Protein AF-A0AAX4K5G9-F1 (afdb_monomer_lite)

pLDDT: mean 80.0, std 15.15, range [26.92, 95.81]

InterPro domains:
  IPR011527 ABC transporter type 1, transmembrane domain [PF00664] (179-402)
  IPR011527 ABC transporter type 1, transmembrane domain [PS50929] (178-400)
  IPR036640 ABC transporter type 1, transmembrane domain superfamily [G3DSA:1.20.1560.10] (157-413)
  IPR036640 ABC transporter type 1, transmembrane domain superfamily [SSF90123] (156-400)
  IPR050173 ATP-binding cassette transporter C-like [PTHR24223] (24-399)

Secondary structure (DSSP, 8-state):
---TT--PPPPPTTTTTTPBPTTTTS-HHHHHHTGGGHHHHHHHHHS---GGGSPBPPTTTSHHHHHHHHHHHHHHHS-GGGS---HHHHHHHHHHHHHH---------------TT--TTPPPHHHHHHH-HHHHHHHHTTS-EEETTEEE---HHHHHHHHHHHHHHHHHHHHHHHHHHHHTHHHHHHHHHHHHHHHHHHHHHHHTT---TT-PPPPHHHHHHHHHHHHHHHHHHHHHHHHHHHHHHHHHHHHHHHHHHHHHHHHTT--HHHHHHS-HHHHHHIIIIIHHHHHHHHHTTTHHHHHHHHHHHHHHHHHHHHGGGHHHHHHHHHHHHHHHHHHHHHHHHHHHHHHHHHHHHHHHHHHHHHTHHHHHHTTTHHHHHHHHHHHHHHHHHHHHHHHGGGHHHHTTSS-EEEEETTEEEEEE-HHHHHHSTT-HHHHHHHTTT--HHHHHHHHH--

Sequence (462 aa):
MPIPFYKPSEAPEAVFQGQVFPLAHANPFSQFLYTWITPLLKVGYSRPLQIEDLWSLDDESKCLTHAKRLQDHFMRRMPPSRRIKDEAKNTIEDQVVNAATEKPDVSPSEKKTHNKHLKLGEPDPEHIKLYGAKKAQKIAYDKLAIEDGREYDMSLWYSIYHSVWPQYWSAVAICTTAQALRVTAPLVTKQLLEYLTTAHSYYTSSKNGGSPPLGIPKSAGYGIGLAMALFVKQFLASLLAFKGDQIQSLMGSEMKNAMVDLVARKSMKLSGKSRNEMNNGRLFTLVSSDCMIVGWTLGGLASLIVDPITLIAGIALLIYNLGYSALVGVAVLAVAAPAQGWFVKLFYNYSDQKEQYTDTRVRLLTEILNNVRAVKLYAYERFFGDKVADIRREELKKIFGYNSHRIQTILYYDRILVLDQGRLKEFDTPLNLFDQKGSIFRSLCDTKHIQREDIIKIKEQS

Organism: NCBI:txid1295534

Structure (mmCIF, N/CA/C/O backbone):
data_AF-A0AAX4K5G9-F1
#
_entry.id   AF-A0AAX4K5G9-F1
#
loop_
_atom_site.group_PDB
_atom_site.id
_atom_site.type_symbol
_atom_site.label_atom_id
_atom_site.label_alt_id
_atom_site.label_comp_id
_atom_site.label_asym_id
_atom_site.label_entity_id
_atom_site.label_seq_id
_atom_site.pdbx_PDB_ins_code
_atom_site.Cartn_x
_atom_site.Cartn_y
_atom_site.Cartn_z
_atom_site.occupancy
_atom_site.B_iso_or_equiv
_atom_site.auth_seq_id
_atom_site.auth_comp_id
_atom_site.auth_asym_id
_atom_site.auth_atom_id
_atom_site.pdbx_PDB_model_num
ATOM 1 N N . MET A 1 1 ? 4.538 -27.233 -2.834 1.00 49.69 1 MET A N 1
ATOM 2 C CA . MET A 1 1 ? 5.240 -28.429 -3.347 1.00 49.69 1 MET A CA 1
ATOM 3 C C . MET A 1 1 ? 6.606 -28.484 -2.689 1.00 49.69 1 MET A C 1
ATOM 5 O O . MET A 1 1 ? 7.288 -27.466 -2.738 1.00 49.69 1 MET A O 1
ATOM 9 N N . PRO A 1 2 ? 6.992 -29.596 -2.049 1.00 58.75 2 PRO A N 1
ATOM 10 C CA . PRO A 1 2 ? 8.349 -29.754 -1.540 1.00 58.75 2 PRO A CA 1
ATOM 11 C C . PRO A 1 2 ? 9.336 -29.803 -2.715 1.00 58.75 2 PRO A C 1
ATOM 13 O O . PRO A 1 2 ? 9.109 -30.508 -3.698 1.00 58.75 2 PRO A O 1
ATOM 16 N N . ILE A 1 3 ? 10.411 -29.021 -2.631 1.00 70.31 3 ILE A N 1
ATOM 17 C CA . ILE A 1 3 ? 11.505 -29.019 -3.606 1.00 70.31 3 ILE A CA 1
ATOM 18 C C . ILE A 1 3 ? 12.233 -30.372 -3.491 1.00 70.31 3 ILE A C 1
ATOM 20 O O . ILE A 1 3 ? 12.735 -30.674 -2.406 1.00 70.31 3 ILE A O 1
ATOM 24 N N . PRO A 1 4 ? 12.345 -31.177 -4.568 1.00 73.38 4 PRO A N 1
ATOM 25 C CA . PRO A 1 4 ? 12.853 -32.555 -4.495 1.00 73.38 4 PRO A CA 1
ATOM 26 C C . PRO A 1 4 ? 14.260 -32.693 -3.893 1.00 73.38 4 PRO A C 1
ATOM 28 O O . PRO A 1 4 ? 14.581 -33.718 -3.297 1.00 73.38 4 PRO A O 1
ATOM 31 N N . PHE A 1 5 ? 15.091 -31.657 -4.033 1.00 76.44 5 PHE A N 1
ATOM 32 C CA . PHE A 1 5 ? 16.508 -31.672 -3.659 1.00 76.44 5 PHE A CA 1
ATOM 33 C C . PHE A 1 5 ? 16.829 -30.898 -2.372 1.00 76.44 5 PHE A C 1
ATOM 35 O O . PHE A 1 5 ? 17.976 -30.906 -1.936 1.00 76.44 5 PHE A O 1
ATOM 42 N N . TYR A 1 6 ? 15.852 -30.222 -1.758 1.00 72.12 6 TYR A N 1
ATOM 43 C CA . TYR A 1 6 ? 16.081 -29.399 -0.568 1.00 72.12 6 TYR A CA 1
ATOM 44 C C . TYR A 1 6 ? 15.232 -29.893 0.603 1.00 72.12 6 TYR A C 1
ATOM 46 O O . TYR A 1 6 ? 14.053 -29.556 0.728 1.00 72.12 6 TYR A O 1
ATOM 54 N N . LYS A 1 7 ? 15.865 -30.700 1.460 1.00 71.06 7 LYS A N 1
ATOM 55 C CA . LYS A 1 7 ? 15.352 -31.105 2.773 1.00 71.06 7 LYS A CA 1
ATOM 56 C C . LYS A 1 7 ? 16.075 -30.267 3.834 1.00 71.06 7 LYS A C 1
ATOM 58 O O . LYS A 1 7 ? 17.191 -30.628 4.205 1.00 71.06 7 LYS A O 1
ATOM 63 N N . PRO A 1 8 ? 15.532 -29.111 4.247 1.00 68.81 8 PRO A N 1
ATOM 64 C CA . PRO A 1 8 ? 16.135 -28.334 5.323 1.00 68.81 8 PRO A CA 1
ATOM 65 C C . PRO A 1 8 ? 16.138 -29.169 6.608 1.00 68.81 8 PRO A C 1
ATOM 67 O O . PRO A 1 8 ? 15.186 -29.900 6.876 1.00 68.81 8 PRO A O 1
ATOM 70 N N . SER A 1 9 ? 17.198 -29.054 7.405 1.00 73.69 9 SER A N 1
ATOM 71 C CA . SER A 1 9 ? 17.161 -29.493 8.801 1.00 73.69 9 SER A CA 1
ATOM 72 C C . SER A 1 9 ? 16.092 -28.694 9.546 1.00 73.69 9 SER A C 1
ATOM 74 O O . SER A 1 9 ? 15.952 -27.494 9.291 1.00 73.69 9 SER A O 1
ATOM 76 N N . GLU A 1 10 ? 15.364 -29.332 10.459 1.00 73.00 10 GLU A N 1
ATOM 77 C CA . GLU A 1 10 ? 14.395 -28.641 11.311 1.00 73.00 10 GLU A CA 1
ATOM 78 C C . GLU A 1 10 ? 15.106 -27.519 12.076 1.00 73.00 10 GLU A C 1
ATOM 80 O O . GLU A 1 10 ? 16.080 -27.749 12.796 1.00 73.00 10 GLU A O 1
ATOM 85 N N . ALA A 1 11 ? 14.680 -26.278 11.836 1.00 77.50 11 ALA A N 1
ATOM 86 C CA . ALA A 1 11 ? 15.246 -25.128 12.520 1.00 77.50 11 ALA A CA 1
ATOM 87 C C . ALA A 1 11 ? 14.803 -25.132 13.994 1.00 77.50 11 ALA A C 1
ATOM 89 O O . ALA A 1 11 ? 13.640 -25.462 14.259 1.00 77.50 11 ALA A O 1
ATOM 90 N N . PRO A 1 12 ? 15.681 -24.734 14.938 1.00 78.19 12 PRO A N 1
ATOM 91 C CA . PRO A 1 12 ? 15.337 -24.690 16.357 1.00 78.19 12 PRO A CA 1
ATOM 92 C C . PRO A 1 12 ? 14.115 -23.795 16.614 1.00 78.19 12 PRO A C 1
ATOM 94 O O . PRO A 1 12 ? 13.772 -22.930 15.805 1.00 78.19 12 PRO A O 1
ATOM 97 N N . GLU A 1 13 ? 13.419 -24.016 17.724 1.00 76.31 13 GLU A N 1
ATOM 98 C CA . GLU A 1 13 ? 12.356 -23.110 18.169 1.00 76.31 13 GLU A CA 1
ATOM 99 C C . GLU A 1 13 ? 12.951 -21.753 18.579 1.00 76.31 13 GLU A C 1
ATOM 101 O O . GLU A 1 13 ? 14.076 -21.694 19.078 1.00 76.31 13 GLU A O 1
ATOM 106 N N . ALA A 1 14 ? 12.218 -20.662 18.333 1.00 78.06 14 ALA A N 1
ATOM 107 C CA . ALA A 1 14 ? 12.590 -19.301 18.725 1.00 78.06 14 ALA A CA 1
ATOM 108 C C . ALA A 1 14 ? 13.931 -18.796 18.140 1.00 78.06 14 ALA A C 1
ATOM 110 O O . ALA A 1 14 ? 14.704 -18.106 18.806 1.00 78.06 14 ALA A O 1
ATOM 111 N N . VAL A 1 15 ? 14.207 -19.108 16.863 1.00 77.38 15 VAL A N 1
ATOM 112 C CA . VAL A 1 15 ? 15.506 -18.852 16.188 1.00 77.38 15 VAL A CA 1
ATOM 113 C C . VAL A 1 15 ? 16.000 -17.406 16.327 1.00 77.38 15 VAL A C 1
ATOM 115 O O . VAL A 1 15 ? 17.203 -17.164 16.434 1.00 77.38 15 VAL A O 1
ATOM 118 N N . PHE A 1 16 ? 15.080 -16.441 16.290 1.00 82.81 16 PHE A N 1
ATOM 119 C CA . PHE A 1 16 ? 15.391 -15.010 16.252 1.00 82.81 16 PHE A CA 1
ATOM 120 C C . PHE A 1 16 ? 14.976 -14.260 17.525 1.00 82.81 16 PHE A C 1
ATOM 122 O O . PHE A 1 16 ? 15.022 -13.028 17.560 1.00 82.81 16 PHE A O 1
ATOM 129 N N . GLN A 1 17 ? 14.604 -14.978 18.587 1.00 82.12 17 GLN A N 1
ATOM 130 C CA . GLN A 1 17 ? 14.167 -14.365 19.835 1.00 82.12 17 GLN A CA 1
ATOM 131 C C . GLN A 1 17 ? 15.283 -13.503 20.446 1.00 82.12 17 GLN A C 1
ATOM 133 O O . GLN A 1 17 ? 16.421 -13.937 20.615 1.00 82.12 17 GLN A O 1
ATOM 138 N N . GLY A 1 18 ? 14.961 -12.246 20.760 1.00 78.75 18 GLY A N 1
ATOM 139 C CA . GLY A 1 18 ? 15.912 -11.276 21.316 1.00 78.75 18 GLY A CA 1
ATOM 140 C C . GLY A 1 18 ? 16.840 -10.615 20.290 1.00 78.75 18 GLY A C 1
ATOM 141 O O . GLY A 1 18 ? 17.545 -9.672 20.645 1.00 78.75 18 GLY A O 1
ATOM 142 N N . GLN A 1 19 ? 16.815 -11.038 19.022 1.00 84.19 19 GLN A N 1
ATOM 143 C CA . GLN A 1 19 ? 17.548 -10.361 17.954 1.00 84.19 19 GLN A CA 1
ATOM 144 C C . GLN A 1 19 ? 16.740 -9.184 17.406 1.00 84.19 19 GLN A C 1
ATOM 146 O O . GLN A 1 19 ? 15.564 -9.324 17.057 1.00 84.19 19 GLN A O 1
ATOM 151 N N . VAL A 1 20 ? 17.401 -8.030 17.301 1.00 83.81 20 VAL A N 1
ATOM 152 C CA . VAL A 1 20 ? 16.815 -6.813 16.732 1.00 83.81 20 VAL A CA 1
ATOM 153 C C . VAL A 1 20 ? 16.615 -6.987 15.232 1.00 83.81 20 VAL A C 1
ATOM 155 O O . VAL A 1 20 ? 17.412 -7.632 14.546 1.00 83.81 20 VAL A O 1
ATOM 158 N N . PHE A 1 21 ? 15.553 -6.373 14.719 1.00 83.94 21 PHE A N 1
ATOM 159 C CA . PHE A 1 21 ? 15.225 -6.352 13.305 1.00 83.94 21 PHE A CA 1
ATOM 160 C C . PHE A 1 21 ? 16.446 -5.981 12.434 1.00 83.94 21 PHE A C 1
ATOM 162 O O . PHE A 1 21 ? 16.995 -4.878 12.550 1.00 83.94 21 PHE A O 1
ATOM 169 N N . PRO A 1 22 ? 16.886 -6.877 11.530 1.00 81.38 22 PRO A N 1
ATOM 170 C CA . PRO A 1 22 ? 18.180 -6.750 10.866 1.00 81.38 22 PRO A CA 1
ATOM 171 C C . PRO A 1 22 ? 18.232 -5.622 9.831 1.00 81.38 22 PRO A C 1
ATOM 173 O O . PRO A 1 22 ? 19.322 -5.266 9.397 1.00 81.38 22 PRO A O 1
ATOM 176 N N . LEU A 1 23 ? 17.099 -5.025 9.436 1.00 79.00 23 LEU A N 1
ATOM 177 C CA . LEU A 1 23 ? 17.069 -3.953 8.432 1.00 79.00 23 LEU A CA 1
ATOM 178 C C . LEU A 1 23 ? 17.911 -2.733 8.841 1.00 79.00 23 LEU A C 1
ATOM 180 O O . LEU A 1 23 ? 18.553 -2.145 7.976 1.00 79.00 23 LEU A O 1
ATOM 184 N N . ALA A 1 24 ? 17.936 -2.385 10.132 1.00 72.25 24 ALA A N 1
ATOM 185 C CA . ALA A 1 24 ? 18.699 -1.242 10.641 1.00 72.25 24 ALA A CA 1
ATOM 186 C C . ALA A 1 24 ? 20.222 -1.467 10.573 1.00 72.25 24 ALA A C 1
ATOM 188 O O . ALA A 1 24 ? 20.979 -0.535 10.321 1.00 72.25 24 ALA A O 1
ATOM 189 N N . HIS A 1 25 ? 20.663 -2.717 10.738 1.00 77.56 25 HIS A N 1
ATOM 190 C CA . HIS A 1 25 ? 22.078 -3.093 10.825 1.00 77.56 25 HIS A CA 1
ATOM 191 C C . HIS A 1 25 ? 22.611 -3.754 9.540 1.00 77.56 25 HIS A C 1
ATOM 193 O O . HIS A 1 25 ? 23.798 -4.057 9.434 1.00 77.56 25 HIS A O 1
ATOM 199 N N . ALA A 1 26 ? 21.748 -4.013 8.554 1.00 80.50 26 ALA A N 1
ATOM 200 C CA . ALA A 1 26 ? 22.118 -4.682 7.315 1.00 80.50 26 ALA A CA 1
ATOM 201 C C . ALA A 1 26 ? 22.903 -3.757 6.375 1.00 80.50 26 ALA A C 1
ATOM 203 O O . ALA A 1 26 ? 22.551 -2.593 6.188 1.00 80.50 26 ALA A O 1
ATOM 204 N N . ASN A 1 27 ? 23.903 -4.320 5.687 1.00 89.25 27 ASN A N 1
ATOM 205 C CA . ASN A 1 27 ? 24.620 -3.635 4.610 1.00 89.25 27 ASN A CA 1
ATOM 206 C C . ASN A 1 27 ? 23.641 -3.093 3.551 1.00 89.25 27 ASN A C 1
ATOM 208 O O . ASN A 1 27 ? 22.678 -3.795 3.223 1.00 89.25 27 ASN A O 1
ATOM 212 N N . PRO A 1 28 ? 23.909 -1.931 2.922 1.00 82.75 28 PRO A N 1
ATOM 213 C CA . PRO A 1 28 ? 23.023 -1.346 1.911 1.00 82.75 28 PRO A CA 1
ATOM 214 C C . PRO A 1 28 ? 22.636 -2.331 0.799 1.00 82.75 28 PRO A C 1
ATOM 216 O O . PRO A 1 28 ? 21.476 -2.414 0.413 1.00 82.75 28 PRO A O 1
ATOM 219 N N . PHE A 1 29 ? 23.577 -3.166 0.349 1.00 84.69 29 PHE A N 1
ATOM 220 C CA . PHE A 1 29 ? 23.314 -4.221 -0.635 1.00 84.69 29 PHE A CA 1
ATOM 221 C C . PHE A 1 29 ? 22.258 -5.233 -0.160 1.00 84.69 29 PHE A C 1
ATOM 223 O O . PHE A 1 29 ? 21.347 -5.584 -0.908 1.00 84.69 29 PHE A O 1
ATOM 230 N N . SER A 1 30 ? 22.338 -5.647 1.108 1.00 86.06 30 SER A N 1
ATOM 231 C CA . SER A 1 30 ? 21.359 -6.546 1.722 1.00 86.06 30 SER A CA 1
ATOM 232 C C . SER A 1 30 ? 20.001 -5.869 1.899 1.00 86.06 30 SER A C 1
ATOM 234 O O . SER A 1 30 ? 18.969 -6.510 1.710 1.00 86.06 30 SER A O 1
ATOM 236 N N . GLN A 1 31 ? 19.984 -4.563 2.189 1.00 84.31 31 GLN A N 1
ATOM 237 C CA . GLN A 1 31 ? 18.749 -3.782 2.268 1.00 84.31 31 GLN A CA 1
ATOM 238 C C . GLN A 1 31 ? 18.044 -3.656 0.908 1.00 84.31 31 GLN A C 1
ATOM 240 O O . GLN A 1 31 ? 16.818 -3.704 0.871 1.00 84.31 31 GLN A O 1
ATOM 245 N N . PHE A 1 32 ? 18.790 -3.503 -0.194 1.00 84.19 32 PHE A N 1
ATOM 246 C CA . PHE A 1 32 ? 18.225 -3.388 -1.547 1.00 84.19 32 PHE A CA 1
ATOM 247 C C . PHE A 1 32 ? 17.776 -4.730 -2.134 1.00 84.19 32 PHE A C 1
ATOM 249 O O . PHE A 1 32 ? 16.744 -4.787 -2.796 1.00 84.19 32 PHE A O 1
ATOM 256 N N . LEU A 1 33 ? 18.532 -5.806 -1.901 1.00 86.56 33 LEU A N 1
ATOM 257 C CA . LEU A 1 33 ? 18.201 -7.147 -2.401 1.00 86.56 33 LEU A CA 1
ATOM 258 C C . LEU A 1 33 ? 17.346 -7.973 -1.438 1.00 86.56 33 LEU A C 1
ATOM 260 O O . LEU A 1 33 ? 17.056 -9.132 -1.721 1.00 86.56 33 LEU A O 1
ATOM 264 N N . TYR A 1 34 ? 16.960 -7.398 -0.297 1.00 89.38 34 TYR A N 1
ATOM 265 C CA . TYR A 1 34 ? 16.183 -8.067 0.746 1.00 89.38 34 TYR A CA 1
ATOM 266 C C . TYR A 1 34 ? 16.820 -9.371 1.250 1.00 89.38 34 TYR A C 1
ATOM 268 O O . TYR A 1 34 ? 16.138 -10.227 1.805 1.00 89.38 34 TYR A O 1
ATOM 276 N N . THR A 1 35 ? 18.141 -9.541 1.121 1.00 89.00 35 THR A N 1
ATOM 277 C CA . THR A 1 35 ? 18.803 -10.804 1.490 1.00 89.00 35 THR A CA 1
ATOM 278 C C . THR A 1 35 ? 18.712 -11.099 2.986 1.00 89.00 35 THR A C 1
ATOM 280 O O . THR A 1 35 ? 18.764 -12.265 3.377 1.00 89.00 35 THR A O 1
ATOM 283 N N . TRP A 1 36 ? 18.503 -10.069 3.812 1.00 88.75 36 TRP A N 1
ATOM 284 C CA . TRP A 1 36 ? 18.298 -10.186 5.257 1.00 88.75 36 TRP A CA 1
ATOM 285 C C . TRP A 1 36 ? 17.057 -11.008 5.649 1.00 88.75 36 TRP A C 1
ATOM 287 O O . TRP A 1 36 ? 17.045 -11.556 6.746 1.00 88.75 36 TRP A O 1
ATOM 297 N N . ILE A 1 37 ? 16.041 -11.147 4.781 1.00 90.44 37 ILE A N 1
ATOM 298 C CA . ILE A 1 37 ? 14.832 -11.941 5.085 1.00 90.44 37 ILE A CA 1
ATOM 299 C C . ILE A 1 37 ? 15.023 -13.443 4.816 1.00 90.44 37 ILE A C 1
ATOM 301 O O . ILE A 1 37 ? 14.268 -14.277 5.315 1.00 90.44 37 ILE A O 1
ATOM 305 N N . THR A 1 38 ? 16.056 -13.810 4.048 1.00 89.94 38 THR A N 1
ATOM 306 C CA . THR A 1 38 ? 16.335 -15.196 3.629 1.00 89.94 38 THR A CA 1
ATOM 307 C C . THR A 1 38 ? 16.377 -16.199 4.791 1.00 89.94 38 THR A C 1
ATOM 309 O O . THR A 1 38 ? 15.820 -17.286 4.633 1.00 89.94 38 THR A O 1
ATOM 312 N N . PRO A 1 39 ? 16.992 -15.895 5.954 1.00 88.69 39 PRO A N 1
ATOM 313 C CA . PRO A 1 39 ? 16.995 -16.807 7.096 1.00 88.69 39 PRO A CA 1
ATOM 314 C C . PRO A 1 39 ? 15.583 -17.139 7.595 1.00 88.69 39 PRO A C 1
ATOM 316 O O . PRO A 1 39 ? 15.283 -18.308 7.813 1.00 88.69 39 PRO A O 1
ATOM 319 N N . LEU A 1 40 ? 14.690 -16.148 7.684 1.00 89.31 40 LEU A N 1
ATOM 320 C CA . LEU A 1 40 ? 13.302 -16.354 8.110 1.00 89.31 40 LEU A CA 1
ATOM 321 C C . LEU A 1 40 ? 12.511 -17.185 7.093 1.00 89.31 40 LEU A C 1
ATOM 323 O O . LEU A 1 40 ? 11.775 -18.092 7.476 1.00 89.31 40 LEU A O 1
ATOM 327 N N . LEU A 1 41 ? 12.705 -16.934 5.793 1.00 89.81 41 LEU A N 1
ATOM 328 C CA . LEU A 1 41 ? 12.069 -17.730 4.736 1.00 89.81 41 LEU A CA 1
ATOM 329 C C . LEU A 1 41 ? 12.506 -19.201 4.778 1.00 89.81 41 LEU A C 1
ATOM 331 O O . LEU A 1 41 ? 11.690 -20.089 4.539 1.00 89.81 41 LEU A O 1
ATOM 335 N N . LYS A 1 42 ? 13.773 -19.474 5.115 1.00 88.00 42 LYS A N 1
ATOM 336 C CA . LYS A 1 42 ? 14.269 -20.846 5.301 1.00 88.00 42 LYS A CA 1
ATOM 337 C C . LYS A 1 42 ? 13.596 -21.539 6.487 1.00 88.00 42 LYS A C 1
ATOM 339 O O . LYS A 1 42 ? 13.195 -22.692 6.346 1.00 88.00 42 LYS A O 1
ATOM 344 N N . VAL A 1 43 ? 13.423 -20.839 7.612 1.00 87.62 43 VAL A N 1
ATOM 345 C CA . VAL A 1 43 ? 12.694 -21.369 8.779 1.00 87.62 43 VAL A CA 1
ATOM 346 C C . VAL A 1 43 ? 11.242 -21.669 8.404 1.00 87.62 43 VAL A C 1
ATOM 348 O O . VAL A 1 43 ? 10.800 -22.797 8.602 1.00 87.62 43 VAL A O 1
ATOM 351 N N . GLY A 1 44 ? 10.547 -20.725 7.760 1.00 89.12 44 GLY A N 1
ATOM 352 C CA . GLY A 1 44 ? 9.155 -20.898 7.329 1.00 89.12 44 GLY A CA 1
ATOM 353 C C . GLY A 1 44 ? 8.941 -21.994 6.278 1.00 89.12 44 GLY A C 1
ATOM 354 O O . GLY A 1 44 ? 7.853 -22.557 6.185 1.00 89.12 44 GLY A O 1
ATOM 355 N N . TYR A 1 45 ? 9.974 -22.325 5.496 1.00 87.81 45 TYR A N 1
ATOM 356 C CA . TYR A 1 45 ? 9.951 -23.480 4.596 1.00 87.81 45 TYR A CA 1
ATOM 357 C C . TYR A 1 45 ? 10.130 -24.810 5.348 1.00 87.81 45 TYR A C 1
ATOM 359 O O . TYR A 1 45 ? 9.569 -25.821 4.932 1.00 87.81 45 TYR A O 1
ATOM 367 N N . SER A 1 46 ? 10.895 -24.820 6.445 1.00 86.62 46 SER A N 1
ATOM 368 C CA . SER A 1 46 ? 11.117 -26.017 7.268 1.00 86.62 46 SER A CA 1
ATOM 369 C C . SER A 1 46 ? 9.929 -26.355 8.174 1.00 86.62 46 SER A C 1
ATOM 371 O O . SER A 1 46 ? 9.543 -27.517 8.262 1.00 86.62 46 SER A O 1
ATOM 373 N N . ARG A 1 47 ? 9.322 -25.348 8.816 1.00 86.62 47 ARG A N 1
ATOM 374 C CA . ARG A 1 47 ? 8.177 -25.502 9.721 1.00 86.62 47 ARG A CA 1
ATOM 375 C C . ARG A 1 47 ? 7.293 -24.249 9.720 1.00 86.62 47 ARG A C 1
ATOM 377 O O . ARG A 1 47 ? 7.780 -23.169 9.384 1.00 86.62 47 ARG A O 1
ATOM 384 N N . PRO A 1 48 ? 6.012 -24.356 10.118 1.00 89.19 48 PRO A N 1
ATOM 385 C CA . PRO A 1 48 ? 5.164 -23.187 10.330 1.00 89.19 48 PRO A CA 1
ATOM 386 C C . PRO A 1 48 ? 5.806 -22.209 11.323 1.00 89.19 48 PRO A C 1
ATOM 388 O O . PRO A 1 48 ? 6.277 -22.618 12.386 1.00 89.19 48 PRO A O 1
ATOM 391 N N . LEU A 1 49 ? 5.828 -20.925 10.959 1.00 89.31 49 LEU A N 1
ATOM 392 C CA . LEU A 1 49 ? 6.385 -19.861 11.795 1.00 89.31 49 LEU A CA 1
ATOM 393 C C . LEU A 1 49 ? 5.513 -19.636 13.031 1.00 89.31 49 LEU A C 1
ATOM 395 O O . LEU A 1 49 ? 4.286 -19.566 12.922 1.00 89.31 49 LEU A O 1
ATOM 399 N N . GLN A 1 50 ? 6.160 -19.474 14.182 1.00 89.94 50 GLN A N 1
ATOM 400 C CA . GLN A 1 50 ? 5.526 -19.068 15.432 1.00 89.94 50 GLN A CA 1
ATOM 401 C C . GLN A 1 50 ? 5.877 -17.607 15.762 1.00 89.94 50 GLN A C 1
ATOM 403 O O . GLN A 1 50 ? 6.719 -16.993 15.104 1.00 89.94 50 GLN A O 1
ATOM 408 N N . ILE A 1 51 ? 5.207 -17.014 16.753 1.00 87.00 51 ILE A N 1
ATOM 409 C CA . ILE A 1 51 ? 5.411 -15.598 17.113 1.00 87.00 51 ILE A CA 1
ATOM 410 C C . ILE A 1 51 ? 6.814 -15.399 17.706 1.00 87.00 51 ILE A C 1
ATOM 412 O O . ILE A 1 51 ? 7.452 -14.375 17.476 1.00 87.00 51 ILE A O 1
ATOM 416 N N . GLU A 1 52 ? 7.309 -16.408 18.415 1.00 87.25 52 GLU A N 1
ATOM 417 C CA . GLU A 1 52 ? 8.614 -16.472 19.068 1.00 87.25 52 GLU A CA 1
ATOM 418 C C . GLU A 1 52 ? 9.775 -16.496 18.058 1.00 87.25 52 GLU A C 1
ATOM 420 O O . GLU A 1 52 ? 10.901 -16.135 18.396 1.00 87.25 52 GLU A O 1
ATOM 425 N N . ASP A 1 53 ? 9.501 -16.875 16.805 1.00 86.81 53 ASP A N 1
ATOM 426 C CA . ASP A 1 53 ? 10.477 -16.873 15.713 1.00 86.81 53 ASP A CA 1
ATOM 427 C C . ASP A 1 53 ? 10.648 -15.496 15.064 1.00 86.81 53 ASP A C 1
ATOM 429 O O . ASP A 1 53 ? 11.449 -15.345 14.146 1.00 86.81 53 ASP A O 1
ATOM 433 N N . LEU A 1 54 ? 9.880 -14.486 15.466 1.00 88.38 54 LEU A N 1
ATOM 434 C CA . LEU A 1 54 ? 9.956 -13.163 14.857 1.00 88.38 54 LEU A CA 1
ATOM 435 C C . LEU A 1 54 ? 11.014 -12.294 15.542 1.00 88.38 54 LEU A C 1
ATOM 437 O O . LEU A 1 54 ? 11.222 -12.350 16.753 1.00 88.38 54 LEU A O 1
ATOM 441 N N . TRP A 1 55 ? 11.656 -11.436 14.749 1.00 89.81 55 TRP A N 1
ATOM 442 C CA . TRP A 1 55 ? 12.568 -10.419 15.269 1.00 89.81 55 TRP A CA 1
ATOM 443 C C . TRP A 1 55 ? 11.846 -9.420 16.170 1.00 89.81 55 TRP A C 1
ATOM 445 O O . TRP A 1 55 ? 10.694 -9.048 15.923 1.00 89.81 55 TRP A O 1
ATOM 455 N N . SER A 1 56 ? 12.564 -8.906 17.167 1.00 87.12 56 SER A N 1
ATOM 456 C CA . SER A 1 56 ? 12.094 -7.764 17.941 1.00 87.12 56 SER A CA 1
ATOM 457 C C . SER A 1 56 ? 12.266 -6.470 17.140 1.00 87.12 56 SER A C 1
ATOM 459 O O . SER A 1 56 ? 13.228 -6.287 16.390 1.00 87.12 56 SER A O 1
ATOM 461 N N . LEU A 1 57 ? 11.304 -5.556 17.277 1.00 85.00 57 LEU A N 1
ATOM 462 C CA . LEU A 1 57 ? 11.400 -4.229 16.674 1.00 85.00 57 LEU A CA 1
ATOM 463 C C . LEU A 1 57 ? 12.470 -3.398 17.385 1.00 85.00 57 LEU A C 1
ATOM 465 O O . LEU A 1 57 ? 12.566 -3.421 18.615 1.00 85.00 57 LEU A O 1
ATOM 469 N N . ASP A 1 58 ? 13.216 -2.632 16.593 1.00 83.62 58 ASP A N 1
ATOM 470 C CA . ASP A 1 58 ? 14.166 -1.640 17.087 1.00 83.62 58 ASP A CA 1
ATOM 471 C C . ASP A 1 58 ? 13.470 -0.529 17.891 1.00 83.62 58 ASP A C 1
ATOM 473 O O . ASP A 1 58 ? 12.291 -0.238 17.667 1.00 83.62 58 ASP A O 1
ATOM 477 N N . ASP A 1 59 ? 14.197 0.106 18.813 1.00 81.19 59 ASP A N 1
ATOM 478 C CA . ASP A 1 59 ? 13.673 1.176 19.669 1.00 81.19 59 ASP A CA 1
ATOM 479 C C . ASP A 1 59 ? 13.128 2.371 18.870 1.00 81.19 59 ASP A C 1
ATOM 481 O O . ASP A 1 59 ? 12.130 2.982 19.280 1.00 81.19 59 ASP A O 1
ATOM 485 N N . GLU A 1 60 ? 13.708 2.680 17.706 1.00 80.19 60 GLU A N 1
ATOM 486 C CA . GLU A 1 60 ? 13.196 3.743 16.840 1.00 80.19 60 GLU A CA 1
ATOM 487 C C . GLU A 1 60 ? 11.893 3.357 16.137 1.00 80.19 60 GLU A C 1
ATOM 489 O O . GLU A 1 60 ? 11.006 4.201 16.013 1.00 80.19 60 GLU A O 1
ATOM 494 N N . SER A 1 61 ? 11.760 2.088 15.738 1.00 78.81 61 SER A N 1
ATOM 495 C CA . SER A 1 61 ? 10.579 1.533 15.059 1.00 78.81 61 SER A CA 1
ATOM 496 C C . SER A 1 61 ? 9.456 1.124 16.021 1.00 78.81 61 SER A C 1
ATOM 498 O O . SER A 1 61 ? 8.394 0.655 15.597 1.00 78.81 61 SER A O 1
ATOM 500 N N . LYS A 1 62 ? 9.658 1.270 17.338 1.00 86.62 62 LYS A N 1
ATOM 501 C CA . LYS A 1 62 ? 8.619 0.989 18.335 1.00 86.62 62 LYS A CA 1
ATOM 502 C C . LYS A 1 62 ? 7.465 1.977 18.207 1.00 86.62 62 LYS A C 1
ATOM 504 O O . LYS A 1 62 ? 7.642 3.190 18.107 1.00 86.62 62 LYS A O 1
ATOM 509 N N . CYS A 1 63 ? 6.252 1.445 18.353 1.00 88.25 63 CYS A N 1
ATOM 510 C CA . CYS A 1 63 ? 5.006 2.212 18.316 1.00 88.25 63 CYS A CA 1
ATOM 511 C C . CYS A 1 63 ? 5.031 3.441 19.246 1.00 88.25 63 CYS A C 1
ATOM 513 O O . CYS A 1 63 ? 4.618 4.528 18.851 1.00 88.25 63 CYS A O 1
ATOM 515 N N . LEU A 1 64 ? 5.594 3.295 20.453 1.00 88.44 64 LEU A N 1
ATOM 516 C CA . LEU A 1 64 ? 5.688 4.375 21.437 1.00 88.44 64 LEU A CA 1
ATOM 517 C C . LEU A 1 64 ? 6.484 5.583 20.919 1.00 88.44 64 LEU A C 1
ATOM 519 O O . LEU A 1 64 ? 6.116 6.723 21.199 1.00 88.44 64 LEU A O 1
ATOM 523 N N . THR A 1 65 ? 7.563 5.346 20.175 1.00 88.88 65 THR A N 1
ATOM 524 C CA . THR A 1 65 ? 8.430 6.401 19.639 1.00 88.88 65 THR A CA 1
ATOM 525 C C . THR A 1 65 ? 7.685 7.213 18.582 1.00 88.88 65 THR A C 1
ATOM 527 O O . THR A 1 65 ? 7.649 8.443 18.654 1.00 88.88 65 THR A O 1
ATOM 530 N N . HIS A 1 66 ? 7.001 6.539 17.654 1.00 89.50 66 HIS A N 1
ATOM 531 C CA . HIS A 1 66 ? 6.176 7.198 16.638 1.00 89.50 66 HIS A CA 1
ATOM 532 C C . HIS A 1 66 ? 4.951 7.903 17.238 1.00 89.50 66 HIS A C 1
ATOM 534 O O . HIS A 1 66 ? 4.643 9.027 16.845 1.00 89.50 66 HIS A O 1
ATOM 540 N N . ALA A 1 67 ? 4.293 7.298 18.234 1.00 91.19 67 ALA A N 1
ATOM 541 C CA . ALA A 1 67 ? 3.176 7.907 18.953 1.00 91.19 67 ALA A CA 1
ATOM 542 C C . ALA A 1 67 ? 3.594 9.196 19.673 1.00 91.19 67 ALA A C 1
ATOM 544 O O . ALA A 1 67 ? 2.913 10.212 19.540 1.00 91.19 67 ALA A O 1
ATOM 545 N N . LYS A 1 68 ? 4.746 9.193 20.361 1.00 91.19 68 LYS A N 1
ATOM 546 C CA . LYS A 1 68 ? 5.317 10.394 20.994 1.00 91.19 68 LYS A CA 1
ATOM 547 C C . LYS A 1 68 ? 5.643 11.481 19.970 1.00 91.19 68 LYS A C 1
ATOM 549 O O . LYS A 1 68 ? 5.200 12.610 20.142 1.00 91.19 68 LYS A O 1
ATOM 554 N N . ARG A 1 69 ? 6.332 11.144 18.869 1.00 90.44 69 ARG A N 1
ATOM 555 C CA . ARG A 1 69 ? 6.638 12.107 17.789 1.00 90.44 69 ARG A CA 1
ATOM 556 C C . ARG A 1 69 ? 5.363 12.753 17.233 1.00 90.44 69 ARG A C 1
ATOM 558 O O . ARG A 1 69 ? 5.288 13.978 17.129 1.00 90.44 69 ARG A O 1
ATOM 565 N N . LEU A 1 70 ? 4.342 11.950 16.928 1.00 92.19 70 LEU A N 1
ATOM 566 C CA . LEU A 1 70 ? 3.049 12.446 16.451 1.00 92.19 70 LEU A CA 1
ATOM 567 C C . LEU A 1 70 ? 2.359 13.329 17.501 1.00 92.19 70 LEU A C 1
ATOM 569 O O . LEU A 1 70 ? 1.851 14.400 17.163 1.00 92.19 70 LEU A O 1
ATOM 573 N N . GLN A 1 71 ? 2.368 12.908 18.767 1.00 90.38 71 GLN A N 1
ATOM 574 C CA . GLN A 1 71 ? 1.803 13.668 19.876 1.00 90.38 71 GLN A CA 1
ATOM 575 C C . GLN A 1 71 ? 2.496 15.023 20.035 1.00 90.38 71 GLN A C 1
ATOM 577 O O . GLN A 1 71 ? 1.803 16.027 20.142 1.00 90.38 71 GLN A O 1
ATOM 582 N N . ASP A 1 72 ? 3.824 15.090 19.973 1.00 89.44 72 ASP A N 1
ATOM 583 C CA . ASP A 1 72 ? 4.577 16.344 20.080 1.00 89.44 72 ASP A CA 1
ATOM 584 C C . ASP A 1 72 ? 4.227 17.308 18.938 1.00 89.44 72 ASP A C 1
ATOM 586 O O . ASP A 1 72 ? 3.967 18.495 19.158 1.00 89.44 72 ASP A O 1
ATOM 590 N N . HIS A 1 73 ? 4.159 16.802 17.701 1.00 89.06 73 HIS A N 1
ATOM 591 C CA . HIS A 1 73 ? 3.732 17.592 16.542 1.00 89.06 73 HIS A CA 1
ATOM 592 C C . HIS A 1 73 ? 2.267 18.036 16.627 1.00 89.06 73 HIS A C 1
ATOM 594 O O . HIS A 1 73 ? 1.922 19.107 16.120 1.00 89.06 73 HIS A O 1
ATOM 600 N N . PHE A 1 74 ? 1.401 17.246 17.258 1.00 88.88 74 PHE A N 1
ATOM 601 C CA . PHE A 1 74 ? 0.015 17.622 17.518 1.00 88.88 74 PHE A CA 1
ATOM 602 C C . PHE A 1 74 ? -0.088 18.676 18.627 1.00 88.88 74 PHE A C 1
ATOM 604 O O . PHE A 1 74 ? -0.714 19.713 18.427 1.00 88.88 74 PHE A O 1
ATOM 611 N N . MET A 1 75 ? 0.613 18.498 19.748 1.00 85.62 75 MET A N 1
ATOM 612 C CA . MET A 1 75 ? 0.606 19.429 20.884 1.00 85.62 75 MET A CA 1
ATOM 613 C C . MET A 1 75 ? 1.181 20.801 20.527 1.00 85.62 75 MET A C 1
ATOM 615 O O . MET A 1 75 ? 0.656 21.816 20.981 1.00 85.62 75 MET A O 1
ATOM 619 N N . ARG A 1 76 ? 2.194 20.868 19.650 1.00 83.62 76 ARG A N 1
ATOM 620 C CA . ARG A 1 76 ? 2.696 22.146 19.107 1.00 83.62 76 ARG A CA 1
ATOM 621 C C . ARG A 1 76 ? 1.613 22.950 18.380 1.00 83.62 76 ARG A C 1
ATOM 623 O 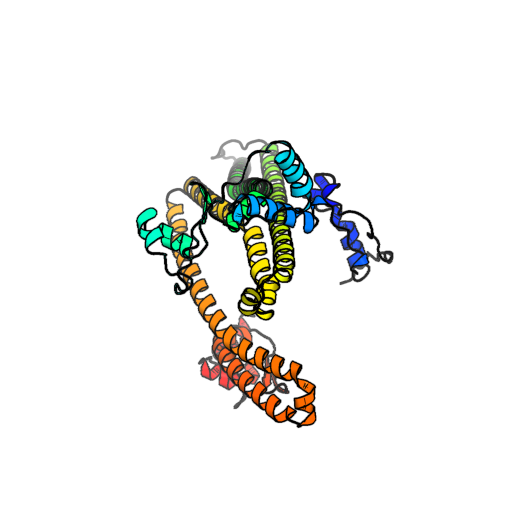O . ARG A 1 76 ? 1.653 24.177 18.416 1.00 83.62 76 ARG A O 1
ATOM 630 N N . ARG A 1 77 ? 0.648 22.271 17.749 1.00 82.31 77 ARG A N 1
ATOM 631 C CA . ARG A 1 77 ? -0.485 22.878 17.028 1.00 82.31 77 ARG A CA 1
ATOM 632 C C . ARG A 1 77 ? -1.709 23.121 17.903 1.00 82.31 77 ARG A C 1
ATOM 634 O O . ARG A 1 77 ? -2.627 23.804 17.459 1.00 82.31 77 ARG A O 1
ATOM 641 N N . MET A 1 78 ? -1.732 22.573 19.114 1.00 80.56 78 MET A N 1
ATOM 642 C CA . MET A 1 78 ? -2.789 22.840 20.080 1.00 80.56 78 MET A CA 1
ATOM 643 C C . MET A 1 78 ? -2.545 24.186 20.777 1.00 80.56 78 MET A C 1
ATOM 645 O O . MET A 1 78 ? -1.383 24.518 21.068 1.00 80.56 78 MET A O 1
ATOM 649 N N . PRO A 1 79 ? -3.622 24.934 21.078 1.00 79.12 79 PRO A N 1
ATOM 650 C CA . PRO A 1 79 ? -3.535 26.132 21.902 1.00 79.12 79 PRO A CA 1
ATOM 651 C C . PRO A 1 79 ? -2.971 25.799 23.298 1.00 79.12 79 PRO A C 1
ATOM 653 O O . PRO A 1 79 ? -3.215 24.688 23.791 1.00 79.12 79 PRO A O 1
ATOM 656 N N . PRO A 1 80 ? -2.219 26.716 23.942 1.00 76.81 80 PRO A N 1
ATOM 657 C CA . PRO A 1 80 ? -1.601 26.486 25.250 1.00 76.81 80 PRO A CA 1
ATOM 658 C C . PRO A 1 80 ? -2.569 25.954 26.313 1.00 76.81 80 PRO A C 1
ATOM 660 O O . PRO A 1 80 ? -2.198 25.053 27.065 1.00 76.81 80 PRO A O 1
ATOM 663 N N . SER A 1 81 ? -3.822 26.423 26.321 1.00 73.81 81 SER A N 1
ATOM 664 C CA . SER A 1 81 ? -4.849 26.007 27.288 1.00 73.81 81 SER A CA 1
ATOM 665 C C . SER A 1 81 ? -5.215 24.514 27.224 1.00 73.81 81 SER A C 1
ATOM 667 O O . SER A 1 81 ? -5.616 23.923 28.229 1.00 73.81 81 SER A O 1
ATOM 669 N N . ARG A 1 82 ? -5.072 23.885 26.048 1.00 72.69 82 ARG A N 1
ATOM 670 C CA . ARG A 1 82 ? -5.485 22.496 25.773 1.00 72.69 82 ARG A CA 1
ATOM 671 C C . ARG A 1 82 ? -4.318 21.514 25.703 1.00 72.69 82 ARG A C 1
ATOM 673 O O . ARG A 1 82 ? -4.545 20.321 25.480 1.00 72.69 82 ARG A O 1
ATOM 680 N N . ARG A 1 83 ? -3.077 21.989 25.849 1.00 78.75 83 ARG A N 1
ATOM 681 C CA . ARG A 1 83 ? -1.899 21.115 25.903 1.00 78.75 83 ARG A CA 1
ATOM 682 C C . ARG A 1 83 ? -1.954 20.267 27.167 1.00 78.75 83 ARG A C 1
ATOM 684 O O . ARG A 1 83 ? -2.393 20.721 28.222 1.00 78.75 83 ARG A O 1
ATOM 691 N N . ILE A 1 84 ? -1.516 19.016 27.052 1.00 67.62 84 ILE A N 1
ATOM 692 C CA . ILE A 1 84 ? -1.331 18.165 28.227 1.00 67.62 84 ILE A CA 1
ATOM 693 C C . ILE A 1 84 ? -0.254 18.836 29.081 1.00 67.62 84 ILE A C 1
ATOM 695 O O . ILE A 1 84 ? 0.857 19.054 28.605 1.00 67.62 84 ILE A O 1
ATOM 699 N N . LYS A 1 85 ? -0.607 19.216 30.310 1.00 63.94 85 LYS A N 1
ATOM 700 C CA . LYS A 1 85 ? 0.358 19.707 31.292 1.00 63.94 85 LYS A CA 1
ATOM 701 C C . LYS A 1 85 ? 1.163 18.499 31.762 1.00 63.94 85 LYS A C 1
ATOM 703 O O . LYS A 1 85 ? 0.606 17.613 32.406 1.00 63.94 85 LYS A O 1
ATOM 708 N N . ASP A 1 86 ? 2.431 18.427 31.379 1.00 54.38 86 ASP A N 1
ATOM 709 C CA . ASP A 1 86 ? 3.329 17.388 31.872 1.00 54.38 86 ASP A CA 1
ATOM 710 C C . ASP A 1 86 ? 3.601 17.653 33.358 1.00 54.38 86 ASP A C 1
ATOM 712 O O . ASP A 1 86 ? 4.332 18.578 33.709 1.00 54.38 86 ASP A O 1
ATOM 716 N N . GLU A 1 87 ? 3.019 16.834 34.238 1.00 45.75 87 GLU A N 1
ATOM 717 C CA . GLU A 1 87 ? 3.170 16.946 35.700 1.00 45.75 87 GLU A CA 1
ATOM 718 C C . GLU A 1 87 ? 4.648 16.989 36.145 1.00 45.75 87 GLU A C 1
ATOM 720 O O . GLU A 1 87 ? 4.967 17.624 37.144 1.00 45.75 87 GLU A O 1
ATOM 725 N N . ALA A 1 88 ? 5.568 16.398 35.369 1.00 45.50 88 ALA A N 1
ATOM 726 C CA . ALA A 1 88 ? 7.004 16.365 35.659 1.00 45.50 88 ALA A CA 1
ATOM 727 C C . ALA A 1 88 ? 7.773 17.657 35.306 1.00 45.50 88 ALA A C 1
ATOM 729 O O . ALA A 1 88 ? 8.864 17.876 35.829 1.00 45.50 88 ALA A O 1
ATOM 730 N N . LYS A 1 89 ? 7.242 18.512 34.420 1.00 46.38 89 LYS A N 1
ATOM 731 C CA . LYS A 1 89 ? 7.884 19.787 34.038 1.00 46.38 89 LYS A CA 1
ATOM 732 C C . LYS A 1 89 ? 7.458 20.934 34.954 1.00 46.38 89 LYS A C 1
ATOM 734 O O . LYS A 1 89 ? 8.266 21.803 35.276 1.00 46.38 89 LYS A O 1
ATOM 739 N N . ASN A 1 90 ? 6.223 20.858 35.444 1.00 44.88 90 ASN A N 1
ATOM 740 C CA . ASN A 1 90 ? 5.650 21.831 36.365 1.00 44.88 90 ASN A CA 1
ATOM 741 C C . ASN A 1 90 ? 6.367 21.856 37.719 1.00 44.88 90 ASN A C 1
ATOM 743 O O . ASN A 1 90 ? 6.502 22.922 38.291 1.00 44.88 90 ASN A O 1
ATOM 747 N N . THR A 1 91 ? 6.924 20.746 38.220 1.00 44.56 91 THR A N 1
ATOM 748 C CA . THR A 1 91 ? 7.681 20.798 39.488 1.00 44.56 91 THR A CA 1
ATOM 749 C C . THR A 1 91 ? 8.898 21.723 39.401 1.00 44.56 91 THR A C 1
ATOM 751 O O . THR A 1 91 ? 9.264 22.328 40.399 1.00 44.56 91 THR A O 1
ATOM 754 N N . ILE A 1 92 ? 9.505 21.869 38.219 1.00 48.44 92 ILE A N 1
ATOM 755 C CA . ILE A 1 92 ? 10.686 22.717 38.021 1.00 48.44 92 ILE A CA 1
ATOM 756 C C . ILE A 1 92 ? 10.259 24.143 37.653 1.00 48.44 92 ILE A C 1
ATOM 758 O O . ILE A 1 92 ? 10.780 25.095 38.225 1.00 48.44 92 ILE A O 1
ATOM 762 N N . GLU A 1 93 ? 9.288 24.316 36.750 1.00 44.19 93 GLU A N 1
ATOM 763 C CA . GLU A 1 93 ? 8.802 25.651 36.365 1.00 44.19 93 GLU A CA 1
ATOM 764 C C . GLU A 1 93 ? 8.011 26.339 37.493 1.00 44.19 93 GLU A C 1
ATOM 766 O O . GLU A 1 93 ? 8.260 27.512 37.756 1.00 44.19 93 GLU A O 1
ATOM 771 N N . ASP A 1 94 ? 7.162 25.626 38.242 1.00 45.22 94 ASP A N 1
ATOM 772 C CA . ASP A 1 94 ? 6.437 26.198 39.386 1.00 45.22 94 ASP A CA 1
ATOM 773 C C . ASP A 1 94 ? 7.388 26.519 40.551 1.00 45.22 94 ASP A C 1
ATOM 775 O O . ASP A 1 94 ? 7.163 27.485 41.273 1.00 45.22 94 ASP A O 1
ATOM 779 N N . GLN A 1 95 ? 8.489 25.778 40.734 1.00 49.69 95 GLN A N 1
ATOM 780 C CA . GLN A 1 95 ? 9.511 26.131 41.733 1.00 49.69 95 GLN A CA 1
ATOM 781 C C . GLN A 1 95 ? 10.325 27.367 41.326 1.00 49.69 95 GLN A C 1
ATOM 783 O O . GLN A 1 95 ? 10.650 28.189 42.180 1.00 49.69 95 GLN A O 1
ATOM 788 N N . VAL A 1 96 ? 10.623 27.534 40.034 1.00 51.22 96 VAL A N 1
ATOM 789 C CA . VAL A 1 96 ? 11.375 28.692 39.517 1.00 51.22 96 VAL A CA 1
ATOM 790 C C . VAL A 1 96 ? 10.506 29.955 39.467 1.00 51.22 96 VAL A C 1
ATOM 792 O O . VAL A 1 96 ? 10.985 31.036 39.805 1.00 51.22 96 VAL A O 1
ATOM 795 N N . VAL A 1 97 ? 9.224 29.836 39.107 1.00 49.25 97 VAL A N 1
ATOM 796 C CA . VAL A 1 97 ? 8.279 30.967 39.057 1.00 49.25 97 VAL A CA 1
ATOM 797 C C . VAL A 1 97 ? 7.845 31.396 40.464 1.00 49.25 97 VAL A C 1
ATOM 799 O O . VAL A 1 97 ? 7.800 32.594 40.744 1.00 49.25 97 VAL A O 1
ATOM 802 N N . ASN A 1 98 ? 7.632 30.459 41.395 1.00 46.31 98 ASN A N 1
ATOM 803 C CA . ASN A 1 98 ? 7.308 30.810 42.785 1.00 46.31 98 ASN A CA 1
ATOM 804 C C . ASN A 1 98 ? 8.503 31.400 43.558 1.00 46.31 98 ASN A C 1
ATOM 806 O O . ASN A 1 98 ? 8.292 32.114 44.531 1.00 46.31 98 ASN A O 1
ATOM 810 N N . ALA A 1 99 ? 9.747 31.173 43.116 1.00 44.09 99 ALA A N 1
ATOM 811 C CA . ALA A 1 99 ? 10.930 31.827 43.687 1.00 44.09 99 ALA A CA 1
ATOM 812 C C . ALA A 1 99 ? 11.157 33.263 43.167 1.00 44.09 99 ALA A C 1
ATOM 814 O O . ALA A 1 99 ? 11.894 34.028 43.787 1.00 44.09 99 ALA A O 1
ATOM 815 N N . ALA A 1 100 ? 10.548 33.640 42.036 1.00 44.19 100 ALA A N 1
ATOM 816 C CA . ALA A 1 100 ? 10.805 34.915 41.359 1.00 44.19 100 ALA A CA 1
ATOM 817 C C . ALA A 1 100 ? 9.724 35.992 41.583 1.00 44.19 100 ALA A C 1
ATOM 819 O O . ALA A 1 100 ? 9.923 37.140 41.185 1.00 44.19 100 ALA A O 1
ATOM 820 N N . THR A 1 101 ? 8.600 35.668 42.229 1.00 37.12 101 THR A N 1
ATOM 821 C CA . THR A 1 101 ? 7.477 36.608 42.383 1.00 37.12 101 THR A CA 1
ATOM 822 C C . THR A 1 101 ? 6.816 36.513 43.757 1.00 37.12 101 THR A C 1
ATOM 824 O O . THR A 1 101 ? 5.821 35.823 43.936 1.00 37.12 101 THR A O 1
ATOM 827 N N . GLU A 1 102 ? 7.323 37.285 44.721 1.00 36.28 102 GLU A N 1
ATOM 828 C CA . GLU A 1 102 ? 6.534 37.756 45.866 1.00 36.28 102 GLU A CA 1
ATOM 829 C C . GLU A 1 102 ? 6.134 39.220 45.631 1.00 36.28 102 GLU A C 1
ATOM 831 O O . GLU A 1 102 ? 6.976 40.116 45.726 1.00 36.28 102 GLU A O 1
ATOM 836 N N . LYS A 1 103 ? 4.854 39.457 45.293 1.00 27.50 103 LYS A N 1
ATOM 837 C CA . LYS A 1 103 ? 4.036 40.660 45.592 1.00 27.50 103 LYS A CA 1
ATOM 838 C C . LYS A 1 103 ? 2.584 40.473 45.088 1.00 27.50 103 LYS A C 1
ATOM 840 O O . LYS A 1 103 ? 2.348 39.586 44.273 1.00 27.50 103 LYS A O 1
ATOM 845 N N . PRO A 1 104 ? 1.607 41.229 45.632 1.00 28.64 104 PRO A N 1
ATOM 846 C CA . PRO A 1 104 ? 0.380 40.649 46.174 1.00 28.64 104 PRO A CA 1
ATOM 847 C C . PRO A 1 104 ? -0.794 40.569 45.194 1.00 28.64 104 PRO A C 1
ATOM 849 O O . PRO A 1 104 ? -0.865 41.309 44.215 1.00 28.64 104 PRO A O 1
ATOM 852 N N . ASP A 1 105 ? -1.717 39.677 45.563 1.00 30.78 105 ASP A N 1
ATOM 853 C CA . ASP A 1 105 ? -3.069 39.437 45.053 1.00 30.78 105 ASP A CA 1
ATOM 854 C C . ASP A 1 105 ? -3.650 40.515 44.129 1.00 30.78 105 ASP A C 1
ATOM 856 O O . ASP A 1 105 ? -4.148 41.556 44.562 1.00 30.78 105 ASP A O 1
ATOM 860 N N . VAL A 1 106 ? -3.718 40.175 42.842 1.00 26.92 106 VAL A N 1
ATOM 861 C CA . VAL A 1 106 ? -4.717 40.722 41.925 1.00 26.92 106 VAL A CA 1
ATOM 862 C C . VAL A 1 106 ? -5.421 39.543 41.267 1.00 26.92 106 VAL A C 1
ATOM 864 O O . VAL A 1 106 ? -4.868 38.852 40.418 1.00 26.92 106 VAL A O 1
ATOM 867 N N . SER A 1 107 ? -6.661 39.314 41.693 1.00 30.39 107 SER A N 1
ATOM 868 C CA . SER A 1 107 ? -7.601 38.389 41.061 1.00 30.39 107 SER A CA 1
ATOM 869 C C . SER A 1 107 ? -7.827 38.776 39.591 1.00 30.39 107 SER A C 1
ATOM 871 O O . SER A 1 107 ? -8.329 39.877 39.336 1.00 30.39 107 SER A O 1
ATOM 873 N N . PRO A 1 108 ? -7.531 37.905 38.606 1.00 29.67 108 PRO A N 1
ATOM 874 C CA . PRO A 1 108 ? -7.999 38.102 37.248 1.00 29.67 108 PRO A CA 1
ATOM 875 C C . PRO A 1 108 ? -9.433 37.579 37.165 1.00 29.67 108 PRO A C 1
ATOM 877 O O . PRO A 1 108 ? -9.713 36.380 37.115 1.00 29.67 108 PRO A O 1
ATOM 880 N N . SER A 1 109 ? -10.360 38.525 37.163 1.00 30.77 109 SER A N 1
ATOM 881 C CA . SER A 1 109 ? -11.752 38.316 36.799 1.00 30.77 109 SER A CA 1
ATOM 882 C C . SER A 1 109 ? -11.851 38.086 35.288 1.00 30.77 109 SER A C 1
ATOM 884 O O . SER A 1 109 ? -12.009 39.026 34.516 1.00 30.77 109 SER A O 1
ATOM 886 N N . GLU A 1 110 ? -11.795 36.828 34.847 1.00 28.48 110 GLU A N 1
ATOM 887 C CA . GLU A 1 110 ? -12.108 36.473 33.459 1.00 28.48 110 GLU A CA 1
ATOM 888 C C . GLU A 1 110 ? -13.514 35.878 33.328 1.00 28.48 110 GLU A C 1
ATOM 890 O O . GLU A 1 110 ? -13.860 34.810 33.841 1.00 28.48 110 GLU A O 1
ATOM 895 N N . LYS A 1 111 ? -14.349 36.651 32.629 1.00 27.92 111 LYS A N 1
ATOM 896 C CA . LYS A 1 111 ? -15.752 36.400 32.314 1.00 27.92 111 LYS A CA 1
ATOM 897 C C . LYS A 1 111 ? -15.907 35.108 31.508 1.00 27.92 111 LYS A C 1
ATOM 899 O O . LYS A 1 111 ? -15.706 35.087 30.299 1.00 27.92 111 LYS A O 1
ATOM 904 N N . LYS A 1 112 ? -16.372 34.039 32.156 1.00 31.62 112 LYS A N 1
ATOM 905 C CA . LYS A 1 112 ? -16.997 32.903 31.466 1.00 31.62 112 LYS A CA 1
ATOM 906 C C . LYS A 1 112 ? -18.425 33.266 31.065 1.00 31.62 112 LYS A C 1
ATOM 908 O O . LYS A 1 112 ? -19.371 32.928 31.773 1.00 31.62 112 LYS A O 1
ATOM 913 N N . THR A 1 113 ? -18.605 33.894 29.909 1.00 29.22 113 THR A N 1
ATOM 914 C CA . THR A 1 113 ? -19.912 33.927 29.236 1.00 29.22 113 THR A CA 1
ATOM 915 C C . THR A 1 113 ? -20.076 32.637 28.430 1.00 29.22 113 THR A C 1
ATOM 917 O O . THR A 1 113 ? -20.008 32.617 27.209 1.00 29.22 113 THR A O 1
ATOM 920 N N . HIS A 1 114 ? -20.265 31.505 29.114 1.00 36.00 114 HIS A N 1
ATOM 921 C CA . HIS A 1 114 ? -20.798 30.320 28.444 1.00 36.00 114 HIS A CA 1
ATOM 922 C C . HIS A 1 114 ? -22.305 30.519 28.265 1.00 36.00 114 HIS A C 1
ATOM 924 O O . HIS A 1 114 ? -23.090 30.227 29.168 1.00 36.00 114 HIS A O 1
ATOM 930 N N . ASN A 1 115 ? -22.714 31.010 27.093 1.00 36.31 115 ASN A N 1
ATOM 931 C CA . ASN A 1 115 ? -24.112 30.952 26.681 1.00 36.31 115 ASN A CA 1
ATOM 932 C C . ASN A 1 115 ? -24.525 29.478 26.566 1.00 36.31 115 ASN A C 1
ATOM 934 O O . ASN A 1 115 ? -24.131 28.752 25.656 1.00 36.31 115 ASN A O 1
ATOM 938 N N . LYS A 1 116 ? -25.320 29.030 27.539 1.00 42.28 116 LYS A N 1
ATOM 939 C CA . LYS A 1 116 ? -25.691 27.633 27.817 1.00 42.28 116 LYS A CA 1
ATOM 940 C C . LYS A 1 116 ? -26.607 26.978 26.762 1.00 42.28 116 LYS A C 1
ATOM 942 O O . LYS A 1 116 ? -27.140 25.904 27.024 1.00 42.28 116 LYS A O 1
ATOM 947 N N . HIS A 1 117 ? -26.794 27.596 25.592 1.00 38.91 117 HIS A N 1
ATOM 948 C CA . HIS A 1 117 ? -27.813 27.204 24.608 1.00 38.91 117 HIS A CA 1
ATOM 949 C C . HIS A 1 117 ? -27.343 27.048 23.152 1.00 38.91 117 HIS A C 1
ATOM 951 O O . HIS A 1 117 ? -28.175 26.716 22.311 1.00 38.91 117 HIS A O 1
ATOM 957 N N . LEU A 1 118 ? -26.056 27.209 22.825 1.00 45.84 118 LEU A N 1
ATOM 958 C CA . LEU A 1 118 ? -25.597 26.968 21.449 1.00 45.84 118 LEU A CA 1
ATOM 959 C C . LEU A 1 118 ? -25.438 25.465 21.158 1.00 45.84 118 LEU A C 1
ATOM 961 O O . LEU A 1 118 ? -24.756 24.744 21.893 1.00 45.84 118 LEU A O 1
ATOM 965 N N . LYS A 1 119 ? -26.062 24.987 20.075 1.00 47.62 119 LYS A N 1
ATOM 966 C CA . LYS A 1 119 ? -25.863 23.623 19.561 1.00 47.62 119 LYS A CA 1
ATOM 967 C C . LYS A 1 119 ? -24.480 23.515 18.905 1.00 47.62 119 LYS A C 1
ATOM 969 O O . LYS A 1 119 ? -23.984 24.470 18.313 1.00 47.62 119 LYS A O 1
ATOM 974 N N . LEU A 1 120 ? -23.860 22.336 18.992 1.00 47.94 120 LEU A N 1
ATOM 975 C CA . LEU A 1 120 ? -22.559 22.049 18.376 1.00 47.94 120 LEU A CA 1
ATOM 976 C C . LEU A 1 120 ? -22.610 22.351 16.861 1.00 47.94 120 LEU A C 1
ATOM 978 O O . LEU A 1 120 ? -23.355 21.693 16.136 1.00 47.94 120 LEU A O 1
ATOM 982 N N . GLY A 1 121 ? -21.834 23.338 16.394 1.00 53.56 121 GLY A N 1
ATOM 983 C CA . GLY A 1 121 ? -21.767 23.755 14.985 1.00 53.56 121 GLY A CA 1
ATOM 984 C C . GLY A 1 121 ? -22.430 25.097 14.638 1.00 53.56 121 GLY A C 1
ATOM 985 O O . GLY A 1 121 ? -22.264 25.558 13.508 1.00 53.56 121 GLY A O 1
ATOM 986 N N . GLU A 1 122 ? -23.128 25.754 15.569 1.00 53.84 122 GLU A N 1
ATOM 987 C CA . GLU A 1 122 ? -23.618 27.126 15.370 1.00 53.84 122 GLU A CA 1
ATOM 988 C C . GLU A 1 122 ? -22.523 28.142 15.760 1.00 53.84 122 GLU A C 1
ATOM 990 O O . GLU A 1 122 ? -22.003 28.075 16.874 1.00 53.84 122 GLU A O 1
ATOM 995 N N . PRO A 1 123 ? -22.106 29.052 14.858 1.00 57.97 123 PRO A N 1
ATOM 996 C CA . PRO A 1 123 ? -21.093 30.053 15.171 1.00 57.97 123 PRO A CA 1
ATOM 997 C C . PRO A 1 123 ? -21.613 31.101 16.151 1.00 57.97 123 PRO A C 1
ATOM 999 O O . PRO A 1 123 ? -22.666 31.693 15.928 1.00 57.97 123 PRO A O 1
ATOM 1002 N N . ASP A 1 124 ? -20.842 31.347 17.213 1.00 63.94 124 ASP A N 1
ATOM 1003 C CA . ASP A 1 124 ? -21.143 32.387 18.198 1.00 63.94 124 ASP A CA 1
ATOM 1004 C C . ASP A 1 124 ? -21.282 33.754 17.490 1.00 63.94 124 ASP A C 1
ATOM 1006 O O . ASP A 1 124 ? -20.370 34.139 16.740 1.00 63.94 124 ASP A O 1
ATOM 1010 N N . PRO A 1 125 ? -22.395 34.493 17.680 1.00 56.75 125 PRO A N 1
ATOM 1011 C CA . PRO A 1 125 ? -22.608 35.799 17.057 1.00 56.75 125 PRO A CA 1
ATOM 1012 C C . PRO A 1 125 ? -21.456 36.789 17.280 1.00 56.75 125 PRO A C 1
ATOM 1014 O O . PRO A 1 125 ? -21.154 37.594 16.394 1.00 56.75 125 PRO A O 1
ATOM 1017 N N . GLU A 1 126 ? -20.766 36.706 18.421 1.00 60.47 126 GLU A N 1
ATOM 1018 C CA . GLU A 1 126 ? -19.600 37.546 18.715 1.00 60.47 126 GLU A CA 1
ATOM 1019 C C . GLU A 1 126 ? -18.386 37.177 17.847 1.00 60.47 126 GLU A C 1
ATOM 1021 O O . GLU A 1 126 ? -17.725 38.057 17.287 1.00 60.47 126 GLU A O 1
ATOM 1026 N N . HIS A 1 127 ? -18.139 35.882 17.624 1.00 62.22 127 HIS A N 1
ATOM 1027 C CA . HIS A 1 127 ? -17.071 35.415 16.738 1.00 62.22 127 HIS A CA 1
ATOM 1028 C C . HIS A 1 127 ? -17.329 35.770 15.266 1.00 62.22 127 HIS A C 1
ATOM 1030 O O . HIS A 1 127 ? -16.376 36.052 14.535 1.00 62.22 127 HIS A O 1
ATOM 1036 N N . ILE A 1 128 ? -18.594 35.810 14.823 1.00 60.50 128 ILE A N 1
ATOM 1037 C CA . ILE A 1 128 ? -18.965 36.257 13.466 1.00 60.50 128 ILE A CA 1
ATOM 1038 C C . ILE A 1 128 ? -18.597 37.729 13.265 1.00 60.50 128 ILE A C 1
ATOM 1040 O O . ILE A 1 128 ? -18.078 38.087 12.206 1.00 60.50 128 ILE A O 1
ATOM 1044 N N . LYS A 1 129 ? -18.829 38.568 14.281 1.00 66.50 129 LYS A N 1
ATOM 1045 C CA . LYS A 1 129 ? -18.537 40.006 14.238 1.00 66.50 129 LYS A CA 1
ATOM 1046 C C . LYS A 1 129 ? -17.033 40.307 14.271 1.00 66.50 129 LYS A C 1
ATOM 1048 O O . LYS A 1 129 ? -16.600 41.256 13.628 1.00 66.50 129 LYS A O 1
ATOM 1053 N N . LEU A 1 130 ? -16.250 39.496 14.987 1.00 64.62 130 LEU A N 1
ATOM 1054 C CA . LEU A 1 130 ? -14.801 39.678 15.154 1.00 64.62 130 LEU A CA 1
ATOM 1055 C C . LEU A 1 130 ? -13.960 39.080 14.012 1.00 64.62 130 LEU A C 1
ATOM 1057 O O . LEU A 1 130 ? -12.999 39.704 13.574 1.00 64.62 130 LEU A O 1
ATOM 1061 N N . TYR A 1 131 ? -14.305 37.885 13.518 1.00 63.03 131 TYR A N 1
ATOM 1062 C CA . TYR A 1 131 ? -13.455 37.117 12.588 1.00 63.03 131 TYR A CA 1
ATOM 1063 C C . TYR A 1 131 ? -14.119 36.817 11.232 1.00 63.03 131 TYR A C 1
ATOM 1065 O O . TYR A 1 131 ? -13.485 36.251 10.336 1.00 63.03 131 TYR A O 1
ATOM 1073 N N . GLY A 1 132 ? -15.390 37.191 11.063 1.00 72.38 132 GLY A N 1
ATOM 1074 C CA . GLY A 1 132 ? -16.196 36.8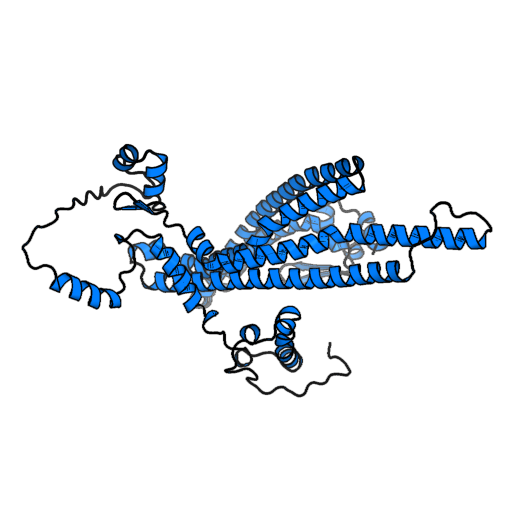87 9.884 1.00 72.38 132 GLY A CA 1
ATOM 1075 C C . GLY A 1 132 ? -16.803 35.478 9.913 1.00 72.38 132 GLY A C 1
ATOM 1076 O O . GLY A 1 132 ? -16.279 34.549 10.532 1.00 72.38 132 GLY A O 1
ATOM 1077 N N . ALA A 1 133 ? -17.911 35.295 9.187 1.00 65.62 133 ALA A N 1
ATOM 1078 C CA . ALA A 1 133 ? -18.742 34.086 9.245 1.00 65.62 133 ALA A CA 1
ATOM 1079 C C . ALA A 1 133 ? -17.975 32.774 8.976 1.00 65.62 133 ALA A C 1
ATOM 1081 O O . ALA A 1 133 ? -18.175 31.784 9.674 1.00 65.62 133 ALA A O 1
ATOM 1082 N N . LYS A 1 134 ? -17.039 32.768 8.013 1.00 66.69 134 LYS A N 1
ATOM 1083 C CA . LYS A 1 134 ? -16.254 31.570 7.658 1.00 66.69 134 LYS A CA 1
ATOM 1084 C C . LYS A 1 134 ? -15.261 31.147 8.748 1.00 66.69 134 LYS A C 1
ATOM 1086 O O . LYS A 1 134 ? -15.041 29.950 8.924 1.00 66.69 134 LYS A O 1
ATOM 1091 N N . LYS A 1 135 ? -14.643 32.094 9.465 1.00 62.25 135 LYS A N 1
ATOM 1092 C CA . LYS A 1 135 ? -13.710 31.784 10.564 1.00 62.25 135 LYS A CA 1
ATOM 1093 C C . LYS A 1 135 ? -14.469 31.435 11.841 1.00 62.25 135 LYS A C 1
ATOM 1095 O O . LYS A 1 135 ? -14.140 30.436 12.468 1.00 62.25 135 LYS A O 1
ATOM 1100 N N . ALA A 1 136 ? -15.547 32.157 12.143 1.00 59.78 136 ALA A N 1
ATOM 1101 C CA . ALA A 1 136 ? -16.443 31.844 13.256 1.00 59.78 136 ALA A CA 1
ATOM 1102 C C . ALA A 1 136 ? -17.025 30.427 13.153 1.00 59.78 136 ALA A C 1
ATOM 1104 O O . ALA A 1 136 ? -17.082 29.706 14.142 1.00 59.78 136 ALA A O 1
ATOM 1105 N N . GLN A 1 137 ? -17.372 29.984 11.942 1.00 65.75 137 GLN A N 1
ATOM 1106 C CA . GLN A 1 137 ? -17.839 28.620 11.704 1.00 65.75 137 GLN A CA 1
ATOM 1107 C C . GLN A 1 137 ? -16.738 27.571 11.941 1.00 65.75 137 GLN A C 1
ATOM 1109 O O . GLN A 1 137 ? -17.006 26.515 12.505 1.00 65.75 137 GLN A O 1
ATOM 1114 N N . LYS A 1 138 ? -15.480 27.849 11.567 1.00 63.16 138 LYS A N 1
ATOM 1115 C CA . LYS A 1 138 ? -14.347 26.954 11.874 1.00 63.16 138 LYS A CA 1
ATOM 1116 C C . LYS A 1 138 ? -14.061 26.866 13.377 1.00 63.16 138 LYS A C 1
ATOM 1118 O O . LYS A 1 138 ? -13.735 25.780 13.848 1.00 63.16 138 LYS A O 1
ATOM 1123 N N . ILE A 1 139 ? -14.229 27.970 14.103 1.00 63.34 139 ILE A N 1
ATOM 1124 C CA . ILE A 1 139 ? -14.138 28.021 15.570 1.00 63.34 139 ILE A CA 1
ATOM 1125 C C . ILE A 1 139 ? -15.289 27.219 16.200 1.00 63.34 139 ILE A C 1
ATOM 1127 O O . ILE A 1 139 ? -15.063 26.421 17.102 1.00 63.34 139 ILE A O 1
ATOM 1131 N N . ALA A 1 140 ? -16.506 27.327 15.657 1.00 57.25 140 ALA A N 1
ATOM 1132 C CA . ALA A 1 140 ? -17.683 26.582 16.118 1.00 57.25 140 ALA A CA 1
ATOM 1133 C C . ALA A 1 140 ? -17.574 25.061 15.929 1.00 57.25 140 ALA A C 1
ATOM 1135 O O . ALA A 1 140 ? -18.097 24.291 16.733 1.00 57.25 140 ALA A O 1
ATOM 1136 N N . TYR A 1 141 ? -16.886 24.623 14.869 1.00 61.19 141 TYR A N 1
ATOM 1137 C CA . TYR A 1 141 ? -16.545 23.215 14.640 1.00 61.19 141 TYR A CA 1
ATOM 1138 C C . TYR A 1 141 ? -15.280 22.759 15.388 1.00 61.19 141 TYR A C 1
ATOM 1140 O O . TYR A 1 141 ? -14.820 21.644 15.146 1.00 61.19 141 TYR A O 1
ATOM 1148 N N . ASP A 1 142 ? -14.705 23.604 16.251 1.00 61.84 142 ASP A N 1
ATOM 1149 C CA . ASP A 1 142 ? -13.479 23.337 17.016 1.00 61.84 142 ASP A CA 1
ATOM 1150 C C . ASP A 1 142 ? -12.263 22.977 16.134 1.00 61.84 142 ASP A C 1
ATOM 1152 O O . ASP A 1 142 ? -11.337 22.282 16.546 1.00 61.84 142 ASP A O 1
ATOM 1156 N N . LYS A 1 143 ? -12.276 23.446 14.877 1.00 61.62 143 LYS A N 1
ATOM 1157 C CA . LYS A 1 143 ? -11.202 23.245 13.888 1.00 61.62 143 LYS A CA 1
ATOM 1158 C C . LYS A 1 143 ? -10.154 24.356 13.920 1.00 61.62 143 LYS A C 1
ATOM 1160 O O . LYS A 1 143 ? -9.113 24.216 13.291 1.00 61.62 143 LYS A O 1
ATOM 1165 N N . LEU A 1 144 ? -10.457 25.466 14.585 1.00 67.25 144 LEU A N 1
ATOM 1166 C CA . LEU A 1 144 ? -9.580 26.619 14.738 1.00 67.25 144 LEU A CA 1
ATOM 1167 C C . LEU A 1 144 ? -9.764 27.164 16.153 1.00 67.25 144 LEU A C 1
ATOM 1169 O O . LEU A 1 144 ? -10.879 27.529 16.518 1.00 67.25 144 LEU A O 1
ATOM 1173 N N . ALA A 1 145 ? -8.687 27.248 16.925 1.00 65.38 145 ALA A N 1
ATOM 1174 C CA . ALA A 1 145 ? -8.672 27.984 18.183 1.00 65.38 145 ALA A CA 1
ATOM 1175 C C . ALA A 1 145 ? -7.864 29.270 18.000 1.00 65.38 145 ALA A C 1
ATOM 1177 O O . ALA A 1 145 ? -6.808 29.253 17.371 1.00 65.38 145 ALA A O 1
ATOM 1178 N N . ILE A 1 146 ? -8.360 30.385 18.530 1.00 68.88 146 ILE A N 1
ATOM 1179 C CA . ILE A 1 146 ? -7.629 31.654 18.559 1.00 68.88 146 ILE A CA 1
ATOM 1180 C C . ILE A 1 146 ? -7.383 31.976 20.028 1.00 68.88 146 ILE A C 1
ATOM 1182 O O . ILE A 1 146 ? -8.326 32.255 20.762 1.00 68.88 146 ILE A O 1
ATOM 1186 N N . GLU A 1 147 ? -6.124 31.905 20.448 1.00 66.56 147 GLU A N 1
ATOM 1187 C CA . GLU A 1 147 ? -5.663 32.281 21.790 1.00 66.56 147 GLU A CA 1
ATOM 1188 C C . GLU A 1 147 ? -4.480 33.244 21.628 1.00 66.56 147 GLU A C 1
ATOM 1190 O O . GLU A 1 147 ? -3.669 33.075 20.714 1.00 66.56 147 GLU A O 1
ATOM 1195 N N . ASP A 1 148 ? -4.416 34.291 22.456 1.00 61.03 148 ASP A N 1
ATOM 1196 C CA . ASP A 1 148 ? -3.338 35.296 22.464 1.00 61.03 148 ASP A CA 1
ATOM 1197 C C . ASP A 1 148 ? -3.015 35.913 21.085 1.00 61.03 148 ASP A C 1
ATOM 1199 O O . ASP A 1 148 ? -1.862 36.171 20.735 1.00 61.03 148 ASP A O 1
ATOM 1203 N N . GLY A 1 149 ? -4.040 36.110 20.247 1.00 60.28 149 GLY A N 1
ATOM 1204 C CA . GLY A 1 149 ? -3.889 36.678 18.902 1.00 60.28 149 GLY A CA 1
ATOM 1205 C C . GLY A 1 149 ? -3.226 35.754 17.870 1.00 60.28 149 GLY A C 1
ATOM 1206 O O . GLY A 1 149 ? -2.952 36.201 16.756 1.00 60.28 149 GLY A O 1
ATOM 1207 N N . ARG A 1 150 ? -2.981 34.475 18.194 1.00 65.06 150 ARG A N 1
ATOM 1208 C CA . ARG A 1 150 ? -2.449 33.463 17.265 1.00 65.06 150 ARG A CA 1
ATOM 1209 C C . ARG A 1 150 ? -3.520 32.445 16.882 1.00 65.06 150 ARG A C 1
ATOM 1211 O O . ARG A 1 150 ? -4.293 31.984 17.717 1.00 65.06 150 ARG A O 1
ATOM 1218 N N . GLU A 1 151 ? -3.548 32.089 15.599 1.00 74.19 151 GLU A N 1
ATOM 1219 C CA . GLU A 1 151 ? -4.453 31.076 15.049 1.00 74.19 151 GLU A CA 1
ATOM 1220 C C . GLU A 1 151 ? -3.832 29.670 15.189 1.00 74.19 151 GLU A C 1
ATOM 1222 O O . GLU A 1 151 ? -2.698 29.434 14.768 1.00 74.19 151 GLU A O 1
ATOM 1227 N N . TYR A 1 152 ? -4.577 28.729 15.777 1.00 75.94 152 TYR A N 1
ATOM 1228 C CA . TYR A 1 152 ? -4.188 27.332 15.981 1.00 75.94 152 TYR A CA 1
ATOM 1229 C C . TYR A 1 152 ? -5.129 26.398 15.208 1.00 75.94 152 TYR A C 1
ATOM 1231 O O . TYR A 1 152 ? -6.266 26.163 15.614 1.00 75.94 152 TYR A O 1
ATOM 1239 N N . ASP A 1 153 ? -4.639 25.827 14.105 1.00 68.75 153 ASP A N 1
ATOM 1240 C CA . ASP A 1 153 ? -5.435 25.008 13.174 1.00 68.75 153 ASP A CA 1
ATOM 1241 C C . ASP A 1 153 ? -5.751 23.575 13.658 1.00 68.75 153 ASP A C 1
ATOM 1243 O O . ASP A 1 153 ? -6.391 22.832 12.917 1.00 68.75 153 ASP A O 1
ATOM 1247 N N . MET A 1 154 ? -5.263 23.144 14.837 1.00 76.88 154 MET A N 1
ATOM 1248 C CA . MET A 1 154 ? -5.547 21.844 15.500 1.00 76.88 154 MET A CA 1
ATOM 1249 C C . MET A 1 154 ? -5.563 20.598 14.577 1.00 76.88 154 MET A C 1
ATOM 1251 O O . MET A 1 154 ? -6.185 19.573 14.861 1.00 76.88 154 MET A O 1
ATOM 1255 N N . SER A 1 155 ? -4.876 20.672 13.438 1.00 83.81 155 SER A N 1
ATOM 1256 C CA . SER A 1 155 ? -5.104 19.785 12.304 1.00 83.81 155 SER A CA 1
ATOM 1257 C C . SER A 1 155 ? -4.213 18.555 12.376 1.00 83.81 155 SER A C 1
ATOM 1259 O O . SER A 1 155 ? -2.999 18.629 12.180 1.00 83.81 155 SER A O 1
ATOM 1261 N N . LEU A 1 156 ? -4.840 17.395 12.592 1.00 87.75 156 LEU A N 1
ATOM 1262 C CA . LEU A 1 156 ? -4.145 16.111 12.688 1.00 87.75 156 LEU A CA 1
ATOM 1263 C C . LEU A 1 156 ? -3.372 15.768 11.406 1.00 87.75 156 LEU A C 1
ATOM 1265 O O . LEU A 1 156 ? -2.238 15.311 11.483 1.00 87.75 156 LEU A O 1
ATOM 1269 N N . TRP A 1 157 ? -3.950 16.038 10.232 1.00 87.56 157 TRP A N 1
ATOM 1270 C CA . TRP A 1 157 ? -3.326 15.723 8.941 1.00 87.56 157 TRP A CA 1
ATOM 1271 C C . TRP A 1 157 ? -1.949 16.369 8.772 1.00 87.56 157 TRP A C 1
ATOM 1273 O O . TRP A 1 157 ? -0.990 15.732 8.345 1.00 87.56 157 TRP A O 1
ATOM 1283 N N . TYR A 1 158 ? -1.822 17.632 9.168 1.00 87.38 158 TYR A N 1
ATOM 1284 C CA . TYR A 1 158 ? -0.543 18.315 9.090 1.00 87.38 158 TYR A CA 1
ATOM 1285 C C . TYR A 1 158 ? 0.438 17.861 10.179 1.00 87.38 158 TYR A C 1
ATOM 1287 O O . TYR A 1 158 ? 1.643 17.846 9.936 1.00 87.38 158 TYR A O 1
ATOM 1295 N N . SER A 1 159 ? -0.038 17.484 11.371 1.00 89.56 159 SER A N 1
ATOM 1296 C CA . SER A 1 159 ? 0.820 16.856 12.387 1.00 89.56 159 SER A CA 1
ATOM 1297 C C . SER A 1 159 ? 1.404 15.538 11.889 1.00 89.56 159 SER A C 1
ATOM 1299 O O . SER A 1 159 ? 2.606 15.320 12.025 1.00 89.56 159 SER A O 1
ATOM 1301 N N . ILE A 1 160 ? 0.571 14.706 11.255 1.00 90.75 160 ILE A N 1
ATOM 1302 C CA . ILE A 1 160 ? 0.982 13.470 10.583 1.00 90.75 160 ILE A CA 1
ATOM 1303 C C . ILE A 1 160 ? 2.051 13.793 9.539 1.00 90.75 160 ILE A C 1
ATOM 1305 O O . ILE A 1 160 ? 3.140 13.232 9.594 1.00 90.75 160 ILE A O 1
ATOM 1309 N N . TYR A 1 161 ? 1.782 14.757 8.654 1.00 91.12 161 TYR A N 1
ATOM 1310 C CA . TYR A 1 161 ? 2.704 15.150 7.591 1.00 91.12 161 TYR A CA 1
ATOM 1311 C C . TYR A 1 161 ? 4.086 15.561 8.105 1.00 91.12 161 TYR A C 1
ATOM 1313 O O . TYR A 1 161 ? 5.096 15.049 7.629 1.00 91.12 161 TYR A O 1
ATOM 1321 N N . HIS A 1 162 ? 4.155 16.445 9.105 1.00 90.25 162 HIS A N 1
ATOM 1322 C CA . HIS A 1 162 ? 5.441 16.856 9.671 1.00 90.25 162 HIS A CA 1
ATOM 1323 C C . HIS A 1 162 ? 6.160 15.718 10.401 1.00 90.25 162 HIS A C 1
ATOM 1325 O O . HIS A 1 162 ? 7.388 15.694 10.394 1.00 90.25 162 HIS A O 1
ATOM 1331 N N . SER A 1 163 ? 5.421 14.769 10.983 1.00 90.19 163 SER A N 1
ATOM 1332 C CA . SER A 1 163 ? 6.009 13.609 11.656 1.00 90.19 163 SER A CA 1
ATOM 1333 C C . SER A 1 163 ? 6.696 12.638 10.690 1.00 90.19 163 SER A C 1
ATOM 1335 O O . SER A 1 163 ? 7.629 11.958 11.110 1.00 90.19 163 SER A O 1
ATOM 1337 N N . VAL A 1 164 ? 6.249 12.548 9.430 1.00 90.75 164 VAL A N 1
ATOM 1338 C CA . VAL A 1 164 ? 6.806 11.615 8.424 1.00 90.75 164 VAL A CA 1
ATOM 1339 C C . VAL A 1 164 ? 7.489 12.307 7.243 1.00 90.75 164 VAL A C 1
ATOM 1341 O O . VAL A 1 164 ? 7.983 11.638 6.339 1.00 90.75 164 VAL A O 1
ATOM 1344 N N . TRP A 1 165 ? 7.576 13.640 7.249 1.00 90.69 165 TRP A N 1
ATOM 1345 C CA . TRP A 1 165 ? 8.137 14.449 6.161 1.00 90.69 165 TRP A CA 1
ATOM 1346 C C . TRP A 1 165 ? 9.455 13.914 5.561 1.00 90.69 165 TRP A C 1
ATOM 1348 O O . TRP A 1 165 ? 9.525 13.789 4.335 1.00 90.69 165 TRP A O 1
ATOM 1358 N N . PRO A 1 166 ? 10.508 13.589 6.346 1.00 90.75 166 PRO A N 1
ATOM 1359 C CA . PRO A 1 166 ? 11.784 13.167 5.759 1.00 90.75 166 PRO A CA 1
ATOM 1360 C C . PRO A 1 166 ? 11.697 11.794 5.073 1.00 90.75 166 PRO A C 1
ATOM 1362 O O . PRO A 1 166 ? 12.303 11.577 4.021 1.00 90.75 166 PRO A O 1
ATOM 1365 N N . GLN A 1 167 ? 10.902 10.874 5.622 1.00 90.44 167 GLN A N 1
ATOM 1366 C CA . GLN A 1 167 ? 10.644 9.571 5.005 1.00 90.44 167 GLN A CA 1
ATOM 1367 C C . GLN A 1 167 ? 9.795 9.728 3.735 1.00 90.44 167 GLN A C 1
ATOM 1369 O O . GLN A 1 167 ? 10.077 9.107 2.715 1.00 90.44 167 GLN A O 1
ATOM 1374 N N . TYR A 1 168 ? 8.810 10.628 3.763 1.00 92.56 168 TYR A N 1
ATOM 1375 C CA . TYR A 1 168 ? 7.940 10.905 2.626 1.00 92.56 168 TYR A CA 1
ATOM 1376 C C . TYR A 1 168 ? 8.715 11.422 1.407 1.00 92.56 168 TYR A C 1
ATOM 1378 O O . TYR A 1 168 ? 8.593 10.873 0.314 1.00 92.56 168 TYR A O 1
ATOM 1386 N N . TRP A 1 169 ? 9.557 12.446 1.575 1.00 93.62 169 TRP A N 1
ATOM 1387 C CA . TRP A 1 169 ? 10.291 13.021 0.442 1.00 93.62 169 TRP A CA 1
ATOM 1388 C C . TRP A 1 169 ? 11.423 12.132 -0.070 1.00 93.62 169 TRP A C 1
ATOM 1390 O O . TRP A 1 169 ? 11.697 12.147 -1.270 1.00 93.62 169 TRP A O 1
ATOM 1400 N N . SER A 1 170 ? 12.040 11.316 0.791 1.00 92.19 170 SER A N 1
ATOM 1401 C CA . SER A 1 170 ? 12.997 10.306 0.322 1.00 92.19 170 SER A CA 1
ATOM 1402 C C . SER A 1 170 ? 12.306 9.227 -0.521 1.00 92.19 170 SER A C 1
ATOM 1404 O O . SER A 1 170 ? 12.822 8.868 -1.580 1.00 92.19 170 SER A O 1
ATOM 1406 N N . ALA A 1 171 ? 11.099 8.793 -0.138 1.00 92.75 171 ALA A N 1
ATOM 1407 C CA . ALA A 1 171 ? 10.283 7.893 -0.951 1.00 92.75 171 ALA A CA 1
ATOM 1408 C C . ALA A 1 171 ? 9.877 8.523 -2.293 1.00 92.75 171 ALA A C 1
ATOM 1410 O O . ALA A 1 171 ? 10.074 7.904 -3.337 1.00 92.75 171 ALA A O 1
ATOM 1411 N N . VAL A 1 172 ? 9.386 9.771 -2.294 1.00 93.94 172 VAL A N 1
ATOM 1412 C CA . VAL A 1 172 ? 9.036 10.499 -3.530 1.00 93.94 172 VAL A CA 1
ATOM 1413 C C . VAL A 1 172 ? 10.240 10.590 -4.469 1.00 93.94 172 VAL A C 1
ATOM 1415 O O . VAL A 1 172 ? 10.099 10.319 -5.662 1.00 93.94 172 VAL A O 1
ATOM 1418 N N . ALA A 1 173 ? 11.427 10.923 -3.953 1.00 94.31 173 ALA A N 1
ATOM 1419 C CA . ALA A 1 173 ? 12.643 11.015 -4.756 1.00 94.31 173 ALA A CA 1
ATOM 1420 C C . ALA A 1 173 ? 13.013 9.664 -5.392 1.00 94.31 173 ALA A C 1
ATOM 1422 O O . ALA A 1 173 ? 13.184 9.589 -6.609 1.00 94.31 173 ALA A O 1
ATOM 1423 N N . ILE A 1 174 ? 13.060 8.588 -4.597 1.00 93.12 174 ILE A N 1
ATOM 1424 C CA . ILE A 1 174 ? 13.395 7.234 -5.070 1.00 93.12 174 ILE A CA 1
ATOM 1425 C C . ILE A 1 174 ? 12.379 6.745 -6.111 1.00 93.12 174 ILE A C 1
ATOM 1427 O O . ILE A 1 174 ? 12.772 6.270 -7.179 1.00 93.12 174 ILE A O 1
ATOM 1431 N N . CYS A 1 175 ? 11.080 6.898 -5.836 1.00 93.25 175 CYS A N 1
ATOM 1432 C CA . CYS A 1 175 ? 10.012 6.505 -6.753 1.00 93.25 175 CYS A CA 1
ATOM 1433 C C . CYS A 1 175 ? 10.074 7.297 -8.062 1.00 93.25 175 CYS A C 1
ATOM 1435 O O . CYS A 1 175 ? 9.960 6.711 -9.137 1.00 93.25 175 CYS A O 1
ATOM 1437 N N . THR A 1 176 ? 10.331 8.607 -7.998 1.00 93.75 176 THR A N 1
ATOM 1438 C CA . THR A 1 176 ? 10.478 9.445 -9.197 1.00 93.75 176 THR A CA 1
ATOM 1439 C C . THR A 1 176 ? 11.664 8.988 -10.043 1.00 93.75 176 THR A C 1
ATOM 1441 O O . THR A 1 176 ? 11.527 8.834 -11.256 1.00 93.75 176 THR A O 1
ATOM 1444 N N . THR A 1 177 ? 12.818 8.698 -9.430 1.00 93.50 177 THR A N 1
ATOM 1445 C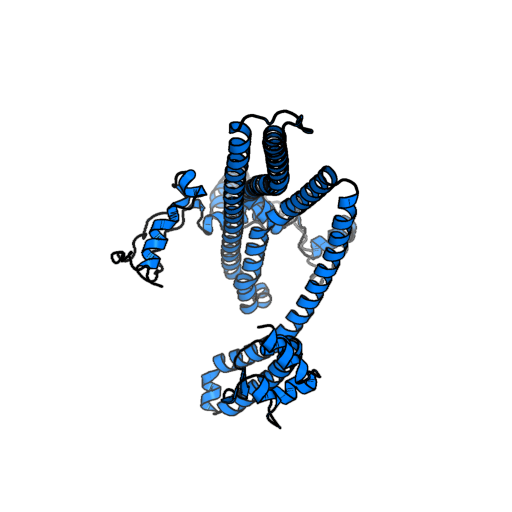 CA . THR A 1 177 ? 13.982 8.163 -10.153 1.00 93.50 177 THR A CA 1
ATOM 1446 C C . THR A 1 177 ? 13.681 6.800 -10.782 1.00 93.50 177 THR A C 1
ATOM 1448 O O . THR A 1 177 ? 14.020 6.572 -11.945 1.00 93.50 177 THR A O 1
ATOM 1451 N N . ALA A 1 178 ? 12.998 5.906 -10.061 1.00 94.12 178 ALA A N 1
ATOM 1452 C CA . ALA A 1 178 ? 12.601 4.596 -10.573 1.00 94.12 178 ALA A CA 1
ATOM 1453 C C . ALA A 1 178 ? 11.677 4.709 -11.797 1.00 94.12 178 ALA A C 1
ATOM 1455 O O . ALA A 1 178 ? 11.907 4.058 -12.821 1.00 94.12 178 ALA A O 1
ATOM 1456 N N . GLN A 1 179 ? 10.656 5.567 -11.716 1.00 93.25 179 GLN A N 1
ATOM 1457 C CA . GLN A 1 179 ? 9.713 5.774 -12.812 1.00 93.25 179 GLN A CA 1
ATOM 1458 C C . GLN A 1 179 ? 10.356 6.497 -13.997 1.00 93.25 179 GLN A C 1
ATOM 1460 O O . GLN A 1 179 ? 10.116 6.110 -15.138 1.00 93.25 179 GLN A O 1
ATOM 1465 N N . ALA A 1 180 ? 11.252 7.460 -13.764 1.00 92.94 180 ALA A N 1
ATOM 1466 C CA . ALA A 1 180 ? 12.014 8.107 -14.832 1.00 92.94 180 ALA A CA 1
ATOM 1467 C C . ALA A 1 180 ? 12.869 7.097 -15.622 1.00 92.94 180 ALA A C 1
ATOM 1469 O O . ALA A 1 180 ? 12.919 7.140 -16.858 1.00 92.94 180 ALA A O 1
ATOM 1470 N N . LEU A 1 181 ? 13.496 6.134 -14.934 1.00 92.69 181 LEU A N 1
ATOM 1471 C CA . LEU A 1 181 ? 14.212 5.040 -15.592 1.00 92.69 181 LEU A CA 1
ATOM 1472 C C . LEU A 1 181 ? 13.258 4.147 -16.403 1.00 92.69 181 LEU A C 1
ATOM 1474 O O . LEU A 1 181 ? 13.584 3.802 -17.534 1.00 92.69 181 LEU A O 1
ATOM 1478 N N . ARG A 1 182 ? 12.063 3.815 -15.904 1.00 91.75 182 ARG A N 1
ATOM 1479 C CA . ARG A 1 182 ? 11.083 3.018 -16.673 1.00 91.75 182 ARG A CA 1
ATOM 1480 C C . ARG A 1 182 ? 10.561 3.754 -17.905 1.00 91.75 182 ARG A C 1
ATOM 1482 O O . ARG A 1 182 ? 10.587 3.208 -19.004 1.00 91.75 182 ARG A O 1
ATOM 1489 N N . VAL A 1 183 ? 10.149 5.008 -17.743 1.00 92.19 183 VAL A N 1
ATOM 1490 C CA . VAL A 1 183 ? 9.570 5.841 -18.809 1.00 92.19 183 VAL A CA 1
ATOM 1491 C C . VAL A 1 183 ? 10.555 6.077 -19.952 1.00 92.19 183 VAL A C 1
ATOM 1493 O O . VAL A 1 183 ? 10.164 6.132 -21.113 1.00 92.19 183 VAL A O 1
ATOM 1496 N N . THR A 1 184 ? 11.851 6.153 -19.654 1.00 90.75 184 THR A N 1
ATOM 1497 C CA . THR A 1 184 ? 12.881 6.342 -20.682 1.00 90.75 184 THR A CA 1
ATOM 1498 C C . THR A 1 184 ? 13.325 5.033 -21.352 1.00 90.75 184 THR A C 1
ATOM 1500 O O . THR A 1 184 ? 14.196 5.066 -22.224 1.00 90.75 184 THR A O 1
ATOM 1503 N N . ALA A 1 185 ? 12.825 3.858 -20.945 1.00 89.69 185 ALA A N 1
ATOM 1504 C CA . ALA A 1 185 ? 13.230 2.567 -21.521 1.00 89.69 185 ALA A CA 1
ATOM 1505 C C . ALA A 1 185 ? 13.008 2.474 -23.048 1.00 89.69 185 ALA A C 1
ATOM 1507 O O . ALA A 1 185 ? 13.954 2.086 -23.739 1.00 89.69 185 ALA A O 1
ATOM 1508 N N . PRO A 1 186 ? 11.868 2.929 -23.611 1.00 89.31 186 PRO A N 1
ATOM 1509 C CA . PRO A 1 186 ? 11.626 2.872 -25.053 1.00 89.31 186 PRO A CA 1
ATOM 1510 C C . PRO A 1 186 ? 12.651 3.642 -25.896 1.00 89.31 186 PRO A C 1
ATOM 1512 O O . PRO A 1 186 ? 12.911 3.251 -27.029 1.00 89.31 186 PRO A O 1
ATOM 1515 N N . LEU A 1 187 ? 13.274 4.702 -25.362 1.00 90.19 187 LEU A N 1
ATOM 1516 C CA . LEU A 1 187 ? 14.285 5.477 -26.095 1.00 90.19 187 LEU A CA 1
ATOM 1517 C C . LEU A 1 187 ? 15.553 4.658 -26.339 1.00 90.19 187 LEU A C 1
ATOM 1519 O O . LEU A 1 187 ? 16.121 4.697 -27.427 1.00 90.19 187 LEU A O 1
ATOM 1523 N N . VAL A 1 188 ? 15.985 3.897 -25.333 1.00 90.62 188 VAL A N 1
ATOM 1524 C CA . VAL A 1 188 ? 17.167 3.037 -25.458 1.00 90.62 188 VAL A CA 1
ATOM 1525 C C . VAL A 1 188 ? 16.843 1.846 -26.365 1.00 90.62 188 VAL A C 1
ATOM 1527 O O . VAL A 1 188 ? 17.660 1.476 -27.204 1.00 90.62 188 VAL A O 1
ATOM 1530 N N . THR A 1 189 ? 15.620 1.310 -26.282 1.00 90.88 189 THR A N 1
ATOM 1531 C CA . THR A 1 189 ? 15.137 0.281 -27.215 1.00 90.88 189 THR A CA 1
ATOM 1532 C C . THR A 1 189 ? 15.112 0.787 -28.658 1.00 90.88 189 THR A C 1
ATOM 1534 O O . THR A 1 189 ? 15.537 0.067 -29.556 1.00 90.88 189 THR A O 1
ATOM 1537 N N . LYS A 1 190 ? 14.683 2.034 -28.894 1.00 90.12 190 LYS A N 1
ATOM 1538 C CA . LYS A 1 190 ? 14.706 2.664 -30.221 1.00 90.12 190 LYS A CA 1
ATOM 1539 C C . LYS A 1 190 ? 16.130 2.768 -30.774 1.00 90.12 190 LYS A C 1
ATOM 1541 O O . LYS A 1 190 ? 16.363 2.345 -31.899 1.00 90.12 190 LYS A O 1
ATOM 1546 N N . GLN A 1 191 ? 17.088 3.244 -29.975 1.00 90.56 191 GLN A N 1
ATOM 1547 C CA . GLN A 1 191 ? 18.500 3.315 -30.385 1.00 90.56 191 GLN A CA 1
ATOM 1548 C C . GLN A 1 191 ? 19.096 1.935 -30.688 1.00 90.56 191 GLN A C 1
ATOM 1550 O O . GLN A 1 191 ? 19.862 1.781 -31.639 1.00 90.56 191 GLN A O 1
ATOM 1555 N N . LEU A 1 192 ? 18.737 0.921 -29.897 1.00 91.50 192 LEU A N 1
ATOM 1556 C CA . LEU A 1 192 ? 19.159 -0.453 -30.153 1.00 91.50 192 LEU A CA 1
ATOM 1557 C C . LEU A 1 192 ? 18.561 -0.984 -31.464 1.00 91.50 192 LEU A C 1
ATOM 1559 O O . LEU A 1 192 ? 19.265 -1.632 -32.235 1.00 91.50 192 LEU A O 1
ATOM 1563 N N . LEU A 1 193 ? 17.292 -0.682 -31.745 1.00 90.31 193 LEU A N 1
ATOM 1564 C CA . LEU A 1 193 ? 16.640 -1.080 -32.989 1.00 90.31 193 LEU A CA 1
ATOM 1565 C C . LEU A 1 193 ? 17.286 -0.403 -34.207 1.00 90.31 193 LEU A C 1
ATOM 1567 O O . LEU A 1 193 ? 17.601 -1.091 -35.170 1.00 90.31 193 LEU A O 1
ATOM 1571 N N . GLU A 1 194 ? 17.545 0.907 -34.146 1.00 89.31 194 GLU A N 1
ATOM 1572 C CA . GLU A 1 194 ? 18.251 1.659 -35.199 1.00 89.31 194 GLU A CA 1
ATOM 1573 C C . GLU A 1 194 ? 19.655 1.096 -35.471 1.00 89.31 194 GLU A C 1
ATOM 1575 O O . GLU A 1 194 ? 20.097 0.994 -36.619 1.00 89.31 194 GLU A O 1
ATOM 1580 N N . TYR A 1 195 ? 20.359 0.676 -34.418 1.00 90.12 195 TYR A N 1
ATOM 1581 C CA . TYR A 1 195 ? 21.645 0.002 -34.551 1.00 90.12 195 TYR A CA 1
ATOM 1582 C C . TYR A 1 195 ? 21.516 -1.347 -35.276 1.00 90.12 195 TYR A C 1
ATOM 1584 O O . TYR A 1 195 ? 22.264 -1.618 -36.219 1.00 90.12 195 TYR A O 1
ATOM 1592 N N . LEU A 1 196 ? 20.556 -2.182 -34.866 1.00 89.75 196 LEU A N 1
ATOM 1593 C CA . LEU A 1 196 ? 20.334 -3.505 -35.451 1.00 89.75 196 LEU A CA 1
ATOM 1594 C C . LEU A 1 196 ? 19.892 -3.426 -36.918 1.00 89.75 196 LEU A C 1
ATOM 1596 O O . LEU A 1 196 ? 20.370 -4.210 -37.737 1.00 89.75 196 LEU A O 1
ATOM 1600 N N . THR A 1 197 ? 19.033 -2.469 -37.278 1.00 89.81 197 THR A N 1
ATOM 1601 C CA . THR A 1 197 ? 18.596 -2.271 -38.670 1.00 89.81 197 THR A CA 1
ATOM 1602 C C . THR A 1 197 ? 19.744 -1.792 -39.561 1.00 89.81 197 THR A C 1
ATOM 1604 O O . THR A 1 197 ? 19.918 -2.300 -40.673 1.00 89.81 197 THR A O 1
ATOM 1607 N N . THR A 1 198 ? 20.587 -0.880 -39.067 1.00 86.88 198 THR A N 1
ATOM 1608 C CA . THR A 1 198 ? 21.790 -0.421 -39.784 1.00 86.88 198 THR A CA 1
ATOM 1609 C C . THR A 1 198 ? 22.797 -1.560 -39.972 1.00 86.88 198 THR A C 1
ATOM 1611 O O . THR A 1 198 ? 23.310 -1.768 -41.070 1.00 86.88 198 THR A O 1
ATOM 1614 N N . ALA A 1 199 ? 23.040 -2.366 -38.935 1.00 85.81 199 ALA A N 1
ATOM 1615 C CA . ALA A 1 199 ? 23.934 -3.521 -39.025 1.00 85.81 199 ALA A CA 1
ATOM 1616 C C . ALA A 1 199 ? 23.412 -4.595 -39.999 1.00 85.81 199 ALA A C 1
ATOM 1618 O O . ALA A 1 199 ? 24.175 -5.131 -40.805 1.00 85.81 199 ALA A O 1
ATOM 1619 N N . HIS A 1 200 ? 22.108 -4.884 -39.967 1.00 86.75 200 HIS A N 1
ATOM 1620 C CA . HIS A 1 200 ? 21.489 -5.874 -40.847 1.00 86.75 200 HIS A CA 1
ATOM 1621 C C . HIS A 1 200 ? 21.498 -5.439 -42.319 1.00 86.75 200 HIS A C 1
ATOM 1623 O O . HIS A 1 200 ? 21.838 -6.231 -43.203 1.00 86.75 200 HIS A O 1
ATOM 1629 N N . SER A 1 201 ? 21.174 -4.171 -42.588 1.00 83.25 201 SER A N 1
ATOM 1630 C CA . SER A 1 201 ? 21.219 -3.606 -43.942 1.00 83.25 201 SER A CA 1
ATOM 1631 C C . SER A 1 201 ? 22.643 -3.562 -44.503 1.00 83.25 201 SER A C 1
ATOM 1633 O O . SER A 1 201 ? 22.836 -3.888 -45.674 1.00 83.25 201 SER A O 1
ATOM 1635 N N . TYR A 1 202 ? 23.650 -3.264 -43.674 1.00 82.62 202 TYR A N 1
ATOM 1636 C CA . TYR A 1 202 ? 25.061 -3.327 -44.062 1.00 82.62 202 TYR A CA 1
ATOM 1637 C C . TYR A 1 202 ? 25.501 -4.753 -44.424 1.00 82.62 202 TYR A C 1
ATOM 1639 O O . TYR A 1 202 ? 26.077 -4.967 -45.490 1.00 82.62 202 TYR A O 1
ATOM 1647 N N . TYR A 1 203 ? 25.176 -5.743 -43.584 1.00 83.81 203 TYR A N 1
ATOM 1648 C CA . TYR A 1 203 ? 25.504 -7.148 -43.849 1.00 83.81 203 TYR A CA 1
ATOM 1649 C C . TYR A 1 203 ? 24.838 -7.666 -45.133 1.00 83.81 203 TYR A C 1
ATOM 1651 O O . TYR A 1 203 ? 25.481 -8.311 -45.962 1.00 83.81 203 TYR A O 1
ATOM 1659 N N . THR A 1 204 ? 23.562 -7.331 -45.334 1.00 83.56 204 THR A N 1
ATOM 1660 C CA . THR A 1 204 ? 22.798 -7.746 -46.519 1.00 83.56 204 THR A CA 1
ATOM 1661 C C . THR A 1 204 ? 23.323 -7.081 -47.795 1.00 83.56 204 THR A C 1
ATOM 1663 O O . THR A 1 204 ? 23.459 -7.743 -48.821 1.00 83.56 204 THR A O 1
ATOM 1666 N N . SER A 1 205 ? 23.687 -5.796 -47.733 1.00 79.00 205 SER A N 1
ATOM 1667 C CA . SER A 1 205 ? 24.250 -5.063 -48.880 1.00 79.00 205 SER A CA 1
ATOM 1668 C C . SER A 1 205 ? 25.650 -5.560 -49.245 1.00 79.00 205 SER A C 1
ATOM 1670 O O . SER A 1 205 ? 25.944 -5.736 -50.424 1.00 79.00 205 SER A O 1
ATOM 1672 N N . SER A 1 206 ? 26.473 -5.879 -48.238 1.00 76.62 206 SER A N 1
ATOM 1673 C CA . SER A 1 206 ? 27.796 -6.491 -48.422 1.00 76.62 206 SER A CA 1
ATOM 1674 C C . SER A 1 206 ? 27.704 -7.850 -49.127 1.00 76.62 206 SER A C 1
ATOM 1676 O O . SER A 1 206 ? 28.456 -8.122 -50.059 1.00 76.62 206 SER A O 1
ATOM 1678 N N . LYS A 1 207 ? 26.715 -8.680 -48.763 1.00 81.06 207 LYS A N 1
ATOM 1679 C CA . LYS A 1 207 ? 26.478 -9.980 -49.411 1.00 81.06 207 LYS A CA 1
ATOM 1680 C C . LYS A 1 207 ? 25.958 -9.855 -50.850 1.00 81.06 207 LYS A C 1
ATOM 1682 O O . LYS A 1 207 ? 26.278 -10.698 -51.681 1.00 81.06 207 LYS A O 1
ATOM 1687 N N . ASN A 1 208 ? 25.184 -8.810 -51.141 1.00 80.12 208 ASN A N 1
ATOM 1688 C CA . ASN A 1 208 ? 24.568 -8.581 -52.452 1.00 80.12 208 ASN A CA 1
ATOM 1689 C C . ASN A 1 208 ? 25.409 -7.684 -53.386 1.00 80.12 208 ASN A C 1
ATOM 1691 O O . ASN A 1 208 ? 24.943 -7.341 -54.469 1.00 80.12 208 ASN A O 1
ATOM 1695 N N . GLY A 1 209 ? 26.627 -7.292 -52.989 1.00 69.75 209 GLY A N 1
ATOM 1696 C CA . GLY A 1 209 ? 27.531 -6.474 -53.811 1.00 69.75 209 GLY A CA 1
ATOM 1697 C C . GLY A 1 209 ? 27.079 -5.021 -54.028 1.00 69.75 209 GLY A C 1
ATOM 1698 O O . GLY A 1 209 ? 27.551 -4.374 -54.959 1.00 69.75 209 GLY A O 1
ATOM 1699 N N . GLY A 1 210 ? 26.165 -4.505 -53.198 1.00 70.00 210 GLY A N 1
ATOM 1700 C CA . GLY A 1 210 ? 25.632 -3.140 -53.292 1.00 70.00 210 GLY A CA 1
ATOM 1701 C C . GLY A 1 210 ? 26.206 -2.191 -52.234 1.00 70.00 210 GLY A C 1
ATOM 1702 O O . GLY A 1 210 ? 26.641 -2.616 -51.163 1.00 70.00 210 GLY A O 1
ATOM 1703 N N . SER A 1 211 ? 26.180 -0.883 -52.502 1.00 62.75 211 SER A N 1
ATOM 1704 C CA . SER A 1 211 ? 26.530 0.140 -51.506 1.00 62.75 211 SER A CA 1
ATOM 1705 C C . SER A 1 211 ? 25.439 0.233 -50.424 1.00 62.75 211 SER A C 1
ATOM 1707 O O . SER A 1 211 ? 24.258 0.315 -50.767 1.00 62.75 211 SER A O 1
ATOM 1709 N N . PRO A 1 212 ? 25.787 0.230 -49.125 1.00 64.50 212 PRO A N 1
ATOM 1710 C CA . PRO A 1 212 ? 24.797 0.243 -48.053 1.00 64.50 212 PRO A CA 1
ATOM 1711 C C . PRO A 1 212 ? 24.058 1.595 -47.980 1.00 64.50 212 PRO A C 1
ATOM 1713 O O . PRO A 1 212 ? 24.713 2.636 -47.914 1.00 64.50 212 PRO A O 1
ATOM 1716 N N . PRO A 1 213 ? 22.714 1.608 -47.911 1.00 63.97 213 PRO A N 1
ATOM 1717 C CA . PRO A 1 213 ? 21.928 2.845 -47.906 1.00 63.97 213 PRO A CA 1
ATOM 1718 C C . PRO A 1 213 ? 21.995 3.642 -46.588 1.00 63.97 213 PRO A C 1
ATOM 1720 O O . PRO A 1 213 ? 21.694 4.831 -46.596 1.00 63.97 213 PRO A O 1
ATOM 1723 N N . LEU A 1 214 ? 22.382 3.024 -45.461 1.00 66.00 214 LEU A N 1
ATOM 1724 C CA . LEU A 1 214 ? 22.376 3.646 -44.120 1.00 66.00 214 LEU A CA 1
ATOM 1725 C C . LEU A 1 214 ? 23.776 3.897 -43.510 1.00 66.00 214 LEU A C 1
ATOM 1727 O O . LEU A 1 214 ? 23.888 4.249 -42.337 1.00 66.00 214 LEU A O 1
ATOM 1731 N N . GLY A 1 215 ? 24.851 3.766 -44.295 1.00 70.25 215 GLY A N 1
ATOM 1732 C CA . GLY A 1 215 ? 26.223 3.984 -43.818 1.00 70.25 215 GLY A CA 1
ATOM 1733 C C . GLY A 1 215 ? 26.821 2.803 -43.038 1.00 70.25 215 GLY A C 1
ATOM 1734 O O . GLY A 1 215 ? 26.249 1.716 -42.970 1.00 70.25 215 GLY A O 1
ATOM 1735 N N . ILE A 1 216 ? 28.030 2.994 -42.499 1.00 71.81 216 ILE A N 1
ATOM 1736 C CA . ILE A 1 216 ? 28.786 1.949 -41.789 1.00 71.81 216 ILE A CA 1
ATOM 1737 C C . ILE A 1 216 ? 28.248 1.832 -40.352 1.00 71.81 216 ILE A C 1
ATOM 1739 O O . ILE A 1 216 ? 28.181 2.849 -39.653 1.00 71.81 216 ILE A O 1
ATOM 1743 N N . PRO A 1 217 ? 27.878 0.626 -39.876 1.00 76.94 217 PRO A N 1
ATOM 1744 C CA . PRO A 1 217 ? 27.400 0.454 -38.512 1.00 76.94 217 PRO A CA 1
ATOM 1745 C C . PRO A 1 217 ? 28.501 0.792 -37.500 1.00 76.94 217 PRO A C 1
ATOM 1747 O O . PRO A 1 217 ? 29.685 0.525 -37.714 1.00 76.94 217 PRO A O 1
ATOM 1750 N N . LYS A 1 218 ? 28.099 1.350 -36.352 1.00 78.56 218 LYS A N 1
ATOM 1751 C CA . LYS A 1 218 ? 28.993 1.519 -35.195 1.00 78.56 218 LYS A CA 1
ATOM 1752 C C . LYS A 1 218 ? 29.527 0.150 -34.735 1.00 78.56 218 LYS A C 1
ATOM 1754 O O . LYS A 1 218 ? 28.964 -0.895 -35.067 1.00 78.56 218 LYS A O 1
ATOM 1759 N N . SER A 1 219 ? 30.607 0.143 -33.954 1.00 85.94 219 SER A N 1
ATOM 1760 C CA . SER A 1 219 ? 31.257 -1.098 -33.507 1.00 85.94 219 SER A CA 1
ATOM 1761 C C . SER A 1 219 ? 30.282 -2.075 -32.829 1.00 85.94 219 SER A C 1
ATOM 1763 O O . SER A 1 219 ? 29.317 -1.662 -32.185 1.00 85.94 219 SER A O 1
ATOM 1765 N N . ALA A 1 220 ? 30.556 -3.382 -32.926 1.00 84.44 220 ALA A N 1
ATOM 1766 C CA . ALA A 1 220 ? 29.780 -4.431 -32.247 1.00 84.44 220 ALA A CA 1
ATOM 1767 C C . ALA A 1 220 ? 29.648 -4.187 -30.728 1.00 84.44 220 ALA A C 1
ATOM 1769 O O . ALA A 1 220 ? 28.608 -4.465 -30.130 1.00 84.44 220 ALA A O 1
ATOM 1770 N N . GLY A 1 221 ? 30.676 -3.584 -30.117 1.00 89.00 221 GLY A N 1
ATOM 1771 C CA . GLY A 1 221 ? 30.667 -3.198 -28.706 1.00 89.00 221 GLY A CA 1
ATOM 1772 C C . GLY A 1 221 ? 29.602 -2.155 -28.353 1.00 89.00 221 GLY A C 1
ATOM 1773 O O . GLY A 1 221 ? 29.073 -2.193 -27.246 1.00 89.00 221 GLY A O 1
ATOM 1774 N N . TYR A 1 222 ? 29.222 -1.270 -29.282 1.00 89.62 222 TYR A N 1
ATOM 1775 C CA . TYR A 1 222 ? 28.153 -0.292 -29.051 1.00 89.62 222 TYR A CA 1
ATOM 1776 C C . TYR A 1 222 ? 26.781 -0.968 -28.904 1.00 89.62 222 TYR A C 1
ATOM 1778 O O . TYR A 1 222 ? 26.029 -0.636 -27.989 1.00 89.62 222 TYR A O 1
ATOM 1786 N N . GLY A 1 223 ? 26.478 -1.965 -29.744 1.00 89.25 223 GLY A N 1
ATOM 1787 C CA . GLY A 1 223 ? 25.236 -2.739 -29.648 1.00 89.25 223 GLY A CA 1
ATOM 1788 C C . GLY A 1 223 ? 25.137 -3.547 -28.352 1.00 89.25 223 GLY A C 1
ATOM 1789 O O . GLY A 1 223 ? 24.120 -3.491 -27.660 1.00 89.25 223 GLY A O 1
ATOM 1790 N N . ILE A 1 224 ? 26.221 -4.239 -27.980 1.00 91.44 224 ILE A N 1
ATOM 1791 C CA . ILE A 1 224 ? 26.306 -4.986 -26.712 1.00 91.44 224 ILE A CA 1
ATOM 1792 C C . ILE A 1 224 ? 26.178 -4.030 -25.516 1.00 91.44 224 ILE A C 1
ATOM 1794 O O . ILE A 1 224 ? 25.453 -4.322 -24.566 1.00 91.44 224 ILE A O 1
ATOM 1798 N N . GLY A 1 225 ? 26.820 -2.859 -25.582 1.00 93.12 225 GLY A N 1
ATOM 1799 C CA . GLY A 1 225 ? 26.722 -1.819 -24.560 1.00 93.12 225 GLY A CA 1
ATOM 1800 C C . GLY A 1 225 ? 25.294 -1.302 -24.364 1.00 93.12 225 GLY A C 1
ATOM 1801 O O . GLY A 1 225 ? 24.849 -1.179 -23.226 1.00 93.12 225 GLY A O 1
ATOM 1802 N N . LEU A 1 226 ? 24.543 -1.066 -25.447 1.00 91.69 226 LEU A N 1
ATOM 1803 C CA . LEU A 1 226 ? 23.131 -0.665 -25.376 1.00 91.69 226 LEU A CA 1
ATOM 1804 C C . LEU A 1 226 ? 22.242 -1.756 -24.761 1.00 91.69 226 LEU A C 1
ATOM 1806 O O . LEU A 1 226 ? 21.385 -1.450 -23.930 1.00 91.69 226 LEU A O 1
ATOM 1810 N N . ALA A 1 227 ? 22.458 -3.025 -25.120 1.00 92.56 227 ALA A N 1
ATOM 1811 C CA . ALA A 1 227 ? 21.726 -4.148 -24.535 1.00 92.56 227 ALA A CA 1
ATOM 1812 C C . ALA A 1 227 ? 22.021 -4.305 -23.030 1.00 92.56 227 ALA A C 1
ATOM 1814 O O . ALA A 1 227 ? 21.101 -4.458 -22.223 1.00 92.56 227 ALA A O 1
ATOM 1815 N N . MET A 1 228 ? 23.291 -4.187 -22.631 1.00 94.44 228 MET A N 1
ATOM 1816 C CA . MET A 1 228 ? 23.691 -4.208 -21.223 1.00 94.44 228 MET A CA 1
ATOM 1817 C C . MET A 1 228 ? 23.111 -3.011 -20.458 1.00 94.44 228 MET A C 1
ATOM 1819 O O . MET A 1 228 ? 22.612 -3.168 -19.346 1.00 94.44 228 MET A O 1
ATOM 1823 N N . ALA A 1 229 ? 23.107 -1.821 -21.064 1.00 92.44 229 ALA A N 1
ATOM 1824 C CA . ALA A 1 229 ? 22.509 -0.626 -20.477 1.00 92.44 229 ALA A CA 1
ATOM 1825 C C . ALA A 1 229 ? 20.997 -0.788 -20.256 1.00 92.44 229 ALA A C 1
ATOM 1827 O O . ALA A 1 229 ? 20.501 -0.400 -19.198 1.00 92.44 229 ALA A O 1
ATOM 1828 N N . LEU A 1 230 ? 20.269 -1.402 -21.199 1.00 92.81 230 LEU A N 1
ATOM 1829 C CA . LEU A 1 230 ? 18.853 -1.752 -21.023 1.00 92.81 230 LEU A CA 1
ATOM 1830 C C . LEU A 1 230 ? 18.640 -2.681 -19.826 1.00 92.81 230 LEU A C 1
ATOM 1832 O O . LEU A 1 230 ? 17.757 -2.422 -19.007 1.00 92.81 230 LEU A O 1
ATOM 1836 N N . PHE A 1 231 ? 19.463 -3.724 -19.696 1.00 94.38 231 PHE A N 1
ATOM 1837 C CA . PHE A 1 231 ? 19.391 -4.647 -18.565 1.00 94.38 231 PHE A CA 1
ATOM 1838 C C . PHE A 1 231 ? 19.641 -3.932 -17.232 1.00 94.38 231 PHE A C 1
ATOM 1840 O O . PHE A 1 231 ? 18.806 -4.009 -16.330 1.00 94.38 231 PHE A O 1
ATOM 1847 N N . VAL A 1 232 ? 20.752 -3.192 -17.115 1.00 93.62 232 VAL A N 1
ATOM 1848 C CA . VAL A 1 232 ? 21.113 -2.466 -15.883 1.00 93.62 232 VAL A CA 1
ATOM 1849 C C . VAL A 1 232 ? 20.016 -1.478 -15.505 1.00 93.62 232 VAL A C 1
ATOM 1851 O O . VAL A 1 232 ? 19.615 -1.406 -14.346 1.00 93.62 232 VAL A O 1
ATOM 1854 N N . LYS A 1 233 ? 19.488 -0.750 -16.489 1.00 93.31 233 LYS A N 1
ATOM 1855 C CA . LYS A 1 233 ? 18.402 0.208 -16.303 1.00 93.31 233 LYS A CA 1
ATOM 1856 C C . LYS A 1 233 ? 17.129 -0.453 -15.784 1.00 93.31 233 LYS A C 1
ATOM 1858 O O . LYS A 1 233 ? 16.564 0.035 -14.810 1.00 93.31 233 LYS A O 1
ATOM 1863 N N . GLN A 1 234 ? 16.684 -1.549 -16.400 1.00 93.31 234 GLN A N 1
ATOM 1864 C CA . GLN A 1 234 ? 15.471 -2.256 -15.980 1.00 93.31 234 GLN A CA 1
ATOM 1865 C C . GLN A 1 234 ? 15.631 -2.866 -14.581 1.00 93.31 234 GLN A C 1
ATOM 1867 O O . GLN A 1 234 ? 14.709 -2.803 -13.762 1.00 93.31 234 GLN A O 1
ATOM 1872 N N . PHE A 1 235 ? 16.809 -3.422 -14.294 1.00 93.56 235 PHE A N 1
ATOM 1873 C CA . PHE A 1 235 ? 17.139 -3.988 -12.992 1.00 93.56 235 PHE A CA 1
ATOM 1874 C C . PHE A 1 235 ? 17.140 -2.914 -11.896 1.00 93.56 235 PHE A C 1
ATOM 1876 O O . PHE A 1 235 ? 16.409 -3.033 -10.912 1.00 93.56 235 PHE A O 1
ATOM 1883 N N . LEU A 1 236 ? 17.871 -1.814 -12.103 1.00 93.25 236 LEU A N 1
ATOM 1884 C CA . LEU A 1 236 ? 17.942 -0.700 -11.157 1.00 93.25 236 LEU A CA 1
ATOM 1885 C C . LEU A 1 236 ? 16.576 -0.037 -10.945 1.00 93.25 236 LEU A C 1
ATOM 1887 O O . LEU A 1 236 ? 16.195 0.232 -9.808 1.00 93.25 236 LEU A O 1
ATOM 1891 N N . ALA A 1 237 ? 15.807 0.173 -12.017 1.00 94.12 237 ALA A N 1
ATOM 1892 C CA . ALA A 1 237 ? 14.465 0.737 -11.919 1.00 94.12 237 ALA A CA 1
ATOM 1893 C C . ALA A 1 237 ? 13.534 -0.137 -11.067 1.00 94.12 237 ALA A C 1
ATOM 1895 O O . ALA A 1 237 ? 12.712 0.377 -10.313 1.00 94.12 237 ALA A O 1
ATOM 1896 N N . SER A 1 238 ? 13.674 -1.461 -11.166 1.00 93.88 238 SER A N 1
ATOM 1897 C CA . SER A 1 238 ? 12.877 -2.405 -10.382 1.00 93.88 238 SER A CA 1
ATOM 1898 C C . SER A 1 238 ? 13.272 -2.379 -8.905 1.00 93.88 238 SER A C 1
ATOM 1900 O O . SER A 1 238 ? 12.392 -2.278 -8.055 1.00 93.88 238 SER A O 1
ATOM 1902 N N . LEU A 1 239 ? 14.574 -2.379 -8.594 1.00 92.94 239 LEU A N 1
ATOM 1903 C CA . LEU A 1 239 ? 15.064 -2.283 -7.213 1.00 92.94 239 LEU A CA 1
ATOM 1904 C C . LEU A 1 239 ? 14.630 -0.984 -6.526 1.00 92.94 239 LEU A C 1
ATOM 1906 O O . LEU A 1 239 ? 14.146 -1.019 -5.396 1.00 92.94 239 LEU A O 1
ATOM 1910 N N . LEU A 1 240 ? 14.766 0.156 -7.210 1.00 93.19 240 LEU A N 1
ATOM 1911 C CA . LEU A 1 240 ? 14.349 1.450 -6.671 1.00 93.19 240 LEU A CA 1
ATOM 1912 C C . LEU A 1 240 ? 12.831 1.512 -6.466 1.00 93.19 240 LEU A C 1
ATOM 1914 O O . LEU A 1 240 ? 12.389 2.006 -5.433 1.00 93.19 240 LEU A O 1
ATOM 1918 N N . ALA A 1 241 ? 12.037 0.964 -7.393 1.00 92.12 241 ALA A N 1
ATOM 1919 C CA . ALA A 1 241 ? 10.583 0.917 -7.246 1.00 92.12 241 ALA A CA 1
ATOM 1920 C C . ALA A 1 241 ? 10.162 0.115 -6.004 1.00 92.12 241 ALA A C 1
ATOM 1922 O O . ALA A 1 241 ? 9.376 0.609 -5.200 1.00 92.12 241 ALA A O 1
ATOM 1923 N N . PHE A 1 242 ? 10.731 -1.080 -5.802 1.00 92.19 242 PHE A N 1
ATOM 1924 C CA . PHE A 1 242 ? 10.449 -1.880 -4.606 1.00 92.19 242 PHE A CA 1
ATOM 1925 C C . PHE A 1 242 ? 10.939 -1.207 -3.323 1.00 92.19 242 PHE A C 1
ATOM 1927 O O . PHE A 1 242 ? 10.272 -1.290 -2.296 1.00 92.19 242 PHE A O 1
ATOM 1934 N N . LYS A 1 243 ? 12.098 -0.536 -3.353 1.00 91.50 243 LYS A N 1
ATOM 1935 C CA . LYS A 1 243 ? 12.600 0.186 -2.178 1.00 91.50 243 LYS A CA 1
ATOM 1936 C C . LYS A 1 243 ? 11.700 1.365 -1.804 1.00 91.50 243 LYS A C 1
ATOM 1938 O O . LYS A 1 243 ? 11.447 1.578 -0.621 1.00 91.50 243 LYS A O 1
ATOM 1943 N N . GLY A 1 244 ? 11.221 2.110 -2.798 1.00 92.19 244 GLY A N 1
ATOM 1944 C CA . GLY A 1 244 ? 10.263 3.194 -2.603 1.00 92.19 244 GLY A CA 1
ATOM 1945 C C . GLY A 1 244 ? 8.961 2.698 -1.976 1.00 92.19 244 GLY A C 1
ATOM 1946 O O . GLY A 1 244 ? 8.554 3.208 -0.934 1.00 92.19 244 GLY A O 1
ATOM 1947 N N . ASP A 1 245 ? 8.386 1.628 -2.531 1.00 91.00 245 ASP A N 1
ATOM 1948 C CA . ASP A 1 245 ? 7.159 1.004 -2.018 1.00 91.00 245 ASP A CA 1
ATOM 1949 C C . ASP A 1 245 ? 7.315 0.478 -0.577 1.00 91.00 245 ASP A C 1
ATOM 1951 O O . ASP A 1 245 ? 6.437 0.678 0.267 1.00 91.00 245 ASP A O 1
ATOM 1955 N N . GLN A 1 246 ? 8.478 -0.101 -0.247 1.00 91.25 246 GLN A N 1
ATOM 1956 C CA . GLN A 1 246 ? 8.805 -0.519 1.119 1.00 91.25 246 GLN A CA 1
ATOM 1957 C C . GLN A 1 246 ? 8.791 0.664 2.096 1.00 91.25 246 GLN A C 1
ATOM 1959 O O . GLN A 1 246 ? 8.193 0.556 3.166 1.00 91.25 246 GLN A O 1
ATOM 1964 N N . ILE A 1 247 ? 9.451 1.779 1.754 1.00 90.31 247 ILE A N 1
ATOM 1965 C CA . ILE A 1 247 ? 9.516 2.965 2.625 1.00 90.31 247 ILE A CA 1
ATOM 1966 C C . ILE A 1 247 ? 8.111 3.532 2.847 1.00 90.31 247 ILE A C 1
ATOM 1968 O O . ILE A 1 247 ? 7.753 3.839 3.983 1.00 90.31 247 ILE A O 1
ATOM 1972 N N . GLN A 1 248 ? 7.298 3.633 1.791 1.00 92.38 248 GLN A N 1
ATOM 1973 C CA . GLN A 1 248 ? 5.935 4.149 1.915 1.00 92.38 248 GLN A CA 1
ATOM 1974 C C . GLN A 1 248 ? 5.055 3.231 2.772 1.00 92.38 248 GLN A C 1
ATOM 1976 O O . GLN A 1 248 ? 4.362 3.702 3.676 1.00 92.38 248 GLN A O 1
ATOM 1981 N N . SER A 1 249 ? 5.113 1.920 2.533 1.00 91.69 249 SER A N 1
ATOM 1982 C CA . SER A 1 249 ? 4.352 0.930 3.300 1.00 91.69 249 SER A CA 1
ATOM 1983 C C . SER A 1 249 ? 4.747 0.914 4.778 1.00 91.69 249 SER A C 1
ATOM 1985 O O . SER A 1 249 ? 3.879 0.840 5.652 1.00 91.69 249 SER A O 1
ATOM 1987 N N . LEU A 1 250 ? 6.047 1.034 5.071 1.00 90.25 250 LEU A N 1
ATOM 1988 C CA . LEU A 1 250 ? 6.557 1.123 6.437 1.00 90.25 250 LEU A CA 1
ATOM 1989 C C . LEU A 1 250 ? 6.047 2.392 7.131 1.00 90.25 250 LEU A C 1
ATOM 1991 O O . LEU A 1 250 ? 5.420 2.290 8.183 1.00 90.25 250 LEU A O 1
ATOM 1995 N N . MET A 1 251 ? 6.204 3.556 6.494 1.00 91.62 251 MET A N 1
ATOM 1996 C CA . MET A 1 251 ? 5.698 4.844 6.983 1.00 91.62 251 MET A CA 1
ATOM 1997 C C . MET A 1 251 ? 4.189 4.793 7.287 1.00 91.62 251 MET A C 1
ATOM 1999 O O . MET A 1 251 ? 3.737 5.271 8.331 1.00 91.62 251 MET A O 1
ATOM 2003 N N . GLY A 1 252 ? 3.393 4.191 6.396 1.00 93.06 252 GLY A N 1
ATOM 2004 C CA . GLY A 1 252 ? 1.950 4.030 6.588 1.00 93.06 252 GLY A CA 1
ATOM 2005 C C . GLY A 1 252 ? 1.597 3.138 7.783 1.00 93.06 252 GLY A C 1
ATOM 2006 O O . GLY A 1 252 ? 0.713 3.472 8.577 1.00 93.06 252 GLY A O 1
ATOM 2007 N N . SER A 1 253 ? 2.314 2.024 7.957 1.00 91.19 253 SER A N 1
ATOM 2008 C CA . SER A 1 253 ? 2.120 1.108 9.089 1.00 91.19 253 SER A CA 1
ATOM 2009 C C . SER A 1 253 ? 2.551 1.725 10.426 1.00 91.19 253 SER A C 1
ATOM 2011 O O . SER A 1 253 ? 1.825 1.612 11.417 1.00 91.19 253 SER A O 1
ATOM 2013 N N . GLU A 1 254 ? 3.689 2.425 10.454 1.00 90.38 254 GLU A N 1
ATOM 2014 C CA . GLU A 1 254 ? 4.190 3.152 11.628 1.00 90.38 254 GLU A CA 1
ATOM 2015 C C . GLU A 1 254 ? 3.176 4.201 12.098 1.00 90.38 254 GLU A C 1
ATOM 2017 O O . GLU A 1 254 ? 2.815 4.234 13.278 1.00 90.38 254 GLU A O 1
ATOM 2022 N N . MET A 1 255 ? 2.642 5.003 11.168 1.00 92.25 255 MET A N 1
ATOM 2023 C CA . MET A 1 255 ? 1.642 6.020 11.486 1.00 92.25 255 MET A CA 1
ATOM 2024 C C . MET A 1 255 ? 0.323 5.411 11.974 1.00 92.25 255 MET A C 1
ATOM 2026 O O . MET A 1 255 ? -0.240 5.881 12.963 1.00 92.25 255 MET A O 1
ATOM 2030 N N . LYS A 1 256 ? -0.155 4.331 11.338 1.00 93.56 256 LYS A N 1
ATOM 2031 C CA . LYS A 1 256 ? -1.336 3.587 11.805 1.00 93.56 256 LYS A CA 1
ATOM 2032 C C . LYS A 1 256 ? -1.161 3.141 13.256 1.00 93.56 256 LYS A C 1
ATOM 2034 O O . LYS A 1 256 ? -2.038 3.382 14.080 1.00 93.56 256 LYS A O 1
ATOM 2039 N N . ASN A 1 257 ? -0.041 2.492 13.571 1.00 92.31 257 ASN A N 1
ATOM 2040 C CA . ASN A 1 257 ? 0.211 1.970 14.914 1.00 92.31 257 ASN A CA 1
ATOM 2041 C C . ASN A 1 257 ? 0.293 3.105 15.945 1.00 92.31 257 ASN A C 1
ATOM 2043 O O . ASN A 1 257 ? -0.319 3.004 17.009 1.00 92.31 257 ASN A O 1
ATOM 2047 N N . ALA A 1 258 ? 0.957 4.213 15.598 1.00 92.94 258 ALA A N 1
ATOM 2048 C CA . ALA A 1 258 ? 1.008 5.414 16.427 1.00 92.94 258 ALA A CA 1
ATOM 2049 C C . ALA A 1 258 ? -0.391 5.982 16.717 1.00 92.94 258 ALA A C 1
ATOM 2051 O O . ALA A 1 258 ? -0.703 6.321 17.858 1.00 92.94 258 ALA A O 1
ATOM 2052 N N . MET A 1 259 ? -1.264 6.047 15.707 1.00 93.00 259 MET A N 1
ATOM 2053 C CA . MET A 1 259 ? -2.647 6.499 15.881 1.00 93.00 259 MET A CA 1
ATOM 2054 C C . MET A 1 259 ? -3.449 5.566 16.787 1.00 93.00 259 MET A C 1
ATOM 2056 O O . MET A 1 259 ? -4.159 6.049 17.667 1.00 93.00 259 MET A O 1
ATOM 2060 N N . VAL A 1 260 ? -3.311 4.249 16.617 1.00 92.81 260 VAL A N 1
ATOM 2061 C CA . VAL A 1 260 ? -3.975 3.260 17.477 1.00 92.81 260 VAL A CA 1
ATOM 2062 C C . VAL A 1 260 ? -3.563 3.441 18.940 1.00 92.81 260 VAL A C 1
ATOM 2064 O O . VAL A 1 260 ? -4.434 3.476 19.809 1.00 92.81 260 VAL A O 1
ATOM 2067 N N . ASP A 1 261 ? -2.270 3.628 19.221 1.00 91.94 261 ASP A N 1
ATOM 2068 C CA . ASP A 1 261 ? -1.776 3.881 20.582 1.00 91.94 261 ASP A CA 1
ATOM 2069 C C . ASP A 1 261 ? -2.328 5.196 21.163 1.00 91.94 261 ASP A C 1
ATOM 2071 O O . ASP A 1 261 ? -2.851 5.201 22.280 1.00 91.94 261 ASP A O 1
ATOM 2075 N N . LEU A 1 262 ? -2.310 6.299 20.404 1.00 90.75 262 LEU A N 1
ATOM 2076 C CA . LEU A 1 262 ? -2.842 7.586 20.873 1.00 90.75 262 LEU A CA 1
ATOM 2077 C C . LEU A 1 262 ? -4.354 7.546 21.122 1.00 90.75 262 LEU A C 1
ATOM 2079 O O . LEU A 1 262 ? -4.824 8.061 22.142 1.00 90.75 262 LEU A O 1
ATOM 2083 N N . VAL A 1 263 ? -5.118 6.918 20.226 1.00 91.44 263 VAL A N 1
ATOM 2084 C CA . VAL A 1 263 ? -6.567 6.731 20.383 1.00 91.44 263 VAL A CA 1
ATOM 2085 C C . VAL A 1 263 ? -6.853 5.861 21.606 1.00 91.44 263 VAL A C 1
ATOM 2087 O O . VAL A 1 263 ? -7.699 6.226 22.425 1.00 91.44 263 VAL A O 1
ATOM 2090 N N . ALA A 1 264 ? -6.107 4.769 21.797 1.00 89.69 264 ALA A N 1
ATOM 2091 C CA . ALA A 1 264 ? -6.247 3.902 22.962 1.00 89.69 264 ALA A CA 1
ATOM 2092 C C . ALA A 1 264 ? -5.942 4.653 24.271 1.00 89.69 264 ALA A C 1
ATOM 2094 O O . ALA A 1 264 ? -6.778 4.667 25.178 1.00 89.69 264 ALA A O 1
ATOM 2095 N N . ARG A 1 265 ? -4.811 5.370 24.358 1.00 88.62 265 ARG A N 1
ATOM 2096 C CA . ARG A 1 265 ? -4.455 6.194 25.531 1.00 88.62 265 ARG A CA 1
ATOM 2097 C C . ARG A 1 265 ? -5.492 7.268 25.819 1.00 88.62 265 ARG A C 1
ATOM 2099 O O . ARG A 1 265 ? -5.831 7.497 26.982 1.00 88.62 265 ARG A O 1
ATOM 2106 N N . LYS A 1 266 ? -6.009 7.929 24.779 1.00 87.56 266 LYS A N 1
ATOM 2107 C CA . LYS A 1 266 ? -7.034 8.963 24.935 1.00 87.56 266 LYS A CA 1
ATOM 2108 C C . LYS A 1 266 ? -8.361 8.370 25.394 1.00 87.56 266 LYS A C 1
ATOM 2110 O O . LYS A 1 266 ? -9.001 8.978 26.248 1.00 87.56 266 LYS A O 1
ATOM 2115 N N . SER A 1 267 ? -8.739 7.191 24.894 1.00 88.38 267 SER A N 1
ATOM 2116 C CA . SER A 1 267 ? -9.987 6.511 25.263 1.00 88.38 267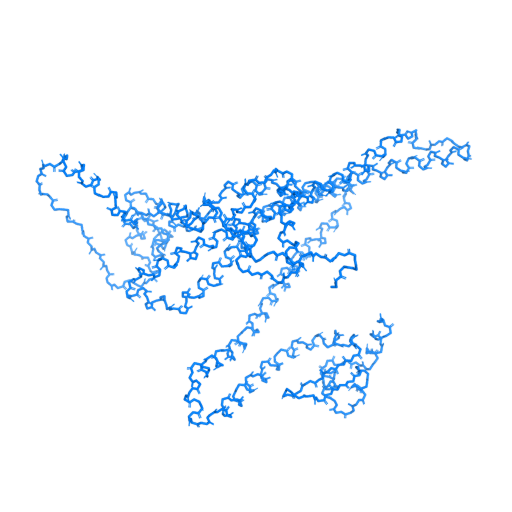 SER A CA 1
ATOM 2117 C C . SER A 1 267 ? -10.088 6.222 26.765 1.00 88.38 267 SER A C 1
ATOM 2119 O O . SER A 1 267 ? -11.161 6.363 27.350 1.00 88.38 267 SER A O 1
ATOM 2121 N N . MET A 1 268 ? -8.954 5.933 27.416 1.00 86.56 268 MET A N 1
ATOM 2122 C CA . MET A 1 268 ? -8.870 5.703 28.864 1.00 86.56 268 MET A CA 1
ATOM 2123 C C . MET A 1 268 ? -9.039 6.980 29.703 1.00 86.56 268 MET A C 1
ATOM 2125 O O . MET A 1 268 ? -9.302 6.893 30.897 1.00 86.56 268 MET A O 1
ATOM 2129 N N . LYS A 1 269 ? -8.906 8.164 29.093 1.00 85.31 269 LYS A N 1
ATOM 2130 C CA . LYS A 1 269 ? -8.986 9.478 29.758 1.00 85.31 269 LYS A CA 1
ATOM 2131 C C . LYS A 1 269 ? -10.229 10.281 29.346 1.00 85.31 269 LYS A C 1
ATOM 2133 O O . LYS A 1 269 ? -10.269 11.496 29.540 1.00 85.31 269 LYS A O 1
ATOM 2138 N N . LEU A 1 270 ? -11.217 9.648 28.708 1.00 82.62 270 LEU A N 1
ATOM 2139 C CA . LEU A 1 270 ? -12.441 10.326 28.270 1.00 82.62 270 LEU A CA 1
ATOM 2140 C C . LEU A 1 270 ? -13.368 10.641 29.452 1.00 82.62 270 LEU A C 1
ATOM 2142 O O . LEU A 1 270 ? -13.567 9.816 30.340 1.00 82.62 270 LEU A O 1
ATOM 2146 N N . SER A 1 271 ? -13.983 11.827 29.419 1.00 87.06 271 SER A N 1
ATOM 2147 C CA . SER A 1 271 ? -15.043 12.206 30.361 1.00 87.06 271 SER A CA 1
ATOM 2148 C C . SER A 1 271 ? -16.300 11.346 30.162 1.00 87.06 271 SER A C 1
ATOM 2150 O O . SER A 1 271 ? -16.533 10.836 29.065 1.00 87.06 271 SER A O 1
ATOM 2152 N N . GLY A 1 272 ? -17.160 11.236 31.181 1.00 83.38 272 GLY A N 1
ATOM 2153 C CA . GLY A 1 272 ? -18.419 10.482 31.075 1.00 83.38 272 GLY A CA 1
ATOM 2154 C C . GLY A 1 272 ? -19.332 10.962 29.936 1.00 83.38 272 GLY A C 1
ATOM 2155 O O . GLY A 1 272 ? -19.886 10.142 29.207 1.00 83.38 272 GLY A O 1
ATOM 2156 N N . LYS A 1 273 ? -19.415 12.283 29.704 1.00 83.69 273 LYS A N 1
ATOM 2157 C CA . LYS A 1 273 ? -20.167 12.860 28.573 1.00 83.69 273 LYS A CA 1
ATOM 2158 C C . LYS A 1 273 ? -19.579 12.420 27.227 1.00 83.69 273 LYS A C 1
ATOM 2160 O O . LYS A 1 273 ? -20.306 11.923 26.374 1.00 83.69 273 LYS A O 1
ATOM 2165 N N . SER A 1 274 ? -18.261 12.538 27.062 1.00 81.62 274 SER A N 1
ATOM 2166 C CA . SER A 1 274 ? -17.568 12.139 25.828 1.00 81.62 274 SER A CA 1
ATOM 2167 C C . SER A 1 274 ? -17.618 10.628 25.586 1.00 81.62 274 SER A C 1
ATOM 2169 O O . SER A 1 274 ? -17.634 10.195 24.440 1.00 81.62 274 SER A O 1
ATOM 2171 N N . ARG A 1 275 ? -17.666 9.815 26.647 1.00 82.31 275 ARG A N 1
ATOM 2172 C CA . ARG A 1 275 ? -17.794 8.355 26.555 1.00 82.31 275 ARG A CA 1
ATOM 2173 C C . ARG A 1 275 ? -19.179 7.915 26.075 1.00 82.31 275 ARG A C 1
ATOM 2175 O O . ARG A 1 275 ? -19.283 6.906 25.388 1.00 82.31 275 ARG A O 1
ATOM 2182 N N . ASN A 1 276 ? -20.222 8.688 26.375 1.00 80.38 276 ASN A N 1
ATOM 2183 C CA . ASN A 1 276 ? -21.552 8.451 25.811 1.00 80.38 276 ASN A CA 1
ATOM 2184 C C . ASN A 1 276 ? -21.611 8.794 24.311 1.00 80.38 276 ASN A C 1
ATOM 2186 O O . ASN A 1 276 ? -22.275 8.095 23.550 1.00 80.38 276 ASN A O 1
ATOM 2190 N N . GLU A 1 277 ? -20.895 9.832 23.864 1.00 82.25 277 GLU A N 1
ATOM 2191 C CA . GLU A 1 277 ? -20.796 10.192 22.438 1.00 82.25 277 GLU A CA 1
ATOM 2192 C C . GLU A 1 277 ? -19.916 9.199 21.648 1.00 82.25 277 GLU A C 1
ATOM 2194 O O . GLU A 1 277 ? -20.259 8.782 20.532 1.00 82.25 277 GLU A O 1
ATOM 2199 N N . MET A 1 278 ? -18.799 8.783 22.253 1.00 83.56 278 MET A N 1
ATOM 2200 C CA . MET A 1 278 ? -17.853 7.792 21.741 1.00 83.56 278 MET A CA 1
ATOM 2201 C C . MET A 1 278 ? -18.102 6.424 22.391 1.00 83.56 278 MET A C 1
ATOM 2203 O O . MET A 1 278 ? -17.342 5.976 23.249 1.00 83.56 278 MET A O 1
ATOM 2207 N N . ASN A 1 279 ? -19.181 5.752 21.976 1.00 84.19 279 ASN A N 1
ATOM 2208 C CA . ASN A 1 279 ? -19.484 4.389 22.424 1.00 84.19 279 ASN A CA 1
ATOM 2209 C C . ASN A 1 279 ? -18.334 3.415 22.071 1.00 84.19 279 ASN A C 1
ATOM 2211 O O . ASN A 1 279 ? -17.661 3.585 21.053 1.00 84.19 279 ASN A O 1
ATOM 2215 N N . ASN A 1 280 ? -18.168 2.343 22.853 1.00 83.69 280 ASN A N 1
ATOM 2216 C CA . ASN A 1 280 ? -17.171 1.285 22.648 1.00 83.69 280 ASN A CA 1
ATOM 2217 C C . ASN A 1 280 ? -17.187 0.723 21.215 1.00 83.69 280 ASN A C 1
ATOM 2219 O O . ASN A 1 280 ? -16.129 0.432 20.666 1.00 83.69 280 ASN A O 1
ATOM 2223 N N . GLY A 1 281 ? -18.365 0.615 20.587 1.00 80.25 281 GLY A N 1
ATOM 2224 C CA . GLY A 1 281 ? -18.482 0.187 19.189 1.00 80.25 281 GLY A CA 1
ATOM 2225 C C . GLY A 1 281 ? -17.822 1.162 18.207 1.00 80.25 281 GLY A C 1
ATOM 2226 O O . GLY A 1 281 ? -17.020 0.746 17.379 1.00 80.25 281 GLY A O 1
ATOM 2227 N N . ARG A 1 282 ? -18.079 2.471 18.352 1.00 80.50 282 ARG A N 1
ATOM 2228 C CA . ARG A 1 282 ? -17.439 3.511 17.523 1.00 80.50 282 ARG A CA 1
ATOM 2229 C C . ARG A 1 282 ? -15.931 3.558 17.747 1.00 80.50 282 ARG A C 1
ATOM 2231 O O . ARG A 1 282 ? -15.182 3.699 16.790 1.00 80.50 282 ARG A O 1
ATOM 2238 N N . LEU A 1 283 ? -15.489 3.394 18.994 1.00 87.75 283 LEU A N 1
ATOM 2239 C CA . LEU A 1 283 ? -14.068 3.321 19.330 1.00 87.75 283 LEU A CA 1
ATOM 2240 C C . LEU A 1 283 ? -13.387 2.110 18.672 1.00 87.75 283 LEU A C 1
ATOM 2242 O O . LEU A 1 283 ? -12.286 2.240 18.143 1.00 87.75 283 LEU A O 1
ATOM 2246 N N . PHE A 1 284 ? -14.047 0.948 18.673 1.00 85.12 284 PHE A N 1
ATOM 2247 C CA . PHE A 1 284 ? -13.537 -0.245 18.003 1.00 85.12 284 PHE A CA 1
ATOM 2248 C C . PHE A 1 284 ? -13.413 -0.028 16.491 1.00 85.12 284 PHE A C 1
ATOM 2250 O O . PHE A 1 284 ? -12.371 -0.345 15.918 1.00 85.12 284 PHE A O 1
ATOM 2257 N N . THR A 1 285 ? -14.422 0.566 15.845 1.00 87.69 285 THR A N 1
ATOM 2258 C CA . THR A 1 285 ? -14.364 0.925 14.417 1.00 87.69 285 THR A CA 1
ATOM 2259 C C . THR A 1 285 ? -13.242 1.926 14.125 1.00 87.69 285 THR A C 1
ATOM 2261 O O . THR A 1 285 ? -12.491 1.732 13.172 1.00 87.69 285 THR A O 1
ATOM 2264 N N . LEU A 1 286 ? -13.052 2.936 14.981 1.00 88.56 286 LEU A N 1
ATOM 2265 C CA . LEU A 1 286 ? -11.990 3.938 14.833 1.00 88.56 286 LEU A CA 1
ATOM 2266 C C . LEU A 1 286 ? -10.586 3.301 14.840 1.00 88.56 286 LEU A C 1
ATOM 2268 O O . LEU A 1 286 ? -9.724 3.667 14.043 1.00 88.56 286 LEU A O 1
ATOM 2272 N N . VAL A 1 287 ? -10.354 2.323 15.721 1.00 90.62 287 VAL A N 1
ATOM 2273 C CA . VAL A 1 287 ? -9.068 1.609 15.831 1.00 90.62 287 VAL A CA 1
ATOM 2274 C C . VAL A 1 287 ? -8.880 0.585 14.708 1.00 90.62 287 VAL A C 1
ATOM 2276 O O . VAL A 1 287 ? -7.797 0.496 14.133 1.00 90.62 287 VAL A O 1
ATOM 2279 N N . SER A 1 288 ? -9.916 -0.198 14.399 1.00 86.62 288 SER A N 1
ATOM 2280 C CA . SER A 1 288 ? -9.821 -1.338 13.475 1.00 86.62 288 SER A CA 1
ATOM 2281 C C . SER A 1 288 ? -9.973 -0.972 11.999 1.00 86.62 288 SER A C 1
ATOM 2283 O O . SER A 1 288 ? -9.400 -1.659 11.161 1.00 86.62 288 SER A O 1
ATOM 2285 N N . SER A 1 289 ? -10.712 0.089 11.668 1.00 87.44 289 SER A N 1
ATOM 2286 C CA . SER A 1 289 ? -11.000 0.491 10.286 1.00 87.44 289 SER A CA 1
ATOM 2287 C C . SER A 1 289 ? -10.351 1.829 9.950 1.00 87.44 289 SER A C 1
ATOM 2289 O O . SER A 1 289 ? -9.507 1.904 9.059 1.00 87.44 289 SER A O 1
ATOM 2291 N N . ASP A 1 290 ? -10.662 2.888 10.697 1.00 90.88 290 ASP A N 1
ATOM 2292 C CA . ASP A 1 290 ? -10.270 4.244 10.291 1.00 90.88 290 ASP A CA 1
ATOM 2293 C C . ASP A 1 290 ? -8.749 4.443 10.344 1.00 90.88 290 ASP A C 1
ATOM 2295 O O . ASP A 1 290 ? -8.152 4.978 9.408 1.00 90.88 290 ASP A O 1
ATOM 2299 N N . CYS A 1 291 ? -8.086 3.938 11.392 1.00 92.00 291 CYS A N 1
ATOM 2300 C CA . CYS A 1 291 ? -6.622 3.963 11.468 1.00 92.00 291 CYS A CA 1
ATOM 2301 C C . CYS A 1 291 ? -5.974 3.160 10.324 1.00 92.00 291 CYS A C 1
ATOM 2303 O O . CYS A 1 291 ? -4.945 3.576 9.788 1.00 92.00 291 CYS A O 1
ATOM 2305 N N . MET A 1 292 ? -6.575 2.033 9.919 1.00 92.31 292 MET A N 1
ATOM 2306 C CA . MET A 1 292 ? -6.087 1.225 8.793 1.00 92.31 292 MET A CA 1
ATOM 2307 C C . MET A 1 292 ? -6.195 1.978 7.468 1.00 92.31 292 MET A C 1
ATOM 2309 O O . MET A 1 292 ? -5.229 1.996 6.707 1.00 92.31 292 MET A O 1
ATOM 2313 N N . ILE A 1 293 ? -7.322 2.651 7.224 1.00 90.62 293 ILE A N 1
ATOM 2314 C CA . ILE A 1 293 ? -7.531 3.473 6.025 1.00 90.62 293 ILE A CA 1
ATOM 2315 C C . ILE A 1 293 ? -6.472 4.575 5.944 1.00 90.62 293 ILE A C 1
ATOM 2317 O O . ILE A 1 293 ? -5.876 4.776 4.884 1.00 90.62 293 ILE A O 1
ATOM 2321 N N . VAL A 1 294 ? -6.185 5.259 7.058 1.00 91.88 294 VAL A N 1
ATOM 2322 C CA . VAL A 1 294 ? -5.130 6.284 7.097 1.00 91.88 294 VAL A CA 1
ATOM 2323 C C . VAL A 1 294 ? -3.760 5.673 6.797 1.00 91.88 294 VAL A C 1
ATOM 2325 O O . VAL A 1 294 ? -3.015 6.230 5.993 1.00 91.88 294 VAL A O 1
ATOM 2328 N N . GLY A 1 295 ? -3.449 4.507 7.368 1.00 92.56 295 GLY A N 1
ATOM 2329 C CA . GLY A 1 295 ? -2.200 3.792 7.096 1.00 92.56 295 GLY A CA 1
ATOM 2330 C C . GLY A 1 295 ? -2.022 3.427 5.621 1.00 92.56 295 GLY A C 1
ATOM 2331 O O . GLY A 1 295 ? -0.976 3.714 5.042 1.00 92.56 295 GLY A O 1
ATOM 2332 N N . TRP A 1 296 ? -3.048 2.859 4.982 1.00 91.25 296 TRP A N 1
ATOM 2333 C CA . TRP A 1 296 ? -3.018 2.551 3.547 1.00 91.25 296 TRP A CA 1
ATOM 2334 C C . TRP A 1 296 ? -2.914 3.807 2.682 1.00 91.25 296 TRP A C 1
ATOM 2336 O O . TRP A 1 296 ? -2.152 3.828 1.718 1.00 91.25 296 TRP A O 1
ATOM 2346 N N . THR A 1 297 ? -3.622 4.875 3.054 1.00 90.06 297 THR A N 1
ATOM 2347 C CA . THR A 1 297 ? -3.569 6.156 2.335 1.00 90.06 297 THR A CA 1
ATOM 2348 C C . THR A 1 297 ? -2.164 6.752 2.378 1.00 90.06 297 THR A C 1
ATOM 2350 O O . THR A 1 297 ? -1.648 7.194 1.356 1.00 90.06 297 THR A O 1
ATOM 2353 N N . LEU A 1 298 ? -1.512 6.725 3.542 1.00 90.31 298 LEU A N 1
ATOM 2354 C CA . LEU A 1 298 ? -0.128 7.175 3.690 1.00 90.31 298 LEU A CA 1
ATOM 2355 C C . LEU A 1 298 ? 0.853 6.264 2.944 1.00 90.31 298 LEU A C 1
ATOM 2357 O O . LEU A 1 298 ? 1.784 6.770 2.320 1.00 90.31 298 LEU A O 1
ATOM 2361 N N . GLY A 1 299 ? 0.597 4.952 2.923 1.00 89.19 299 GLY A N 1
ATOM 2362 C CA . GLY A 1 299 ? 1.343 3.987 2.112 1.00 89.19 299 GLY A CA 1
ATOM 2363 C C . GLY A 1 299 ? 1.282 4.258 0.604 1.00 89.19 299 GLY A C 1
ATOM 2364 O O . GLY A 1 299 ? 2.239 3.984 -0.109 1.00 89.19 299 GLY A O 1
ATOM 2365 N N . GLY A 1 300 ? 0.209 4.875 0.107 1.00 86.62 300 GLY A N 1
ATOM 2366 C CA . GLY A 1 300 ? 0.061 5.255 -1.305 1.00 86.62 300 GLY A CA 1
ATOM 2367 C C . GLY A 1 300 ? 0.326 6.732 -1.620 1.00 86.62 300 GLY A C 1
ATOM 2368 O O . GLY A 1 300 ? 0.223 7.131 -2.778 1.00 86.62 300 GLY A O 1
ATOM 2369 N N . LEU A 1 301 ? 0.642 7.570 -0.625 1.00 88.50 301 LEU A N 1
ATOM 2370 C CA . LEU A 1 301 ? 0.589 9.031 -0.777 1.00 88.50 301 LEU A CA 1
ATOM 2371 C C . LEU A 1 301 ? 1.585 9.573 -1.813 1.00 88.50 301 LEU A C 1
ATOM 2373 O O . LEU A 1 301 ? 1.256 10.515 -2.531 1.00 88.50 301 LEU A O 1
ATOM 2377 N N . ALA A 1 302 ? 2.781 8.985 -1.929 1.00 88.81 302 ALA A N 1
ATOM 2378 C CA . ALA A 1 302 ? 3.779 9.461 -2.890 1.00 88.81 302 ALA A CA 1
ATOM 2379 C C . ALA A 1 302 ? 3.334 9.235 -4.345 1.00 88.81 302 ALA A C 1
ATOM 2381 O O . ALA A 1 302 ? 3.639 10.055 -5.213 1.00 88.81 302 ALA A O 1
ATOM 2382 N N . SER A 1 303 ? 2.560 8.177 -4.608 1.00 87.38 303 SER A N 1
ATOM 2383 C CA . SER A 1 303 ? 2.050 7.852 -5.946 1.00 87.38 303 SER A CA 1
ATOM 2384 C C . SER A 1 303 ? 1.146 8.959 -6.496 1.00 87.38 303 SER A C 1
ATOM 2386 O O . SER A 1 303 ? 1.187 9.247 -7.688 1.00 87.38 303 SER A O 1
ATOM 2388 N N . LEU A 1 304 ? 0.434 9.688 -5.625 1.00 88.69 304 LEU A N 1
ATOM 2389 C CA . LEU A 1 304 ? -0.378 10.841 -6.033 1.00 88.69 304 LEU A CA 1
ATOM 2390 C C . LEU A 1 304 ? 0.442 11.976 -6.666 1.00 88.69 304 LEU A C 1
ATOM 2392 O O . LEU A 1 304 ? -0.103 12.729 -7.468 1.00 88.69 304 LEU A O 1
ATOM 2396 N N . ILE A 1 305 ? 1.731 12.108 -6.330 1.00 90.25 305 ILE A N 1
ATOM 2397 C CA . ILE A 1 305 ? 2.634 13.092 -6.950 1.00 90.25 305 ILE A CA 1
ATOM 2398 C C . ILE A 1 305 ? 3.393 12.464 -8.124 1.00 90.25 305 ILE A C 1
ATOM 2400 O O . ILE A 1 305 ? 3.534 13.087 -9.176 1.00 90.25 305 ILE A O 1
ATOM 2404 N N . VAL A 1 306 ? 3.884 11.236 -7.955 1.00 91.69 306 VAL A N 1
ATOM 2405 C CA . VAL A 1 306 ? 4.771 10.583 -8.927 1.00 91.69 306 VAL A CA 1
ATOM 2406 C C . VAL A 1 306 ? 4.027 10.153 -10.194 1.00 91.69 306 VAL A C 1
ATOM 2408 O O . VAL A 1 306 ? 4.554 10.336 -11.295 1.00 91.69 306 VAL A O 1
ATOM 2411 N N . ASP A 1 307 ? 2.810 9.621 -10.081 1.00 90.75 307 ASP A N 1
ATOM 2412 C CA . ASP A 1 307 ? 2.077 9.080 -11.232 1.00 90.75 307 ASP A CA 1
ATOM 2413 C C . ASP A 1 307 ? 1.670 10.169 -12.241 1.00 90.75 307 ASP A C 1
ATOM 2415 O O . ASP A 1 307 ? 1.909 9.974 -13.436 1.00 90.75 307 ASP A O 1
ATOM 2419 N N . PRO A 1 308 ? 1.160 11.353 -11.830 1.00 92.06 308 PRO A N 1
ATOM 2420 C CA . PRO A 1 308 ? 0.907 12.451 -12.764 1.00 92.06 308 PRO A CA 1
ATOM 2421 C C . PRO A 1 308 ? 2.171 12.940 -13.476 1.00 92.06 308 PRO A C 1
ATOM 2423 O O . PRO A 1 308 ? 2.141 13.179 -14.681 1.00 92.06 308 PRO A O 1
ATOM 2426 N N . ILE A 1 309 ? 3.296 13.049 -12.760 1.00 92.44 309 ILE A N 1
ATOM 2427 C CA . ILE A 1 309 ? 4.585 13.439 -13.355 1.00 92.44 309 ILE A CA 1
ATOM 2428 C C . ILE A 1 309 ? 5.010 12.410 -14.408 1.00 92.44 309 ILE A C 1
ATOM 2430 O O . ILE A 1 309 ? 5.418 12.772 -15.512 1.00 92.44 309 ILE A O 1
ATOM 2434 N N . THR A 1 310 ? 4.868 11.126 -14.084 1.00 92.00 310 THR A N 1
ATOM 2435 C CA . THR A 1 310 ? 5.190 10.004 -14.973 1.00 92.00 310 THR A CA 1
ATOM 2436 C C . THR A 1 310 ? 4.303 10.014 -16.219 1.00 92.00 310 THR A C 1
ATOM 2438 O O . THR A 1 310 ? 4.805 9.850 -17.330 1.00 92.00 310 THR A O 1
ATOM 2441 N N . LEU A 1 311 ? 3.002 10.267 -16.056 1.00 90.56 311 LEU A N 1
ATOM 2442 C CA . LEU A 1 311 ? 2.046 10.382 -17.155 1.00 90.56 311 LEU A CA 1
ATOM 2443 C C . LEU A 1 311 ? 2.403 11.543 -18.092 1.00 90.56 311 LEU A C 1
ATOM 2445 O O . LEU A 1 311 ? 2.464 11.354 -19.306 1.00 90.56 311 LEU A O 1
ATOM 2449 N N . ILE A 1 312 ? 2.692 12.724 -17.538 1.00 91.44 312 ILE A N 1
ATOM 2450 C CA . ILE A 1 312 ? 3.088 13.909 -18.313 1.00 91.44 312 ILE A CA 1
ATOM 2451 C C . ILE A 1 312 ? 4.392 13.638 -19.075 1.00 91.44 312 ILE A C 1
ATOM 2453 O O . ILE A 1 312 ? 4.469 13.903 -20.275 1.00 91.44 312 ILE A O 1
ATOM 2457 N N . ALA A 1 313 ? 5.398 13.061 -18.412 1.00 91.50 313 ALA A N 1
ATOM 2458 C CA . ALA A 1 313 ? 6.667 12.701 -19.043 1.00 91.50 313 ALA A CA 1
ATOM 2459 C C . ALA A 1 313 ? 6.485 11.650 -20.152 1.00 91.50 313 ALA A C 1
ATOM 2461 O O . ALA A 1 313 ? 7.080 11.771 -21.223 1.00 91.50 313 ALA A O 1
ATOM 2462 N N . GLY A 1 314 ? 5.632 10.646 -19.930 1.00 89.94 314 GLY A N 1
ATOM 2463 C CA . GLY A 1 314 ? 5.298 9.626 -20.922 1.00 89.94 314 GLY A CA 1
ATOM 2464 C C . GLY A 1 314 ? 4.638 10.216 -22.168 1.00 89.94 314 GLY A C 1
ATOM 2465 O O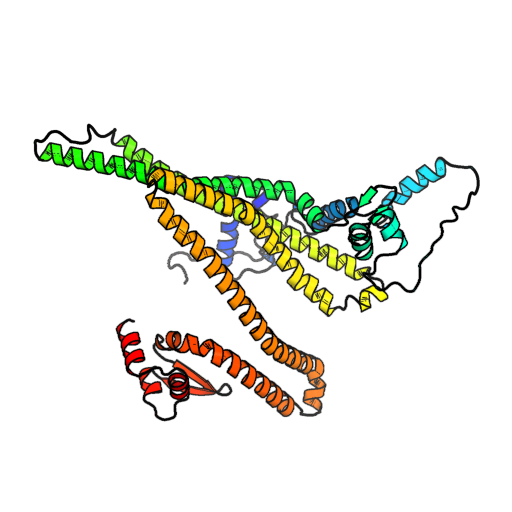 . GLY A 1 314 ? 5.066 9.922 -23.283 1.00 89.94 314 GLY A O 1
ATOM 2466 N N . ILE A 1 315 ? 3.655 11.105 -21.989 1.00 89.69 315 ILE A N 1
ATOM 2467 C CA . ILE A 1 315 ? 2.994 11.814 -23.094 1.00 89.69 315 ILE A CA 1
ATOM 2468 C C . ILE A 1 315 ? 4.000 12.684 -23.861 1.00 89.69 315 ILE A C 1
ATOM 2470 O O . ILE A 1 315 ? 4.037 12.633 -25.091 1.00 89.69 315 ILE A O 1
ATOM 2474 N N . ALA A 1 316 ? 4.856 13.430 -23.155 1.00 90.12 316 ALA A N 1
ATOM 2475 C CA . ALA A 1 316 ? 5.878 14.270 -23.776 1.00 90.12 316 ALA A CA 1
ATOM 2476 C C . ALA A 1 316 ? 6.857 13.453 -24.641 1.00 90.12 316 ALA A C 1
ATOM 2478 O O . ALA A 1 316 ? 7.147 13.830 -25.777 1.00 90.12 316 ALA A O 1
ATOM 2479 N N . LEU A 1 317 ? 7.317 12.297 -24.148 1.00 88.88 317 LEU A N 1
ATOM 2480 C CA . LEU A 1 317 ? 8.190 11.398 -24.910 1.00 88.88 317 LEU A CA 1
ATOM 2481 C C . LEU A 1 317 ? 7.490 10.751 -26.108 1.00 88.88 317 LEU A C 1
ATOM 2483 O O . LEU A 1 317 ? 8.138 10.482 -27.123 1.00 88.88 317 LEU A O 1
ATOM 2487 N N . LEU A 1 318 ? 6.187 10.488 -26.009 1.00 87.88 318 LEU A N 1
ATOM 2488 C CA . LEU A 1 318 ? 5.408 9.913 -27.103 1.00 87.88 318 LEU A CA 1
ATOM 2489 C C . LEU A 1 318 ? 5.233 10.930 -28.239 1.00 87.88 318 LEU A C 1
ATOM 2491 O O . LEU A 1 318 ? 5.465 10.589 -29.397 1.00 87.88 318 LEU A O 1
ATOM 2495 N N . ILE A 1 319 ? 4.939 12.192 -27.901 1.00 89.38 319 ILE A N 1
ATOM 2496 C CA . ILE A 1 319 ? 4.880 13.306 -28.862 1.00 89.38 319 ILE A CA 1
ATOM 2497 C C . ILE A 1 319 ? 6.253 13.542 -29.504 1.00 89.38 319 ILE A C 1
ATOM 2499 O O . ILE A 1 319 ? 6.334 13.706 -30.718 1.00 89.38 319 ILE A O 1
ATOM 2503 N N . TYR A 1 320 ? 7.338 13.494 -28.725 1.00 88.31 320 TYR A N 1
ATOM 2504 C CA . TYR A 1 320 ? 8.693 13.655 -29.259 1.00 88.31 320 TYR A CA 1
ATOM 2505 C C . TYR A 1 320 ? 9.079 12.548 -30.254 1.00 88.31 320 TYR A C 1
ATOM 2507 O O . TYR A 1 320 ? 9.728 12.820 -31.260 1.00 88.31 320 TYR A O 1
ATOM 2515 N N . ASN A 1 321 ? 8.683 11.296 -29.998 1.00 84.31 321 ASN A N 1
ATOM 2516 C CA . ASN A 1 321 ? 9.079 10.165 -30.841 1.00 84.31 321 ASN A CA 1
ATOM 2517 C C . ASN A 1 321 ? 8.187 9.944 -32.070 1.00 84.31 321 ASN A C 1
ATOM 2519 O O . ASN A 1 321 ? 8.712 9.531 -33.102 1.00 84.31 321 ASN A O 1
ATOM 2523 N N . LEU A 1 322 ? 6.869 10.144 -31.953 1.00 83.94 322 LEU A N 1
ATOM 2524 C CA . LEU A 1 322 ? 5.891 9.843 -33.012 1.00 83.94 322 LEU A CA 1
ATOM 2525 C C . LEU A 1 322 ? 5.333 11.105 -33.700 1.00 83.94 322 LEU A C 1
ATOM 2527 O O . LEU A 1 322 ? 4.649 10.988 -34.717 1.00 83.94 322 LEU A O 1
ATOM 2531 N N . GLY A 1 323 ? 5.597 12.304 -33.171 1.00 87.06 323 GLY A N 1
ATOM 2532 C CA . GLY A 1 323 ? 5.044 13.557 -33.689 1.00 87.06 323 GLY A CA 1
ATOM 2533 C C . GLY A 1 323 ? 3.540 13.698 -33.426 1.00 87.06 323 GLY A C 1
ATOM 2534 O O . GLY A 1 323 ? 3.011 13.176 -32.445 1.00 87.06 323 GLY A O 1
ATOM 2535 N N . TYR A 1 324 ? 2.823 14.399 -34.313 1.00 87.56 324 TYR A N 1
ATOM 2536 C CA . TYR A 1 324 ? 1.389 14.698 -34.153 1.00 87.56 324 TYR A CA 1
ATOM 2537 C C . TYR A 1 324 ? 0.493 13.453 -34.067 1.00 87.56 324 TYR A C 1
ATOM 2539 O O . TYR A 1 324 ? -0.553 13.502 -33.421 1.00 87.56 324 TYR A O 1
ATOM 2547 N N . SER A 1 325 ? 0.919 12.318 -34.632 1.00 88.56 325 SER A N 1
ATOM 2548 C CA . SER A 1 325 ? 0.201 11.037 -34.549 1.00 88.56 325 SER A CA 1
ATOM 2549 C C . SER A 1 325 ? 0.002 10.553 -33.104 1.00 88.56 325 SER A C 1
ATOM 2551 O O . SER A 1 325 ? -0.961 9.846 -32.813 1.00 88.56 325 SER A O 1
ATOM 2553 N N . ALA A 1 326 ? 0.862 10.986 -32.173 1.00 87.62 326 ALA A N 1
ATOM 2554 C CA . ALA A 1 326 ? 0.739 10.733 -30.738 1.00 87.62 326 ALA A CA 1
ATOM 2555 C C . ALA A 1 326 ? -0.554 11.291 -30.119 1.00 87.62 326 ALA A C 1
ATOM 2557 O O . ALA A 1 326 ? -1.087 10.716 -29.167 1.00 87.62 326 ALA A O 1
ATOM 2558 N N . LEU A 1 327 ? -1.066 12.408 -30.650 1.00 88.62 327 LEU A N 1
ATOM 2559 C CA . LEU A 1 327 ? -2.204 13.133 -30.078 1.00 88.62 327 LEU A CA 1
ATOM 2560 C C . LEU A 1 327 ? -3.494 12.310 -30.113 1.00 88.62 327 LEU A C 1
ATOM 2562 O O . LEU A 1 327 ? -4.319 12.439 -29.213 1.00 88.62 327 LEU A O 1
ATOM 2566 N N . VAL A 1 328 ? -3.640 11.415 -31.095 1.00 91.38 328 VAL A N 1
ATOM 2567 C CA . VAL A 1 328 ? -4.781 10.491 -31.167 1.00 91.38 328 VAL A CA 1
ATOM 2568 C C . VAL A 1 328 ? -4.772 9.536 -29.971 1.00 91.38 328 VAL A C 1
ATOM 2570 O O . VAL A 1 328 ? -5.802 9.341 -29.331 1.00 91.38 328 VAL A O 1
ATOM 2573 N N . GLY A 1 329 ? -3.603 9.001 -29.603 1.00 87.00 329 GLY A N 1
ATOM 2574 C CA . GLY A 1 329 ? -3.459 8.148 -28.420 1.00 87.00 329 GLY A CA 1
ATOM 2575 C C . GLY A 1 329 ? -3.763 8.894 -27.119 1.00 87.00 329 GLY A C 1
ATOM 2576 O O . GLY A 1 329 ? -4.471 8.376 -26.257 1.00 87.00 329 GLY A O 1
ATOM 2577 N N . VAL A 1 330 ? -3.303 10.144 -27.001 1.00 88.75 330 VAL A N 1
ATOM 2578 C CA . VAL A 1 330 ? -3.616 11.007 -25.848 1.00 88.75 330 VAL A CA 1
ATOM 2579 C C . VAL A 1 330 ? -5.119 11.287 -25.758 1.00 88.75 330 VAL A C 1
ATOM 2581 O O . VAL A 1 330 ? -5.678 11.223 -24.666 1.00 88.75 330 VAL A O 1
ATOM 2584 N N . ALA A 1 331 ? -5.792 11.534 -26.886 1.00 89.81 331 ALA A N 1
ATOM 2585 C CA . ALA A 1 331 ? -7.239 11.737 -26.924 1.00 89.81 331 ALA A CA 1
ATOM 2586 C C . ALA A 1 331 ? -8.008 10.491 -26.452 1.00 89.81 331 ALA A C 1
ATOM 2588 O O . ALA A 1 331 ? -8.948 10.610 -25.667 1.00 89.81 331 ALA A O 1
ATOM 2589 N N . VAL A 1 332 ? -7.572 9.290 -26.850 1.00 91.88 332 VAL A N 1
ATOM 2590 C CA . VAL A 1 332 ? -8.161 8.028 -26.369 1.00 91.88 332 VAL A CA 1
ATOM 2591 C C . VAL A 1 332 ? -7.979 7.871 -24.856 1.00 91.88 332 VAL A C 1
ATOM 2593 O O . VAL A 1 332 ? -8.939 7.541 -24.162 1.00 91.88 332 VAL A O 1
ATOM 2596 N N . LEU A 1 333 ? -6.791 8.166 -24.315 1.00 88.50 333 LEU A N 1
ATOM 2597 C CA . LEU A 1 333 ? -6.548 8.127 -22.865 1.00 88.50 333 LEU A CA 1
ATOM 2598 C C . LEU A 1 333 ? -7.402 9.153 -22.104 1.00 88.50 333 LEU A C 1
ATOM 2600 O O . LEU A 1 333 ? -7.946 8.841 -21.044 1.00 88.50 333 LEU A O 1
ATOM 2604 N N . ALA A 1 334 ? -7.566 10.354 -22.664 1.00 88.75 334 ALA A N 1
ATOM 2605 C CA . ALA A 1 334 ? -8.389 11.410 -22.084 1.00 88.75 334 ALA A CA 1
ATOM 2606 C C . ALA A 1 334 ? -9.880 11.040 -22.029 1.00 88.75 334 ALA A C 1
ATOM 2608 O O . ALA A 1 334 ? -10.570 11.475 -21.113 1.00 88.75 334 ALA A O 1
ATOM 2609 N N . VAL A 1 335 ? -10.370 10.217 -22.963 1.00 92.38 335 VAL A N 1
ATOM 2610 C CA . VAL A 1 335 ? -11.740 9.669 -22.945 1.00 92.38 335 VAL A CA 1
ATOM 2611 C C . VAL A 1 335 ? -11.848 8.441 -22.032 1.00 92.38 335 VAL A C 1
ATOM 2613 O O . VAL A 1 335 ? -12.860 8.259 -21.353 1.00 92.38 335 VAL A O 1
ATOM 2616 N N . ALA A 1 336 ? -10.803 7.615 -21.953 1.00 90.00 336 ALA A N 1
ATOM 2617 C CA . ALA A 1 336 ? -10.784 6.438 -21.087 1.00 90.00 336 ALA A CA 1
ATOM 2618 C C . ALA A 1 336 ? -10.815 6.803 -19.591 1.00 90.00 336 ALA A C 1
ATOM 2620 O O . ALA A 1 336 ? -11.502 6.140 -18.815 1.00 90.00 336 ALA A O 1
ATOM 2621 N N . ALA A 1 337 ? -10.133 7.877 -19.179 1.00 88.38 337 ALA A N 1
ATOM 2622 C CA . ALA A 1 337 ? -10.094 8.325 -17.784 1.00 88.38 337 ALA A CA 1
ATOM 2623 C C . ALA A 1 337 ? -11.485 8.639 -17.172 1.00 88.38 337 ALA A C 1
ATOM 2625 O O . ALA A 1 337 ? -11.808 8.080 -16.118 1.00 88.38 337 ALA A O 1
ATOM 2626 N N . PRO A 1 338 ? -12.357 9.467 -17.787 1.00 93.56 338 PRO A N 1
ATOM 2627 C CA . PRO A 1 338 ? -13.702 9.708 -17.270 1.00 93.56 338 PRO A CA 1
ATOM 2628 C C . PRO A 1 338 ? -14.590 8.464 -17.355 1.00 93.56 338 PRO A C 1
ATOM 2630 O O . PRO A 1 338 ? -15.407 8.257 -16.458 1.00 93.56 338 PRO A O 1
ATOM 2633 N N . ALA A 1 339 ? -14.410 7.603 -18.365 1.00 91.62 339 ALA A N 1
ATOM 2634 C CA . ALA A 1 339 ? -15.117 6.326 -18.432 1.00 91.62 339 ALA A CA 1
ATOM 2635 C C . ALA A 1 339 ? -14.756 5.430 -17.234 1.00 91.62 339 ALA A C 1
ATOM 2637 O O . ALA A 1 339 ? -15.649 4.923 -16.556 1.00 91.62 339 ALA A O 1
ATOM 2638 N N . GLN A 1 340 ? -13.465 5.305 -16.903 1.00 89.06 340 GLN A N 1
ATOM 2639 C CA . GLN A 1 340 ? -12.999 4.580 -15.718 1.00 89.06 340 GLN A CA 1
ATOM 2640 C C . GLN A 1 340 ? -13.543 5.201 -14.422 1.00 89.06 340 GLN A C 1
ATOM 2642 O O . GLN A 1 340 ? -14.012 4.474 -13.547 1.00 89.06 340 GLN A O 1
ATOM 2647 N N . GLY A 1 341 ? -13.546 6.533 -14.306 1.00 89.81 341 GLY A N 1
ATOM 2648 C CA . GLY A 1 341 ? -14.129 7.234 -13.158 1.00 89.81 341 GLY A CA 1
ATOM 2649 C C . GLY A 1 341 ? -15.633 6.976 -12.997 1.00 89.81 341 GLY A C 1
ATOM 2650 O O . GLY A 1 341 ? -16.112 6.745 -11.884 1.00 89.81 341 GLY A O 1
ATOM 2651 N N . TRP A 1 342 ? -16.378 6.946 -14.104 1.00 92.88 342 TRP A N 1
ATOM 2652 C CA . TRP A 1 342 ? -17.796 6.585 -14.113 1.00 92.88 342 TRP A CA 1
ATOM 2653 C C . TRP A 1 342 ? -18.017 5.127 -13.695 1.00 92.88 342 TRP A C 1
ATOM 2655 O O . TRP A 1 342 ? -18.860 4.871 -12.834 1.00 92.88 342 TRP A O 1
ATOM 2665 N N . PHE A 1 343 ? -17.214 4.189 -14.212 1.00 87.25 343 PHE A N 1
ATOM 2666 C CA . PHE A 1 343 ? -17.246 2.782 -13.800 1.00 87.25 343 PHE A CA 1
ATOM 2667 C C . PHE A 1 343 ? -16.962 2.604 -12.307 1.00 87.25 343 PHE A C 1
ATOM 2669 O O . PHE A 1 343 ? -17.669 1.854 -11.639 1.00 87.25 343 PHE A O 1
ATOM 2676 N N . VAL A 1 344 ? -15.972 3.313 -11.760 1.00 87.12 344 VAL A N 1
ATOM 2677 C CA . VAL A 1 344 ? -15.644 3.268 -10.328 1.00 87.12 344 VAL A CA 1
ATOM 2678 C C . VAL A 1 344 ? -16.800 3.813 -9.489 1.00 87.12 344 VAL A C 1
ATOM 2680 O O . VAL A 1 344 ? -17.204 3.172 -8.522 1.00 87.12 344 VAL A O 1
ATOM 2683 N N . LYS A 1 345 ? -17.395 4.951 -9.871 1.00 87.62 345 LYS A N 1
ATOM 2684 C CA . LYS A 1 345 ? -18.571 5.504 -9.177 1.00 87.62 345 LYS A CA 1
ATOM 2685 C C . LYS A 1 345 ? -19.750 4.531 -9.200 1.00 87.62 345 LYS A C 1
ATOM 2687 O O . LYS A 1 345 ? -20.415 4.335 -8.185 1.00 87.62 345 LYS A O 1
ATOM 2692 N N . LEU A 1 346 ? -19.992 3.909 -10.351 1.00 84.56 346 LEU A N 1
ATOM 2693 C CA . LEU A 1 346 ? -21.017 2.889 -10.513 1.00 84.56 346 LEU A CA 1
ATOM 2694 C C . LEU A 1 346 ? -20.738 1.679 -9.604 1.00 84.56 346 LEU A C 1
ATOM 2696 O O . LEU A 1 346 ? -21.635 1.221 -8.901 1.00 84.56 346 LEU A O 1
ATOM 2700 N N . PHE A 1 347 ? -19.488 1.210 -9.563 1.00 82.12 347 PHE A N 1
ATOM 2701 C CA . PHE A 1 347 ? -19.058 0.110 -8.703 1.00 82.12 347 PHE A CA 1
ATOM 2702 C C . PHE A 1 347 ? -19.233 0.431 -7.213 1.00 82.12 347 PHE A C 1
ATOM 2704 O O . PHE A 1 347 ? -19.763 -0.403 -6.485 1.00 82.12 347 PHE A O 1
ATOM 2711 N N . TYR A 1 348 ? -18.864 1.636 -6.762 1.00 80.94 348 TYR A N 1
ATOM 2712 C CA . TYR A 1 348 ? -19.070 2.064 -5.374 1.00 80.94 348 TYR A CA 1
ATOM 2713 C C . TYR A 1 348 ? -20.548 2.085 -4.991 1.00 80.94 348 TYR A C 1
ATOM 2715 O O . TYR A 1 348 ? -20.907 1.523 -3.960 1.00 80.94 348 TYR A O 1
ATOM 2723 N N . ASN A 1 349 ? -21.411 2.646 -5.843 1.00 82.38 349 ASN A N 1
ATOM 2724 C CA . ASN A 1 349 ? -22.854 2.654 -5.598 1.00 82.38 349 ASN A CA 1
ATOM 2725 C C . ASN A 1 349 ? -23.416 1.227 -5.464 1.00 82.38 349 ASN A C 1
ATOM 2727 O O . ASN A 1 349 ? -24.272 0.974 -4.620 1.00 82.38 349 ASN A O 1
ATOM 2731 N N . TYR A 1 350 ? -22.924 0.282 -6.271 1.00 75.62 350 TYR A N 1
ATOM 2732 C CA . TYR A 1 350 ? -23.319 -1.124 -6.159 1.00 75.62 350 TYR A CA 1
ATOM 2733 C C . TYR A 1 350 ? -22.735 -1.820 -4.924 1.00 75.62 350 TYR A C 1
ATOM 2735 O O . TYR A 1 350 ? -23.418 -2.637 -4.305 1.00 75.62 350 TYR A O 1
ATOM 2743 N N . SER A 1 351 ? -21.488 -1.515 -4.559 1.00 73.81 351 SER A N 1
ATOM 2744 C CA . SER A 1 351 ? -20.841 -2.085 -3.375 1.00 73.81 351 SER A CA 1
ATOM 2745 C C . SER A 1 351 ? -21.547 -1.649 -2.090 1.00 73.81 351 SER A C 1
ATOM 2747 O O . SER A 1 351 ? -21.807 -2.494 -1.237 1.00 73.81 351 SER A O 1
ATOM 2749 N N . ASP A 1 352 ? -21.938 -0.376 -1.993 1.00 76.81 352 ASP A N 1
ATOM 2750 C CA . ASP A 1 352 ? -22.652 0.182 -0.837 1.00 76.81 352 ASP A CA 1
ATOM 2751 C C . ASP A 1 352 ? -24.036 -0.468 -0.649 1.00 76.81 352 ASP A C 1
ATOM 2753 O O . ASP A 1 352 ? -24.396 -0.923 0.437 1.00 76.81 352 ASP A O 1
ATOM 2757 N N . GLN A 1 353 ? -24.790 -0.652 -1.741 1.00 75.50 353 GLN A N 1
ATOM 2758 C CA . GLN A 1 353 ? -26.074 -1.364 -1.695 1.00 75.50 353 GLN A CA 1
ATOM 2759 C C . GLN A 1 353 ? -25.930 -2.827 -1.247 1.00 75.50 353 GLN A C 1
ATOM 2761 O O . GLN A 1 353 ? -26.803 -3.353 -0.554 1.00 75.50 353 GLN A O 1
ATOM 2766 N N . LYS A 1 354 ? -24.841 -3.506 -1.633 1.00 68.06 354 LYS A N 1
ATOM 2767 C CA . LYS A 1 354 ? -24.560 -4.894 -1.226 1.00 68.06 354 LYS A CA 1
ATOM 2768 C C . LYS A 1 354 ? -24.234 -4.998 0.268 1.00 68.06 354 LYS A C 1
ATOM 2770 O O . LYS A 1 354 ? -24.608 -5.983 0.915 1.00 68.06 354 LYS A O 1
ATOM 2775 N N . GLU A 1 355 ? -23.529 -4.011 0.805 1.00 75.38 355 GLU A N 1
ATOM 2776 C CA . GLU A 1 355 ? -23.058 -4.009 2.188 1.00 75.38 355 GLU A CA 1
ATOM 2777 C C . GLU A 1 355 ? -24.224 -3.965 3.186 1.00 75.38 355 GLU A C 1
ATOM 2779 O O . GLU A 1 355 ? -24.251 -4.761 4.123 1.00 75.38 355 GLU A O 1
ATOM 2784 N N . GLN A 1 356 ? -25.267 -3.175 2.910 1.00 79.19 356 GLN A N 1
ATOM 2785 C CA . GLN A 1 356 ? -26.431 -3.011 3.800 1.00 79.19 356 GLN A CA 1
ATOM 2786 C C . GLN A 1 356 ? -27.200 -4.321 4.075 1.00 79.19 356 GLN A C 1
ATOM 2788 O O . GLN A 1 356 ? -27.627 -4.588 5.206 1.00 79.19 356 GLN A O 1
ATOM 2793 N N . TYR A 1 357 ? -27.365 -5.180 3.062 1.00 73.94 357 TYR A N 1
ATOM 2794 C CA . TYR A 1 357 ? -28.035 -6.479 3.237 1.00 73.94 357 TYR A CA 1
ATOM 2795 C C . TYR A 1 357 ? -27.173 -7.473 4.015 1.00 73.94 357 TYR A C 1
ATOM 2797 O O . TYR A 1 357 ? -27.684 -8.236 4.838 1.00 73.94 357 TYR A O 1
ATOM 2805 N N . THR A 1 358 ? -25.860 -7.439 3.781 1.00 79.00 358 THR A N 1
ATOM 2806 C CA . THR A 1 358 ? -24.908 -8.291 4.500 1.00 79.00 358 THR A CA 1
ATOM 2807 C C . THR A 1 358 ? -24.841 -7.890 5.975 1.00 79.00 358 THR A C 1
ATOM 2809 O O . THR A 1 358 ? -24.875 -8.767 6.841 1.00 79.00 358 THR A O 1
ATOM 2812 N N . ASP A 1 359 ? -24.824 -6.585 6.260 1.00 83.44 359 ASP A N 1
ATOM 2813 C CA . ASP A 1 359 ? -24.766 -6.029 7.614 1.00 83.44 359 ASP A CA 1
ATOM 2814 C C . ASP A 1 359 ? -26.004 -6.400 8.441 1.00 83.44 359 ASP A C 1
ATOM 2816 O O . ASP A 1 359 ? -25.885 -6.890 9.562 1.00 83.44 359 ASP A O 1
ATOM 2820 N N . THR A 1 360 ? -27.202 -6.319 7.849 1.00 85.56 360 THR A N 1
ATOM 2821 C CA . THR A 1 360 ? -28.455 -6.722 8.520 1.00 85.56 360 THR A CA 1
ATOM 2822 C C . THR A 1 360 ? -28.399 -8.172 9.025 1.00 85.56 360 THR A C 1
ATOM 2824 O O . THR A 1 360 ? -28.785 -8.463 10.161 1.00 85.56 360 THR A O 1
ATOM 2827 N N . ARG A 1 361 ? -27.871 -9.094 8.206 1.00 87.31 361 ARG A N 1
ATOM 2828 C CA . ARG A 1 361 ? -27.700 -10.506 8.581 1.00 87.31 361 ARG A CA 1
ATOM 2829 C C . ARG A 1 361 ? -26.644 -10.678 9.674 1.00 87.31 361 ARG A C 1
ATOM 2831 O O . ARG A 1 361 ? -26.881 -11.404 10.639 1.00 87.31 361 ARG A O 1
ATOM 2838 N N . VAL A 1 362 ? -25.479 -10.045 9.514 1.00 85.19 362 VAL A N 1
ATOM 2839 C CA . VAL A 1 362 ? -24.360 -10.148 10.468 1.00 85.19 362 VAL A CA 1
ATOM 2840 C C . VAL A 1 362 ? -24.755 -9.578 11.829 1.00 85.19 362 VAL A C 1
ATOM 2842 O O . VAL A 1 362 ? -24.468 -10.196 12.856 1.00 85.19 362 VAL A O 1
ATOM 2845 N N . ARG A 1 363 ? -25.491 -8.466 11.852 1.00 87.31 363 ARG A N 1
ATOM 2846 C CA . ARG A 1 363 ? -26.042 -7.876 13.070 1.00 87.31 363 ARG A CA 1
ATOM 2847 C C . ARG A 1 363 ? -26.977 -8.838 13.799 1.00 87.31 363 ARG A C 1
ATOM 2849 O O . ARG A 1 363 ? -26.752 -9.103 14.977 1.00 87.31 363 ARG A O 1
ATOM 2856 N N . LEU A 1 364 ? -27.975 -9.403 13.110 1.00 88.12 364 LEU A N 1
ATOM 2857 C CA . LEU A 1 364 ? -28.914 -10.348 13.729 1.00 88.12 364 LEU A CA 1
ATOM 2858 C C . LEU A 1 364 ? -28.189 -11.593 14.266 1.00 88.12 364 LEU A C 1
ATOM 2860 O O . LEU A 1 364 ? -28.460 -12.031 15.381 1.00 88.12 364 LEU A O 1
ATOM 2864 N N . LEU A 1 365 ? -27.236 -12.142 13.505 1.00 89.12 365 LEU A N 1
ATOM 2865 C CA . LEU A 1 365 ? -26.404 -13.263 13.955 1.00 89.12 365 LEU A CA 1
ATOM 2866 C C . LEU A 1 365 ? -25.611 -12.912 15.218 1.00 89.12 365 LEU A C 1
ATOM 2868 O O . LEU A 1 365 ? -25.547 -13.718 16.142 1.00 89.12 365 LEU A O 1
ATOM 2872 N N . THR A 1 366 ? -25.051 -11.706 15.285 1.00 88.31 366 THR A N 1
ATOM 2873 C CA . THR A 1 366 ? -24.308 -11.232 16.458 1.00 88.31 366 THR A CA 1
ATOM 2874 C C . THR A 1 366 ? -25.223 -11.084 17.679 1.00 88.31 366 THR A C 1
ATOM 2876 O O . THR A 1 366 ? -24.860 -11.517 18.772 1.00 88.31 366 THR A O 1
ATOM 2879 N N . GLU A 1 367 ? -26.437 -10.547 17.507 1.00 89.44 367 GLU A N 1
ATOM 2880 C CA . GLU A 1 367 ? -27.449 -10.445 18.573 1.00 89.44 367 GLU A CA 1
ATOM 2881 C C . GLU A 1 367 ? -27.872 -11.829 19.107 1.00 89.44 367 GLU A C 1
ATOM 2883 O O . GLU A 1 367 ? -27.988 -12.008 20.325 1.00 89.44 367 GLU A O 1
ATOM 2888 N N . ILE A 1 368 ? -28.037 -12.818 18.219 1.00 92.62 368 ILE A N 1
ATOM 2889 C CA . ILE A 1 368 ? -28.350 -14.213 18.571 1.00 92.62 368 ILE A CA 1
ATOM 2890 C C . ILE A 1 368 ? -27.183 -14.869 19.321 1.00 92.62 368 ILE A C 1
ATOM 2892 O O . ILE A 1 368 ? -27.408 -15.503 20.350 1.00 92.62 368 ILE A O 1
ATOM 2896 N N . LEU A 1 369 ? -25.944 -14.722 18.836 1.00 90.75 369 LEU A N 1
ATOM 2897 C CA . LEU A 1 369 ? -24.756 -15.334 19.446 1.00 90.75 369 LEU A CA 1
ATOM 2898 C C . LEU A 1 369 ? -24.470 -14.763 20.839 1.00 90.75 369 LEU A C 1
ATOM 2900 O O . LEU A 1 369 ? -24.208 -15.523 21.771 1.00 90.75 369 LEU A O 1
ATOM 2904 N N . ASN A 1 370 ? -24.601 -13.445 21.009 1.00 90.88 370 ASN A N 1
ATOM 2905 C CA . ASN A 1 370 ? -24.436 -12.796 22.310 1.00 90.88 370 ASN A CA 1
ATOM 2906 C C . ASN A 1 370 ? -25.485 -13.270 23.334 1.00 90.88 370 ASN A C 1
ATOM 2908 O O . ASN A 1 370 ? -25.182 -13.370 24.520 1.00 90.88 370 ASN A O 1
ATOM 2912 N N . ASN A 1 371 ? -26.696 -13.617 22.882 1.00 93.75 371 ASN A N 1
ATOM 2913 C CA . ASN A 1 371 ? -27.798 -14.092 23.728 1.00 93.75 371 ASN A CA 1
ATOM 2914 C C . ASN A 1 371 ? -28.091 -15.594 23.563 1.00 93.75 371 ASN A C 1
ATOM 2916 O O . ASN A 1 371 ? -29.205 -16.050 23.841 1.00 93.75 371 ASN A O 1
ATOM 2920 N N . VAL A 1 372 ? -27.096 -16.391 23.152 1.00 94.19 372 VAL A N 1
ATOM 2921 C CA . VAL A 1 372 ? -27.298 -17.798 22.759 1.00 94.19 372 VAL A CA 1
ATOM 2922 C C . VAL A 1 372 ? -27.925 -18.651 23.864 1.00 94.19 372 VAL A C 1
ATOM 2924 O O . VAL A 1 372 ? -28.726 -19.540 23.584 1.00 94.19 372 VAL A O 1
ATOM 2927 N N . ARG A 1 373 ? -27.627 -18.346 25.135 1.00 94.25 373 ARG A N 1
ATOM 2928 C CA . ARG A 1 373 ? -28.201 -19.056 26.288 1.00 94.25 373 ARG A CA 1
ATOM 2929 C C . ARG A 1 373 ? -29.719 -18.902 26.357 1.00 94.25 373 ARG A C 1
ATOM 2931 O O . ARG A 1 373 ? -30.404 -19.897 26.557 1.00 94.25 373 ARG A O 1
ATOM 2938 N N . ALA A 1 374 ? -30.242 -17.693 26.153 1.00 93.88 374 ALA A N 1
ATOM 2939 C CA . ALA A 1 374 ? -31.684 -17.451 26.151 1.00 93.88 374 ALA A CA 1
ATOM 2940 C C . ALA A 1 374 ? -32.352 -18.130 24.948 1.00 93.88 374 ALA A C 1
ATOM 2942 O O . ALA A 1 374 ? -33.387 -18.773 25.092 1.00 93.88 374 ALA A O 1
ATOM 2943 N N . VAL A 1 375 ? -31.718 -18.059 23.775 1.00 94.25 375 VAL A N 1
ATOM 2944 C CA . VAL A 1 375 ? -32.214 -18.713 22.555 1.00 94.25 375 VAL A CA 1
ATOM 2945 C C . VAL A 1 375 ? -32.335 -20.229 22.743 1.00 94.25 375 VAL A C 1
ATOM 2947 O O . VAL A 1 375 ? -33.347 -20.809 22.356 1.00 94.25 375 VAL A O 1
ATOM 2950 N N . LYS A 1 376 ? -31.338 -20.855 23.382 1.00 95.81 376 LYS A N 1
ATOM 2951 C CA . LYS A 1 376 ? -31.327 -22.287 23.721 1.00 95.81 376 LYS A CA 1
ATOM 2952 C C . LYS A 1 376 ? -32.365 -22.630 24.796 1.00 95.81 376 LYS A C 1
ATOM 2954 O O . LYS A 1 376 ? -33.102 -23.594 24.630 1.00 95.81 376 LYS A O 1
ATOM 2959 N N . LEU A 1 377 ? -32.464 -21.823 25.857 1.00 95.75 377 LEU A N 1
ATOM 2960 C CA . LEU A 1 377 ? -33.400 -22.034 26.971 1.00 95.75 377 LEU A CA 1
ATOM 2961 C C . LEU A 1 377 ? -34.868 -22.020 26.517 1.00 95.75 377 LEU A C 1
ATOM 2963 O O . LEU A 1 377 ? -35.650 -22.853 26.959 1.00 95.75 377 LEU A O 1
ATOM 2967 N N . TYR A 1 378 ? -35.227 -21.101 25.619 1.00 95.06 378 TYR A N 1
ATOM 2968 C CA . TYR A 1 378 ? -36.584 -20.984 25.072 1.00 95.06 378 TYR A CA 1
ATOM 2969 C C . TYR A 1 378 ? -36.808 -21.805 23.790 1.00 95.06 378 TYR A C 1
ATOM 2971 O O . TYR A 1 378 ? -37.870 -21.706 23.182 1.00 95.06 378 TYR A O 1
ATOM 2979 N N . ALA A 1 379 ? -35.818 -22.594 23.351 1.00 93.94 379 ALA A N 1
ATOM 2980 C CA . ALA A 1 379 ? -35.857 -23.367 22.106 1.00 93.94 379 ALA A CA 1
ATOM 2981 C C . ALA A 1 379 ? -36.179 -22.534 20.839 1.00 93.94 379 ALA A C 1
ATOM 2983 O O . ALA A 1 379 ? -36.718 -23.047 19.856 1.00 93.94 379 ALA A O 1
ATOM 2984 N N . TYR A 1 380 ? -35.789 -21.254 20.809 1.00 95.31 380 TYR A N 1
ATOM 2985 C CA . TYR A 1 380 ? -36.011 -20.343 19.673 1.00 95.31 380 TYR A CA 1
ATOM 2986 C C . TYR A 1 380 ? -35.032 -20.531 18.507 1.00 95.31 380 TYR A C 1
ATOM 2988 O O . TYR A 1 380 ? -34.996 -19.723 17.581 1.00 95.31 380 TYR A O 1
ATOM 2996 N N . GLU A 1 381 ? -34.248 -21.605 18.508 1.00 92.44 381 GLU A N 1
ATOM 2997 C CA . GLU A 1 381 ? -33.261 -21.892 17.464 1.00 92.44 381 GLU A CA 1
ATOM 2998 C C . GLU A 1 381 ? -33.884 -21.971 16.074 1.00 92.44 381 GLU A C 1
ATOM 3000 O O . GLU A 1 381 ? -33.343 -21.406 15.129 1.00 92.44 381 GLU A O 1
ATOM 3005 N N . ARG A 1 382 ? -35.041 -22.634 15.957 1.00 90.88 382 ARG A N 1
ATOM 3006 C CA . ARG A 1 382 ? -35.752 -22.739 14.677 1.00 90.88 382 ARG A CA 1
ATOM 3007 C C . ARG A 1 382 ? -36.315 -21.392 14.244 1.00 90.88 382 ARG A C 1
ATOM 3009 O O . ARG A 1 382 ? -36.089 -20.989 13.114 1.00 90.88 382 ARG A O 1
ATOM 3016 N N . PHE A 1 383 ? -36.934 -20.653 15.166 1.00 92.62 383 PHE A N 1
ATOM 3017 C CA . PHE A 1 383 ? -37.476 -19.320 14.889 1.00 92.62 383 PHE A CA 1
ATOM 3018 C C . PHE A 1 383 ? -36.402 -18.352 14.368 1.00 92.62 383 PHE A C 1
ATOM 3020 O O . PHE A 1 383 ? -36.575 -17.715 13.330 1.00 92.62 383 PHE A O 1
ATOM 3027 N N . PHE A 1 384 ? -35.265 -18.257 15.062 1.00 92.88 384 PHE A N 1
ATOM 3028 C CA . PHE A 1 384 ? -34.160 -17.409 14.620 1.00 92.88 384 PHE A CA 1
ATOM 3029 C C . PHE A 1 384 ? -33.452 -17.968 13.380 1.00 92.88 384 PHE A C 1
ATOM 3031 O O . PHE A 1 384 ? -33.016 -17.187 12.536 1.00 92.88 384 PHE A O 1
ATOM 3038 N N . GLY A 1 385 ? -33.368 -19.293 13.239 1.00 90.69 385 GLY A N 1
ATOM 3039 C CA . GLY A 1 385 ? -32.818 -19.957 12.058 1.00 90.69 385 GLY A CA 1
ATOM 3040 C C . GLY A 1 385 ? -33.607 -19.640 10.789 1.00 90.69 385 GLY A C 1
ATOM 3041 O O . GLY A 1 385 ? -33.015 -19.230 9.790 1.00 90.69 385 GLY A O 1
ATOM 3042 N N . ASP A 1 386 ? -34.934 -19.736 10.850 1.00 92.44 386 ASP A N 1
ATOM 3043 C CA . ASP A 1 386 ? -35.822 -19.415 9.733 1.00 92.44 386 ASP A CA 1
ATOM 3044 C C . ASP A 1 386 ? -35.742 -17.926 9.379 1.00 92.44 386 ASP A C 1
ATOM 3046 O O . ASP A 1 386 ? -35.567 -17.578 8.211 1.00 92.44 386 ASP A O 1
ATOM 3050 N N . LYS A 1 387 ? -35.724 -17.046 10.390 1.00 91.44 387 LYS A N 1
ATOM 3051 C CA . LYS A 1 387 ? -35.563 -15.596 10.199 1.00 91.44 387 LYS A CA 1
ATOM 3052 C C . LYS A 1 387 ? -34.235 -15.228 9.525 1.00 91.44 387 LYS A C 1
ATOM 3054 O O . LYS A 1 387 ? -34.201 -14.372 8.642 1.00 91.44 387 LYS A O 1
ATOM 3059 N N . VAL A 1 388 ? -33.130 -15.873 9.909 1.00 91.50 388 VAL A N 1
ATOM 3060 C CA . VAL A 1 388 ? -31.823 -15.689 9.250 1.00 91.50 388 VAL A CA 1
ATOM 3061 C C . VAL A 1 388 ? -31.851 -16.243 7.823 1.00 91.50 388 VAL A C 1
ATOM 3063 O O . VAL A 1 388 ? -31.276 -15.631 6.919 1.00 91.50 388 VAL A O 1
ATOM 3066 N N . ALA A 1 389 ? -32.525 -17.372 7.597 1.00 88.31 389 ALA A N 1
ATOM 3067 C CA . ALA A 1 389 ? -32.669 -17.961 6.272 1.00 88.31 389 ALA A CA 1
ATOM 3068 C C . ALA A 1 389 ? -33.490 -17.070 5.324 1.00 88.31 389 ALA A C 1
ATOM 3070 O O . ALA A 1 389 ? -33.133 -16.962 4.153 1.00 88.31 389 ALA A O 1
ATOM 3071 N N . ASP A 1 390 ? -34.530 -16.390 5.813 1.00 89.50 390 ASP A N 1
ATOM 3072 C CA . ASP A 1 390 ? -35.299 -15.405 5.041 1.00 89.50 390 ASP A CA 1
ATOM 3073 C C . ASP A 1 390 ? -34.442 -14.220 4.602 1.00 89.50 390 ASP A C 1
ATOM 3075 O O . ASP A 1 390 ? -34.360 -13.924 3.409 1.00 89.50 390 ASP A O 1
ATOM 3079 N N . ILE A 1 391 ? -33.713 -13.608 5.539 1.00 87.31 391 ILE A N 1
ATOM 3080 C CA . ILE A 1 391 ? -32.784 -12.512 5.224 1.00 87.31 391 ILE A CA 1
ATOM 3081 C C . ILE A 1 391 ? -31.733 -12.988 4.213 1.00 87.31 391 ILE A C 1
ATOM 3083 O O . ILE A 1 391 ? -31.424 -12.287 3.249 1.00 87.31 391 ILE A O 1
ATOM 3087 N N . ARG A 1 392 ? -31.219 -14.216 4.373 1.00 85.31 392 ARG A N 1
ATOM 3088 C CA . ARG A 1 392 ? -30.268 -14.808 3.427 1.00 85.31 392 ARG A CA 1
ATOM 3089 C C . ARG A 1 392 ? -30.886 -15.029 2.048 1.00 85.31 392 ARG A C 1
ATOM 3091 O O . ARG A 1 392 ? -30.194 -14.832 1.054 1.00 85.31 392 ARG A O 1
ATOM 3098 N N . ARG A 1 393 ? -32.156 -15.429 1.954 1.00 82.25 393 ARG A N 1
ATOM 3099 C CA . ARG A 1 393 ? -32.866 -15.573 0.672 1.00 82.25 393 ARG A CA 1
ATOM 3100 C C . ARG A 1 393 ? -32.997 -14.229 -0.039 1.00 82.25 393 ARG A C 1
ATOM 3102 O O . ARG A 1 393 ? -32.773 -14.171 -1.246 1.00 82.25 393 ARG A O 1
ATOM 3109 N N . GLU A 1 394 ? -33.321 -13.158 0.677 1.00 82.94 394 GLU A N 1
ATOM 3110 C CA . GLU A 1 394 ? -33.387 -11.808 0.101 1.00 82.94 394 GLU A CA 1
ATOM 3111 C C . GLU A 1 394 ? -32.014 -11.293 -0.344 1.00 82.94 394 GLU A C 1
ATOM 3113 O O . GLU A 1 394 ? -31.881 -10.762 -1.450 1.00 82.94 394 GLU A O 1
ATOM 3118 N N . GLU A 1 395 ? -30.985 -11.509 0.479 1.00 80.56 395 GLU A N 1
ATOM 3119 C CA . GLU A 1 395 ? -29.592 -11.196 0.157 1.00 80.56 395 GLU A CA 1
ATOM 3120 C C . GLU A 1 395 ? -29.161 -11.939 -1.115 1.00 80.56 395 GLU A C 1
ATOM 3122 O O . GLU A 1 395 ? -28.672 -11.333 -2.068 1.00 80.56 395 GLU A O 1
ATOM 3127 N N . LEU A 1 396 ? -29.417 -13.250 -1.169 1.00 75.12 396 LEU A N 1
ATOM 3128 C CA . LEU A 1 396 ? -29.114 -14.083 -2.323 1.00 75.12 396 LEU A CA 1
ATOM 3129 C C . LEU A 1 396 ? -29.895 -13.646 -3.556 1.00 75.12 396 LEU A C 1
ATOM 3131 O O . LEU A 1 396 ? -29.288 -13.576 -4.609 1.00 75.12 396 LEU A O 1
ATOM 3135 N N . LYS A 1 397 ? -31.179 -13.288 -3.476 1.00 73.94 397 LYS A N 1
ATOM 3136 C CA . LYS A 1 397 ? -31.925 -12.783 -4.645 1.00 73.94 397 LYS A CA 1
ATOM 3137 C C . LYS A 1 397 ? -31.279 -11.532 -5.243 1.00 73.94 397 LYS A C 1
ATOM 3139 O O . LYS A 1 397 ? -31.154 -11.436 -6.462 1.00 73.94 397 LYS A O 1
ATOM 3144 N N . LYS A 1 398 ? -30.811 -10.602 -4.407 1.00 70.69 398 LYS A N 1
ATOM 3145 C CA . LYS A 1 398 ? -30.137 -9.372 -4.861 1.00 70.69 398 LYS A CA 1
ATOM 3146 C C . LYS A 1 398 ? -28.734 -9.656 -5.397 1.00 70.69 398 LYS A C 1
ATOM 3148 O O . LYS A 1 398 ? -28.364 -9.155 -6.457 1.00 70.69 398 LYS A O 1
ATOM 3153 N N . ILE A 1 399 ? -27.992 -10.541 -4.731 1.00 68.50 399 ILE A N 1
ATOM 3154 C CA . ILE A 1 399 ? -26.679 -11.012 -5.182 1.00 68.50 399 ILE A CA 1
ATOM 3155 C C . ILE A 1 399 ? -26.794 -11.816 -6.483 1.00 68.50 399 ILE A C 1
ATOM 3157 O O . ILE A 1 399 ? -25.959 -11.647 -7.362 1.00 68.50 399 ILE A O 1
ATOM 3161 N N . PHE A 1 400 ? -27.790 -12.682 -6.643 1.00 64.31 400 PHE A N 1
ATOM 3162 C CA . PHE A 1 400 ? -28.002 -13.487 -7.846 1.00 64.31 400 PHE A CA 1
ATOM 3163 C C . PHE A 1 400 ? -28.535 -12.645 -8.996 1.00 64.31 400 PHE A C 1
ATOM 3165 O O . PHE A 1 400 ? -28.052 -12.829 -10.104 1.00 64.31 400 PHE A O 1
ATOM 3172 N N . GLY A 1 401 ? -29.420 -11.671 -8.759 1.00 60.62 401 GLY A N 1
ATOM 3173 C CA . GLY A 1 401 ? -29.790 -10.678 -9.775 1.00 60.62 401 GLY A CA 1
ATOM 3174 C C . GLY A 1 401 ? -28.566 -9.933 -10.325 1.00 60.62 401 GLY A C 1
ATOM 3175 O O . GLY A 1 401 ? -28.447 -9.732 -11.533 1.00 60.62 401 GLY A O 1
ATOM 3176 N N . TYR A 1 402 ? -27.596 -9.636 -9.454 1.00 57.12 402 TYR A N 1
ATOM 3177 C CA . TYR A 1 402 ? -26.306 -9.043 -9.814 1.00 57.12 402 TYR A CA 1
ATOM 3178 C C . TYR A 1 402 ? -25.346 -10.032 -10.515 1.00 57.12 402 TYR A C 1
ATOM 3180 O O . TYR A 1 402 ? -24.822 -9.745 -11.591 1.00 57.12 402 TYR A O 1
ATOM 3188 N N . ASN A 1 403 ? -25.158 -11.242 -9.971 1.00 52.31 403 ASN A N 1
ATOM 3189 C CA . ASN A 1 403 ? -24.356 -12.317 -10.582 1.00 52.31 403 ASN A CA 1
ATOM 3190 C C . ASN A 1 403 ? -25.016 -12.914 -11.830 1.00 52.31 403 ASN A C 1
ATOM 3192 O O . ASN A 1 403 ? -24.397 -13.709 -12.527 1.00 52.31 403 ASN A O 1
ATOM 3196 N N . SER A 1 404 ? -26.236 -12.510 -12.161 1.00 50.94 404 SER A N 1
ATOM 3197 C CA . SER A 1 404 ? -26.895 -12.881 -13.402 1.00 50.94 404 SER A CA 1
ATOM 3198 C C . SER A 1 404 ? -26.098 -12.371 -14.620 1.00 50.94 404 SER A C 1
ATOM 3200 O O . SER A 1 404 ? -26.125 -12.988 -15.677 1.00 50.94 404 SER A O 1
ATOM 3202 N N . HIS A 1 405 ? -25.296 -11.304 -14.468 1.00 55.41 405 HIS A N 1
ATOM 3203 C CA . HIS A 1 405 ? -24.297 -10.890 -15.469 1.00 55.41 405 HIS A CA 1
ATOM 3204 C C . HIS A 1 405 ? -23.094 -11.854 -15.567 1.00 55.41 405 HIS A C 1
ATOM 3206 O O . HIS A 1 405 ? -22.467 -11.967 -16.612 1.00 55.41 405 HIS A O 1
ATOM 3212 N N . ARG A 1 406 ? -22.802 -12.605 -14.498 1.00 56.94 406 ARG A N 1
ATOM 3213 C CA . ARG A 1 406 ? -21.751 -13.634 -14.434 1.00 56.94 406 ARG A CA 1
ATOM 3214 C C . ARG A 1 406 ? -22.228 -15.023 -14.854 1.00 56.94 406 ARG A C 1
ATOM 3216 O O . ARG A 1 406 ? -21.401 -15.929 -14.864 1.00 56.94 406 ARG A O 1
ATOM 3223 N N . ILE A 1 407 ? -23.500 -15.219 -15.230 1.00 68.25 407 ILE A N 1
ATOM 3224 C CA . ILE A 1 407 ? -23.957 -16.509 -15.785 1.00 68.25 407 ILE A CA 1
ATOM 3225 C C . ILE A 1 407 ? -23.108 -16.872 -17.004 1.00 68.25 407 ILE A C 1
ATOM 3227 O O . ILE A 1 407 ? -22.634 -17.998 -17.079 1.00 68.25 407 ILE A O 1
ATOM 3231 N N . GLN A 1 408 ? -22.785 -15.901 -17.866 1.00 65.50 408 GLN A N 1
ATOM 3232 C CA . GLN A 1 408 ? -21.847 -16.106 -18.975 1.00 65.50 408 GLN A CA 1
ATOM 3233 C C . GLN A 1 408 ? -20.472 -16.600 -18.511 1.00 65.50 408 GLN A C 1
ATOM 3235 O O . GLN A 1 408 ? -19.891 -17.464 -19.149 1.00 65.50 408 GLN A O 1
ATOM 3240 N N . THR A 1 409 ? -19.960 -16.114 -17.377 1.00 67.25 409 THR A N 1
ATOM 3241 C CA . THR A 1 409 ? -18.697 -16.601 -16.799 1.00 67.25 409 THR A CA 1
ATOM 3242 C C . THR A 1 409 ? -18.834 -18.013 -16.218 1.00 67.25 409 THR A C 1
ATOM 3244 O O . THR A 1 409 ? -17.888 -18.789 -16.270 1.00 67.25 409 THR A O 1
ATOM 3247 N N . ILE A 1 410 ? -20.005 -18.361 -15.670 1.00 72.81 410 ILE A N 1
ATOM 3248 C CA . ILE A 1 410 ? -20.297 -19.698 -15.129 1.00 72.81 410 ILE A CA 1
ATOM 3249 C C . ILE A 1 410 ? -20.366 -20.745 -16.262 1.00 72.81 410 ILE A C 1
ATOM 3251 O O . ILE A 1 410 ? -19.991 -21.894 -16.041 1.00 72.81 410 ILE A O 1
ATOM 3255 N N . LEU A 1 411 ? -20.750 -20.345 -17.484 1.00 75.56 411 LEU A N 1
ATOM 3256 C CA . LEU A 1 411 ? -20.786 -21.220 -18.669 1.00 75.56 411 LEU A CA 1
ATOM 3257 C C . LEU A 1 411 ? -19.411 -21.759 -19.098 1.00 75.56 411 LEU A C 1
ATOM 3259 O O . LEU A 1 411 ? -19.354 -22.819 -19.719 1.00 75.56 411 LEU A O 1
ATOM 3263 N N . TYR A 1 412 ? -18.314 -21.079 -18.744 1.00 76.50 412 TYR A N 1
ATOM 3264 C CA . TYR A 1 412 ? -16.956 -21.544 -19.058 1.00 76.50 412 TYR A CA 1
ATOM 3265 C C . TYR A 1 412 ? -16.520 -22.746 -18.210 1.00 76.50 412 TYR A C 1
ATOM 3267 O O . TYR A 1 412 ? -15.637 -23.494 -18.617 1.00 76.50 412 TYR A O 1
ATOM 3275 N N . TYR A 1 413 ? -17.126 -22.965 -17.041 1.00 80.12 413 TYR A N 1
ATOM 3276 C CA . TYR A 1 413 ? -16.726 -24.064 -16.162 1.00 80.12 413 TYR A CA 1
ATOM 3277 C C . TYR A 1 413 ? -17.144 -25.426 -16.731 1.00 80.12 413 TYR A C 1
ATOM 3279 O O . TYR A 1 413 ? -18.154 -25.565 -17.425 1.00 80.12 413 TYR A O 1
ATOM 3287 N N . ASP A 1 414 ? -16.365 -26.466 -16.435 1.00 82.56 414 ASP A N 1
ATOM 3288 C CA . ASP A 1 414 ? -16.632 -27.828 -16.919 1.00 82.56 414 ASP A CA 1
ATOM 3289 C C . ASP A 1 414 ? -17.860 -28.460 -16.276 1.00 82.56 414 ASP A C 1
ATOM 3291 O O . ASP A 1 414 ? -18.612 -29.181 -16.930 1.00 82.56 414 ASP A O 1
ATOM 3295 N N . ARG A 1 415 ? -18.088 -28.162 -14.995 1.00 85.81 415 ARG A N 1
ATOM 3296 C CA . ARG A 1 415 ? -19.252 -28.619 -14.236 1.00 85.81 415 ARG A CA 1
ATOM 3297 C C . ARG A 1 415 ? -19.762 -27.504 -13.341 1.00 85.81 415 ARG A C 1
ATOM 3299 O O . ARG A 1 415 ? -18.975 -26.766 -12.751 1.00 85.81 415 ARG A O 1
ATOM 3306 N N . ILE A 1 416 ? -21.079 -27.419 -13.216 1.00 84.44 416 ILE A N 1
ATOM 3307 C CA . ILE A 1 416 ? -21.765 -26.440 -12.381 1.00 84.44 416 ILE A CA 1
ATOM 3308 C C . ILE A 1 416 ? -22.430 -27.182 -11.229 1.00 84.44 416 ILE A C 1
ATOM 3310 O O . ILE A 1 416 ? -23.157 -28.150 -11.429 1.00 84.44 416 ILE A O 1
ATOM 3314 N N . LEU A 1 417 ? -22.174 -26.700 -10.015 1.00 85.19 417 LEU A N 1
ATOM 3315 C CA . LEU A 1 417 ? -22.790 -27.168 -8.780 1.00 85.19 417 LEU A CA 1
ATOM 3316 C C . LEU A 1 417 ? -23.859 -26.159 -8.348 1.00 85.19 417 LEU A C 1
ATOM 3318 O O . LEU A 1 417 ? -23.525 -25.049 -7.932 1.00 85.19 417 LEU A O 1
ATOM 3322 N N . VAL A 1 418 ? -25.134 -26.535 -8.417 1.00 81.38 418 VAL A N 1
ATOM 3323 C CA . VAL A 1 418 ? -26.240 -25.722 -7.902 1.00 81.38 418 VAL A CA 1
ATOM 3324 C C . VAL A 1 418 ? -26.614 -26.221 -6.511 1.00 81.38 418 VAL A C 1
ATOM 3326 O O . VAL A 1 418 ? -27.041 -27.363 -6.323 1.00 81.38 418 VAL A O 1
ATOM 3329 N N . LEU A 1 419 ? -26.450 -25.340 -5.526 1.00 79.06 419 LEU A N 1
ATOM 3330 C CA . LEU A 1 419 ? -26.850 -25.565 -4.142 1.00 79.06 419 LEU A CA 1
ATOM 3331 C C . LEU A 1 419 ? -28.118 -24.763 -3.843 1.00 79.06 419 LEU A C 1
ATOM 3333 O O . LEU A 1 419 ? -28.161 -23.561 -4.101 1.00 79.06 419 LEU A O 1
ATOM 3337 N N . ASP A 1 420 ? -29.108 -25.402 -3.225 1.00 77.06 420 ASP A N 1
ATOM 3338 C CA . ASP A 1 420 ? -30.281 -24.728 -2.661 1.00 77.06 420 ASP A CA 1
ATOM 3339 C C . ASP A 1 420 ? -30.451 -25.153 -1.202 1.00 77.06 420 ASP A C 1
ATOM 3341 O O . ASP A 1 420 ? -30.339 -26.333 -0.865 1.00 77.06 420 ASP A O 1
ATOM 3345 N N . GLN A 1 421 ? -30.667 -24.179 -0.318 1.00 72.56 421 GLN A N 1
ATOM 3346 C CA . GLN A 1 421 ? -30.761 -24.384 1.135 1.00 72.56 421 GLN A CA 1
ATOM 3347 C C . GLN A 1 421 ? -29.607 -25.219 1.733 1.00 72.56 421 GLN A C 1
ATOM 3349 O O . GLN A 1 421 ? -29.803 -26.023 2.643 1.00 72.56 421 GLN A O 1
ATOM 3354 N N . GLY A 1 422 ? -28.387 -25.049 1.206 1.00 69.94 422 GLY A N 1
ATOM 3355 C CA . GLY A 1 422 ? -27.197 -25.771 1.675 1.00 69.94 422 GLY A CA 1
ATOM 3356 C C . GLY A 1 422 ? -27.148 -27.250 1.280 1.00 69.94 422 GLY A C 1
ATOM 3357 O O . GLY A 1 422 ? -26.291 -27.979 1.773 1.00 69.94 422 GLY A O 1
ATOM 3358 N N . ARG A 1 423 ? -28.041 -27.705 0.393 1.00 69.69 423 ARG A N 1
ATOM 3359 C CA . ARG A 1 423 ? -28.039 -29.058 -0.170 1.00 69.69 423 ARG A CA 1
ATOM 3360 C C . ARG A 1 423 ? -27.749 -29.016 -1.663 1.00 69.69 423 ARG A C 1
ATOM 3362 O O . ARG A 1 423 ? -28.138 -28.078 -2.358 1.00 69.69 423 ARG A O 1
ATOM 3369 N N . LEU A 1 424 ? -27.089 -30.063 -2.147 1.00 81.56 424 LEU A N 1
ATOM 3370 C CA . LEU A 1 424 ? -26.906 -30.318 -3.570 1.00 81.56 424 LEU A CA 1
ATOM 3371 C C . LEU A 1 424 ? -28.267 -30.456 -4.254 1.00 81.56 424 LEU A C 1
ATOM 3373 O O . LEU A 1 424 ? -29.042 -31.339 -3.886 1.00 81.56 424 LEU A O 1
ATOM 3377 N N . LYS A 1 425 ? -28.554 -29.594 -5.231 1.00 84.69 425 LYS A N 1
ATOM 3378 C CA . LYS A 1 425 ? -29.729 -29.735 -6.098 1.00 84.69 425 LYS A CA 1
ATOM 3379 C C . LYS A 1 425 ? -29.356 -30.230 -7.480 1.00 84.69 425 LYS A C 1
ATOM 3381 O O . LYS A 1 425 ? -30.000 -31.148 -7.967 1.00 84.69 425 LYS A O 1
ATOM 3386 N N . GLU A 1 426 ? -28.326 -29.646 -8.085 1.00 88.31 426 GLU A N 1
ATOM 3387 C CA . GLU A 1 426 ? -27.917 -29.980 -9.451 1.00 88.31 426 GLU A CA 1
ATOM 3388 C C . GLU A 1 426 ? -26.397 -30.031 -9.530 1.00 88.31 426 GLU A C 1
ATOM 3390 O O . GLU A 1 426 ? -25.702 -29.218 -8.916 1.00 88.31 426 GLU A O 1
ATOM 3395 N N . PHE A 1 427 ? -25.875 -31.007 -10.263 1.00 87.94 427 PHE A N 1
ATOM 3396 C CA . PHE A 1 427 ? -24.451 -31.115 -10.536 1.00 87.94 427 PHE A CA 1
ATOM 3397 C C . PHE A 1 427 ? -24.236 -31.790 -11.878 1.00 87.94 427 PHE A C 1
ATOM 3399 O O . PHE A 1 427 ? -24.302 -33.013 -11.975 1.00 87.94 427 PHE A O 1
ATOM 3406 N N . ASP A 1 428 ? -23.986 -30.993 -12.908 1.00 87.69 428 ASP A N 1
ATOM 3407 C CA . ASP A 1 428 ? -23.692 -31.510 -14.241 1.00 87.69 428 ASP A CA 1
ATOM 3408 C C . ASP A 1 428 ? -22.972 -30.444 -15.086 1.00 87.69 428 ASP A C 1
ATOM 3410 O O . ASP A 1 428 ? -22.630 -29.357 -14.607 1.00 87.69 428 ASP A O 1
ATOM 3414 N N . THR A 1 429 ? -22.698 -30.768 -16.343 1.00 87.50 429 THR A N 1
ATOM 3415 C CA . THR A 1 429 ? -22.192 -29.843 -17.354 1.00 87.50 429 THR A CA 1
ATOM 3416 C C . THR A 1 429 ? -23.230 -28.758 -17.680 1.00 87.50 429 THR A C 1
ATOM 3418 O O . THR A 1 429 ? -24.436 -29.015 -17.608 1.00 87.50 429 THR A O 1
ATOM 3421 N N . PRO A 1 430 ? -22.801 -27.547 -18.087 1.00 86.94 430 PRO A N 1
ATOM 3422 C CA . PRO A 1 430 ? -23.722 -26.456 -18.421 1.00 86.94 430 PRO A CA 1
ATOM 3423 C C . PRO A 1 430 ? -24.769 -26.825 -19.485 1.00 86.94 430 PRO A C 1
ATOM 3425 O O . PRO A 1 430 ? -25.918 -26.404 -19.389 1.00 86.94 430 PRO A O 1
ATOM 3428 N N . LEU A 1 431 ? -24.386 -27.641 -20.475 1.00 86.31 431 LEU A N 1
ATOM 3429 C CA . LEU A 1 431 ? -25.276 -28.126 -21.537 1.00 86.31 431 LEU A CA 1
ATOM 3430 C C . LEU A 1 431 ? -26.354 -29.067 -20.993 1.00 86.31 431 LEU A C 1
ATOM 3432 O O . LEU A 1 431 ? -27.536 -28.849 -21.251 1.00 86.31 431 LEU A O 1
ATOM 3436 N N . ASN A 1 432 ? -25.966 -30.060 -20.188 1.00 87.62 432 ASN A N 1
ATOM 3437 C CA . ASN A 1 432 ? -26.918 -31.000 -19.594 1.00 87.62 432 ASN A CA 1
ATOM 3438 C C . ASN A 1 432 ? -27.905 -30.290 -18.663 1.00 87.62 432 ASN A C 1
ATOM 3440 O O . ASN A 1 432 ? -29.106 -30.545 -18.729 1.00 87.62 432 ASN A O 1
ATOM 3444 N N . LEU A 1 433 ? -27.418 -29.355 -17.839 1.00 86.75 433 LEU A N 1
ATOM 3445 C CA . LEU A 1 433 ? -28.277 -28.572 -16.949 1.00 86.75 433 LEU A CA 1
ATOM 3446 C C . LEU A 1 433 ? -29.240 -27.658 -17.721 1.00 86.75 433 LEU A C 1
ATOM 3448 O O . LEU A 1 433 ? -30.362 -27.437 -17.277 1.00 86.75 433 LEU A O 1
ATOM 3452 N N . PHE A 1 434 ? -28.833 -27.133 -18.879 1.00 85.69 434 PHE A N 1
ATOM 3453 C CA . PHE A 1 434 ? -29.703 -26.317 -19.728 1.00 85.69 434 PHE A CA 1
ATOM 3454 C C . PHE A 1 434 ? -30.772 -27.142 -20.463 1.00 85.69 434 PHE A C 1
ATOM 3456 O O . PHE A 1 434 ? -31.895 -26.666 -20.658 1.00 85.69 434 PHE A O 1
ATOM 3463 N N . ASP A 1 435 ? -30.435 -28.367 -20.870 1.00 86.12 435 ASP A N 1
ATOM 3464 C CA . ASP A 1 435 ? -31.343 -29.276 -21.577 1.00 86.12 435 ASP A CA 1
ATOM 3465 C C . ASP A 1 435 ? -32.334 -29.971 -20.612 1.00 86.12 435 ASP A C 1
ATOM 3467 O O . ASP A 1 435 ? -33.414 -30.415 -21.020 1.00 86.12 435 ASP A O 1
ATOM 3471 N N . GLN A 1 436 ? -32.025 -30.012 -19.310 1.00 86.19 436 GLN A N 1
ATOM 3472 C CA . GLN A 1 436 ? -32.906 -30.568 -18.286 1.00 86.19 436 GLN A CA 1
ATOM 3473 C C . GLN A 1 436 ? -34.116 -29.654 -18.014 1.00 86.19 436 GLN A C 1
ATOM 3475 O O . GLN A 1 436 ? -34.023 -28.591 -17.393 1.00 86.19 436 GLN A O 1
ATOM 3480 N N . LYS A 1 437 ? -35.303 -30.100 -18.446 1.00 75.94 437 LYS A N 1
ATOM 3481 C CA . LYS A 1 437 ? -36.575 -29.391 -18.225 1.00 75.94 437 LYS A CA 1
ATOM 3482 C C . LYS A 1 437 ? -36.867 -29.271 -16.724 1.00 75.94 437 LYS A C 1
ATOM 3484 O O . LYS A 1 437 ? -37.116 -30.273 -16.061 1.00 75.94 437 LYS A O 1
ATOM 3489 N N . GLY A 1 438 ? -36.856 -28.041 -16.210 1.00 78.69 438 GLY A N 1
ATOM 3490 C CA . GLY A 1 438 ? -37.104 -27.734 -14.795 1.00 78.69 438 GLY A CA 1
ATOM 3491 C C . GLY A 1 438 ? -35.850 -27.497 -13.951 1.00 78.69 438 GLY A C 1
ATOM 3492 O O . GLY A 1 438 ? -35.980 -27.318 -12.742 1.00 78.69 438 GLY A O 1
ATOM 3493 N N . SER A 1 439 ? -34.660 -27.467 -14.560 1.00 82.75 439 SER A N 1
ATOM 3494 C CA . SER A 1 439 ? -33.440 -27.090 -13.847 1.00 82.75 439 SER A CA 1
ATOM 3495 C C . SER A 1 439 ? -33.486 -25.626 -13.371 1.00 82.75 439 SER A C 1
ATOM 3497 O O . SER A 1 439 ? -33.919 -24.714 -14.082 1.00 82.75 439 SER A O 1
ATOM 3499 N N . ILE A 1 440 ? -32.989 -25.387 -12.159 1.00 81.69 440 ILE A N 1
ATOM 3500 C CA . ILE A 1 440 ? -32.732 -24.065 -11.585 1.00 81.69 440 ILE A CA 1
ATOM 3501 C C . ILE A 1 440 ? -31.740 -23.317 -12.478 1.00 81.69 440 ILE A C 1
ATOM 3503 O O . ILE A 1 440 ? -31.970 -22.151 -12.805 1.00 81.69 440 ILE A O 1
ATOM 3507 N N . PHE A 1 441 ? -30.675 -23.985 -12.929 1.00 82.75 441 PHE A N 1
ATOM 3508 C CA . PHE A 1 441 ? -29.729 -23.414 -13.883 1.00 82.75 441 PHE A CA 1
ATOM 3509 C C . PHE A 1 441 ? -30.409 -22.993 -15.192 1.00 82.75 441 PHE A C 1
ATOM 3511 O O . PHE A 1 441 ? -30.153 -21.895 -15.694 1.00 82.75 441 PHE A O 1
ATOM 3518 N N . ARG A 1 442 ? -31.344 -23.802 -15.703 1.00 82.69 442 ARG A N 1
ATOM 3519 C CA . ARG A 1 442 ? -32.130 -23.436 -16.884 1.00 82.69 442 ARG A CA 1
ATOM 3520 C C . ARG A 1 442 ? -32.982 -22.182 -16.651 1.00 82.69 442 ARG A C 1
ATOM 3522 O O . ARG A 1 442 ? -32.910 -21.249 -17.446 1.00 82.69 442 ARG A O 1
ATOM 3529 N N . SER A 1 443 ? -33.691 -22.100 -15.524 1.00 79.88 443 SER A N 1
ATOM 3530 C CA . SER A 1 443 ? -34.494 -20.915 -15.170 1.00 79.88 443 SER A CA 1
ATOM 3531 C C . SER A 1 443 ? -33.656 -19.629 -15.058 1.00 79.88 443 SER A C 1
ATOM 3533 O O . SER A 1 443 ? -34.101 -18.538 -15.430 1.00 79.88 443 SER A O 1
ATOM 3535 N N . LEU A 1 444 ? -32.404 -19.757 -14.604 1.00 76.62 444 LEU A N 1
ATOM 3536 C CA . LEU A 1 444 ? -31.439 -18.660 -14.557 1.00 76.62 444 LEU A CA 1
ATOM 3537 C C . LEU A 1 444 ? -31.002 -18.229 -15.964 1.00 76.62 444 LEU A C 1
ATOM 3539 O O . LEU A 1 444 ? -30.890 -17.029 -16.218 1.00 76.62 444 LEU A O 1
ATOM 3543 N N . CYS A 1 445 ? -30.797 -19.180 -16.880 1.00 79.56 445 CYS A N 1
ATOM 3544 C CA . CYS A 1 445 ? -30.475 -18.892 -18.280 1.00 79.56 445 CYS A CA 1
ATOM 3545 C C . CYS A 1 445 ? -31.646 -18.222 -19.016 1.00 79.56 445 CYS A C 1
ATOM 3547 O O . CYS A 1 445 ? -31.433 -17.242 -19.732 1.00 79.56 445 CYS A O 1
ATOM 3549 N N . ASP A 1 446 ? -32.878 -18.685 -18.781 1.00 82.12 446 ASP A N 1
ATOM 3550 C CA . ASP A 1 446 ? -34.092 -18.132 -19.397 1.00 82.12 446 ASP A CA 1
ATOM 3551 C C . ASP A 1 446 ? -34.337 -16.677 -18.964 1.00 82.12 446 ASP A C 1
ATOM 3553 O O . ASP A 1 446 ? -34.676 -15.830 -19.789 1.00 82.12 446 ASP A O 1
ATOM 3557 N N . THR A 1 447 ? -34.055 -16.351 -17.696 1.00 76.19 447 THR A N 1
ATOM 3558 C CA . THR A 1 447 ? -34.122 -14.974 -17.159 1.00 76.19 447 THR A CA 1
ATOM 3559 C C . THR A 1 447 ? -33.185 -14.007 -17.902 1.00 76.19 447 THR A C 1
ATOM 3561 O O . THR A 1 447 ? -33.400 -12.794 -17.898 1.00 76.19 447 THR A O 1
ATOM 3564 N N . LYS A 1 448 ? -32.128 -14.526 -18.538 1.00 69.38 448 LYS A N 1
ATOM 3565 C CA . LYS A 1 448 ? -31.129 -13.753 -19.291 1.00 69.38 448 LYS A CA 1
ATOM 3566 C C . LYS A 1 448 ? -31.198 -13.948 -20.799 1.00 69.38 448 LYS A C 1
ATOM 3568 O O . LYS A 1 448 ? -30.336 -13.421 -21.495 1.00 69.38 448 LYS A O 1
ATOM 3573 N N . HIS A 1 449 ? -32.211 -14.658 -21.292 1.00 78.06 449 HIS A N 1
ATOM 3574 C CA . HIS A 1 449 ? -32.369 -14.979 -22.710 1.00 78.06 449 HIS A CA 1
ATOM 3575 C C . HIS A 1 449 ? -31.146 -15.687 -23.324 1.00 78.06 449 HIS A C 1
ATOM 3577 O O . HIS A 1 449 ? -30.899 -15.548 -24.520 1.00 78.06 449 HIS A O 1
ATOM 3583 N N . ILE A 1 450 ? -30.386 -16.441 -22.519 1.00 80.94 450 ILE A N 1
ATOM 3584 C CA . ILE A 1 450 ? -29.230 -17.212 -22.995 1.00 80.94 450 ILE A CA 1
ATOM 3585 C C . ILE A 1 450 ? -29.751 -18.410 -23.778 1.00 80.94 450 ILE A C 1
ATOM 3587 O O . ILE A 1 450 ? -30.507 -19.225 -23.242 1.00 80.94 450 ILE A O 1
ATOM 3591 N N . GLN A 1 451 ? -29.347 -18.512 -25.041 1.00 84.69 451 GLN A N 1
ATOM 3592 C CA . GLN A 1 451 ? -29.753 -19.607 -25.908 1.00 84.69 451 GLN A CA 1
ATOM 3593 C C . GLN A 1 451 ? -28.782 -20.776 -25.794 1.00 84.69 451 GLN A C 1
ATOM 3595 O O . GLN A 1 451 ? -27.621 -20.630 -25.408 1.00 84.69 451 GLN A O 1
ATOM 3600 N N . ARG A 1 452 ? -29.247 -21.959 -26.203 1.00 85.62 452 ARG A N 1
ATOM 3601 C CA . ARG A 1 452 ? -28.408 -23.163 -26.275 1.00 85.62 452 ARG A CA 1
ATOM 3602 C C . ARG A 1 452 ? -27.140 -22.925 -27.096 1.00 85.62 452 ARG A C 1
ATOM 3604 O O . ARG A 1 452 ? -26.064 -23.394 -26.746 1.00 85.62 452 ARG A O 1
ATOM 3611 N N . GLU A 1 453 ? -27.293 -22.178 -28.184 1.00 83.69 453 GLU A N 1
ATOM 3612 C CA . GLU A 1 453 ? -26.241 -21.831 -29.139 1.00 83.69 453 GLU A CA 1
ATOM 3613 C C . GLU A 1 453 ? -25.120 -21.007 -28.500 1.00 83.69 453 GLU A C 1
ATOM 3615 O O . GLU A 1 453 ? -23.954 -21.196 -28.841 1.00 83.69 453 GLU A O 1
ATOM 3620 N N . ASP A 1 454 ? -25.446 -20.144 -27.535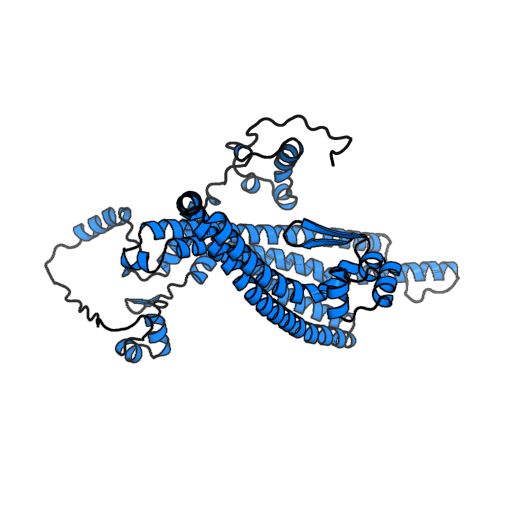 1.00 82.19 454 ASP A N 1
ATOM 3621 C CA . ASP A 1 454 ? -24.455 -19.337 -26.821 1.00 82.19 454 ASP A CA 1
ATOM 3622 C C . ASP A 1 454 ? -23.567 -20.216 -25.930 1.00 82.19 454 ASP A C 1
ATOM 3624 O O . ASP A 1 454 ? -22.359 -20.007 -25.848 1.00 82.19 454 ASP A O 1
ATOM 3628 N N . ILE A 1 455 ? -24.152 -21.244 -25.305 1.00 82.75 455 ILE A N 1
ATOM 3629 C CA . ILE A 1 455 ? -23.433 -22.202 -24.453 1.00 82.75 455 ILE A CA 1
ATOM 3630 C C . ILE A 1 455 ? -22.471 -23.057 -25.288 1.00 82.75 455 ILE A C 1
ATOM 3632 O O . ILE A 1 455 ? -21.337 -23.292 -24.873 1.00 82.75 455 ILE A O 1
ATOM 3636 N N . ILE A 1 456 ? -22.908 -23.495 -26.474 1.00 84.25 456 ILE A N 1
ATOM 3637 C CA . ILE A 1 456 ? -22.084 -24.284 -27.404 1.00 84.25 456 ILE A CA 1
ATOM 3638 C C . ILE A 1 456 ? -20.900 -23.452 -27.903 1.00 84.25 456 ILE A C 1
ATOM 3640 O O . ILE A 1 456 ? -19.762 -23.899 -27.792 1.00 84.25 456 ILE A O 1
ATOM 3644 N N . LYS A 1 457 ? -21.144 -22.214 -28.358 1.00 83.50 457 LYS A N 1
ATOM 3645 C CA . LYS A 1 457 ? -20.081 -21.305 -28.823 1.00 83.50 457 LYS A CA 1
ATOM 3646 C C . LYS A 1 457 ? -19.016 -21.052 -27.757 1.00 83.50 457 LYS A C 1
ATOM 3648 O O . LYS A 1 457 ? -17.835 -21.007 -28.077 1.00 83.50 457 LYS A O 1
ATOM 3653 N N . ILE A 1 458 ? -19.422 -20.899 -26.496 1.00 78.81 458 ILE A N 1
ATOM 3654 C CA . ILE A 1 458 ? -18.493 -20.698 -25.375 1.00 78.81 458 ILE A CA 1
ATOM 3655 C C . ILE A 1 458 ? -17.634 -21.949 -25.134 1.00 78.81 458 ILE A C 1
ATOM 3657 O O . ILE A 1 458 ? -16.445 -21.817 -24.861 1.00 78.81 458 ILE A O 1
ATOM 3661 N N . LYS A 1 459 ? -18.210 -23.151 -25.269 1.00 75.31 459 LYS A N 1
ATOM 3662 C CA . LYS A 1 459 ? -17.491 -24.423 -25.089 1.00 75.31 459 LYS A CA 1
ATOM 3663 C C . LYS A 1 459 ? -16.564 -24.788 -26.245 1.00 75.31 459 LYS A C 1
ATOM 3665 O O . LYS A 1 459 ? -15.589 -25.486 -26.019 1.00 75.31 459 LYS A O 1
ATOM 3670 N N . GLU A 1 460 ? -16.845 -24.326 -27.458 1.00 76.69 460 GLU A N 1
ATOM 3671 C CA . GLU A 1 460 ? -15.942 -24.502 -28.605 1.00 76.69 460 GLU A CA 1
ATOM 3672 C C . GLU A 1 460 ? -14.726 -23.560 -28.554 1.00 76.69 460 GLU A C 1
ATOM 3674 O O . GLU A 1 460 ? -13.721 -23.813 -29.215 1.00 76.69 460 GLU A O 1
ATOM 3679 N N . GLN A 1 461 ? -14.812 -22.468 -27.786 1.00 62.53 461 GLN A N 1
ATOM 3680 C CA . GLN A 1 461 ? -13.744 -21.473 -27.623 1.00 62.53 461 GLN A CA 1
ATOM 3681 C C . GLN A 1 461 ? -12.818 -21.734 -26.421 1.00 62.53 461 GLN A C 1
ATOM 3683 O O . GLN A 1 461 ? -11.776 -21.081 -26.320 1.00 62.53 461 GLN A O 1
ATOM 3688 N N . SER A 1 462 ? -13.196 -22.643 -25.516 1.00 54.41 462 SER A N 1
ATOM 3689 C CA . SER A 1 462 ? -12.410 -23.098 -24.356 1.00 54.41 462 SER A CA 1
ATOM 3690 C C . SER A 1 462 ? -11.695 -24.405 -24.656 1.00 54.41 462 SER A C 1
ATOM 3692 O O . SER A 1 462 ? -10.497 -24.510 -24.315 1.00 54.41 462 SER A O 1
#

Radius of gyration: 33.42 Å; chains: 1; bounding box: 69×73×100 Å

Foldseek 3Di:
DDDPPDQDDQDDPLNAAPPEDCCVVDDPVCVLVVVSCVVVVSNCSNDPDDPSNDHDYDPCLDLVNLLVLLLVLLLVLDDPVPHDDDPVVCVVVVVVVVVPDDDDDDDPPDDPPPPVDDDQQDFDPVCCVVPNDVVSSCVSNVQWDADPNDIRRSDSVVSLCVSCVVLLVVLLVLLLLLLVLVLCLVVLVVVLVVLVVQVVQVVVCVVVVHDRPNDDHDDPVVNVVSVVVSVVSNVSSVSSNVSSLVSQLSSLVSQLSSQLVVLVVVLVVDDPVVCVVCDPVNSCCCNPPVSNVSSVCSSCVSCVVNVVVSVVSNLVVQCVPVNPVSVVVVVVVVVVVVVVVVVVVVVVVLVVVLVVLVVVLVVLVVVCVVVVVVCVVVVCCVVSVVVSVVSVVVSVVSVLVVCLVVLLVVLLDQWDFDDDPNDTDDIHHLLVQCPDPPRPNVVSCVVVVNDSVSSVVSNVVD